Protein AF-F0X6Y0-F1 (afdb_monomer_lite)

Sequence (494 aa):
MTPMAIREEIVPGGDVVLQLQRLVPAPIATADEEADIVPPASPATTVATMVEDGAAIGSPPDSPLAVPHKSAKTAQTVQTVELVVSSNTLRMVSSVFDTLLKPLQQQRDPITPAATPTAITNIPTPPASPTVRRKKKGSLNNDTAAAAIPTPPLQVLDPLTAVAPFVLALPEDDAAAMELLMRLVHFRLGDIYTPGGDGVHSGLPGPRLLEQLAYVCDKYRCAGAIQGVSDSWIRENMERLASAMEHETSKTFKVDRADRVEKGPKADQAADATQASQILDGYCRLVVFAYVADQPRVFSDLCWHLVLHHGGPMTTNLQAGACFSAVPTMPDVSTPANILADHPLLAQSVAVLLESRRLASCSRFHTALTEPLRFDWKGTGDQPLCTVGREAMGVYIKTITEAGLLTHDLVYSGLSVQQLLDGIDRLPPIRPCDYPIKDSCFGHSGSGFDLDLVASLRTGKDSILGCRDSYTCLDCIRTGGQSQQKRRCRVNHS

Secondary structure (DSSP, 8-state):
-PPPEEEEEE-TTSPEEEEEEEEEEPP-----------------------------------PPPPP------PPEEEEEEEEEEETTEEEEE-TTHHHHHHHHHHTTS----PPP-------------------------------PPPPPP-----TT-----EEEE-TTS-HHHHHHHHHHHTT-HHHH--B-TTSSBTTPPPHHHHHHHHHHHHHTT-THHHHHHHHHHHHHHHHHHHHHHHHHHHHHHHHHHH-TTT----SHHHHHHHHHHHHHHHHHHHHHHHHHTT-HHHHHHHHHHHHHH--S-S---TTGGGSS----PPP----TTHHHHT-TTS-THHHHHHHHHHHHHHHHHHHHHHGGGGS----SSS-SS-HHHHHHHHHHHHHHHHTT-S-TT--TTS--HHHHHHHHHTPPP--GGGSPP-SS-TT---TTTT--HHHHHHHHHHHHHGGGTTS--HHHHHTTTHHHHTT--SS---

Radius of gyration: 38.65 Å; chains: 1; bounding box: 97×102×111 Å

Foldseek 3Di:
DDDWDWDWDQDVPRKIKIKTKDWAFPPDPPDDDDDDDDDDDDDDDDDDDDDDDDDDDDDDDDDDDDDDDPDDDGDIDIDIWMWIADLFKTWTFDPVVCVVCVVVVVVPDDDDDDDDDDDDDDDDDDDDDDDDDDDDDDDDDDDDDDDDDDDDDDDPDPPCPRPGTDIDGHPPAGSLLVVVLVCLVVVVVVVQQDCDPVRDRPSQDALVSLLSNLVVCVVVVNLVSCLVPLVVSLVSNVVVLVVLVVVLVVVVVVCVVPPPPDDDDPDPVVVSLVSLLVSLLRLLSSLLSCLSNVPFLSNLVSLLVNLQSFAAQLCPPVPVPPDDDPDPDDPCPPRSSVCVCPPPSDDNLSSVQSRVLSVVLLVLLVCLLCVLVPDPQDAPDPDDGFPLSVVLVVVSVVQCVVLVLDDPVSDRNGPGNNSNLVSLVPGDFGFSVVDDHDPTRPDDPDPRRRDGSSVSSVVSSVVSVVCSQQGQTSVCSVVVNVCVVVVNDPGDHD

Organism: Grosmannia clavigera (strain kw1407 / UAMH 11150) (NCBI:txid655863)

pLDDT: mean 71.16, std 23.01, range [29.61, 98.38]

Structure (mmCIF, N/CA/C/O backbone):
data_AF-F0X6Y0-F1
#
_entry.id   AF-F0X6Y0-F1
#
loop_
_atom_site.group_PDB
_atom_site.id
_atom_site.type_symbol
_atom_site.label_atom_id
_atom_site.label_alt_id
_atom_site.label_comp_id
_atom_site.label_asym_id
_atom_site.label_entity_id
_atom_site.label_seq_id
_atom_site.pdbx_PDB_ins_code
_atom_site.Cartn_x
_atom_site.Cartn_y
_atom_site.Cartn_z
_atom_site.occupancy
_atom_site.B_iso_or_equiv
_atom_site.auth_seq_id
_atom_site.auth_comp_id
_atom_site.auth_asym_id
_atom_site.auth_atom_id
_atom_site.pdbx_PDB_model_num
ATOM 1 N N . MET A 1 1 ? -17.835 21.605 35.031 1.00 40.06 1 MET A N 1
ATOM 2 C CA . MET A 1 1 ? -17.663 20.154 35.261 1.00 40.06 1 MET A CA 1
ATOM 3 C C . MET A 1 1 ? -16.659 19.982 36.388 1.00 40.06 1 MET A C 1
ATOM 5 O O . MET A 1 1 ? -15.592 20.573 36.302 1.00 40.06 1 MET A O 1
ATOM 9 N N . THR A 1 2 ? -17.015 19.285 37.467 1.00 42.06 2 THR A N 1
ATOM 10 C CA . THR A 1 2 ? -16.094 18.974 38.576 1.00 42.06 2 THR A CA 1
ATOM 11 C C . THR A 1 2 ? -15.055 17.947 38.105 1.00 42.06 2 THR A C 1
ATOM 13 O O . THR A 1 2 ? -15.447 17.003 37.416 1.00 42.06 2 THR A O 1
ATOM 16 N N . PRO A 1 3 ? -13.760 18.101 38.437 1.00 40.09 3 PRO A N 1
ATOM 17 C CA . PRO A 1 3 ? -12.743 17.119 38.069 1.00 40.09 3 PRO A CA 1
ATOM 18 C C . PRO A 1 3 ? -13.029 15.774 38.754 1.00 40.09 3 PRO A C 1
ATOM 20 O O . PRO A 1 3 ? -13.332 15.732 39.946 1.00 40.09 3 PRO A O 1
ATOM 23 N N . MET A 1 4 ? -12.963 14.682 37.990 1.00 48.09 4 MET A N 1
ATOM 24 C CA . MET A 1 4 ? -12.982 13.318 38.524 1.00 48.09 4 MET A CA 1
ATOM 25 C C . MET A 1 4 ? -11.587 12.969 39.037 1.00 48.09 4 MET A C 1
ATOM 27 O O . MET A 1 4 ? -10.606 13.167 38.322 1.00 48.09 4 MET A O 1
ATOM 31 N N . ALA A 1 5 ? -11.500 12.443 40.257 1.00 51.78 5 ALA A N 1
ATOM 32 C CA . ALA A 1 5 ? -10.263 11.876 40.779 1.00 51.78 5 ALA A CA 1
ATOM 33 C C . ALA A 1 5 ? -10.263 10.373 40.485 1.00 51.78 5 ALA A C 1
ATOM 35 O O . ALA A 1 5 ? -11.234 9.682 40.788 1.00 51.78 5 ALA A O 1
ATOM 36 N N . ILE A 1 6 ? -9.198 9.870 39.866 1.00 51.47 6 ILE A N 1
ATOM 37 C CA . ILE A 1 6 ? -9.029 8.442 39.579 1.00 51.47 6 ILE A CA 1
ATOM 38 C C . ILE A 1 6 ? -7.934 7.924 40.504 1.00 51.47 6 ILE A C 1
ATOM 40 O O . ILE A 1 6 ? -6.842 8.491 40.537 1.00 51.47 6 ILE A O 1
ATOM 44 N N . ARG A 1 7 ? -8.233 6.878 41.275 1.00 57.62 7 ARG A N 1
ATOM 45 C CA . ARG A 1 7 ? -7.270 6.181 42.129 1.00 57.62 7 ARG A CA 1
ATOM 46 C C . ARG A 1 7 ? -7.067 4.772 41.588 1.00 57.62 7 ARG A C 1
ATOM 48 O O . ARG A 1 7 ? -8.034 4.072 41.301 1.00 57.62 7 ARG A O 1
ATOM 55 N N . GLU A 1 8 ? -5.811 4.385 41.433 1.00 49.66 8 GLU A N 1
ATOM 56 C CA . GLU A 1 8 ? -5.428 3.062 40.954 1.00 49.66 8 GLU A CA 1
ATOM 57 C C . GLU A 1 8 ? -4.885 2.222 42.105 1.00 49.66 8 GLU A C 1
ATOM 59 O O . GLU A 1 8 ? -4.080 2.701 42.909 1.00 49.66 8 GLU A O 1
ATOM 64 N N . GLU A 1 9 ? -5.319 0.966 42.160 1.00 64.50 9 GLU A N 1
ATOM 65 C CA . GLU A 1 9 ? -4.740 -0.049 43.030 1.00 64.50 9 GLU A CA 1
ATOM 66 C C . GLU A 1 9 ? -4.441 -1.299 42.195 1.00 64.50 9 GLU A C 1
ATOM 68 O O . GLU A 1 9 ? -5.336 -1.919 41.620 1.00 64.50 9 GLU A O 1
ATOM 73 N N . ILE A 1 10 ? -3.156 -1.642 42.086 1.00 51.59 10 ILE A N 1
ATOM 74 C CA . ILE A 1 10 ? -2.718 -2.884 41.445 1.00 51.59 10 ILE A CA 1
ATOM 75 C C . ILE A 1 10 ? -2.740 -3.961 42.523 1.00 51.59 10 ILE A C 1
ATOM 77 O O . ILE A 1 10 ? -1.952 -3.922 43.472 1.00 51.59 10 ILE A O 1
ATOM 81 N N . VAL A 1 11 ? -3.654 -4.917 42.386 1.00 67.31 11 VAL A N 1
ATOM 82 C CA . VAL A 1 11 ? -3.806 -6.003 43.357 1.00 67.31 11 VAL A CA 1
ATOM 83 C C . VAL A 1 11 ? -2.732 -7.064 43.075 1.00 67.31 11 VAL A C 1
ATOM 85 O O . VAL A 1 11 ? -2.457 -7.359 41.905 1.00 67.31 11 VAL A O 1
ATOM 88 N N . PRO A 1 12 ? -2.101 -7.666 44.103 1.00 40.72 12 PRO A N 1
ATOM 89 C CA . PRO A 1 12 ? -1.182 -8.786 43.914 1.00 40.72 12 PRO A CA 1
ATOM 90 C C . PRO A 1 12 ? -1.903 -9.944 43.203 1.00 40.72 12 PRO A C 1
ATOM 92 O O . PRO A 1 12 ? -2.712 -10.650 43.799 1.00 40.72 12 PRO A O 1
ATOM 95 N N . GLY A 1 13 ? -1.636 -10.088 41.903 1.00 61.12 13 GLY A N 1
ATOM 96 C CA . GLY A 1 13 ? -2.372 -10.967 40.987 1.00 61.12 13 GLY A CA 1
ATOM 97 C C . GLY A 1 13 ? -2.413 -10.463 39.538 1.00 61.12 13 GLY A C 1
ATOM 98 O O . GLY A 1 13 ? -2.632 -11.264 38.637 1.00 61.12 13 GLY A O 1
ATOM 99 N N . GLY A 1 14 ? -2.135 -9.173 39.307 1.00 54.91 14 GLY A N 1
ATOM 100 C CA . GLY A 1 14 ? -2.126 -8.564 37.967 1.00 54.91 14 GLY A CA 1
ATOM 101 C C . GLY A 1 14 ? -3.460 -7.933 37.557 1.00 54.91 14 GLY A C 1
ATOM 102 O O . GLY A 1 14 ? -3.552 -7.361 36.476 1.00 54.91 14 GLY A O 1
ATOM 103 N N . ASP A 1 15 ? -4.467 -7.995 38.429 1.00 52.41 15 ASP A N 1
ATOM 104 C CA . ASP A 1 15 ? -5.747 -7.322 38.233 1.00 52.41 15 ASP A CA 1
ATOM 105 C C . ASP A 1 15 ? -5.594 -5.813 38.473 1.00 52.41 15 ASP A C 1
ATOM 107 O O . ASP A 1 15 ? -5.022 -5.378 39.481 1.00 52.41 15 ASP A O 1
ATOM 111 N N . VAL A 1 16 ? -6.139 -5.009 37.557 1.00 56.03 16 VAL A N 1
ATOM 112 C CA . VAL A 1 16 ? -6.150 -3.546 37.667 1.00 56.03 16 VAL A CA 1
ATOM 113 C C . VAL A 1 16 ? -7.494 -3.107 38.242 1.00 56.03 16 VAL A C 1
ATOM 115 O O . VAL A 1 16 ? -8.541 -3.314 37.620 1.00 56.03 16 VAL A O 1
ATOM 118 N N . VAL A 1 17 ? -7.472 -2.489 39.427 1.00 58.94 17 VAL A N 1
ATOM 119 C CA . VAL A 1 17 ? -8.648 -1.876 40.059 1.00 58.94 17 VAL A CA 1
ATOM 120 C C . VAL A 1 17 ? -8.630 -0.373 39.785 1.00 58.94 17 VAL A C 1
ATOM 122 O O . VAL A 1 17 ? -7.734 0.351 40.221 1.00 58.94 17 VAL A O 1
ATOM 125 N N . LEU A 1 18 ? -9.640 0.108 39.063 1.00 55.31 18 LEU A N 1
ATOM 126 C CA . LEU A 1 18 ? -9.868 1.519 38.770 1.00 55.31 18 LEU A CA 1
ATOM 127 C C . LEU A 1 18 ? -10.941 2.068 39.710 1.00 55.31 18 LEU A C 1
ATOM 129 O O . LEU A 1 18 ? -12.117 1.765 39.537 1.00 55.31 18 LEU A O 1
ATOM 133 N N . GLN A 1 19 ? -10.577 2.918 40.667 1.00 60.19 19 GLN A N 1
ATOM 134 C CA . GLN A 1 19 ? -11.544 3.677 41.463 1.00 60.19 19 GLN A CA 1
ATOM 135 C C . GLN A 1 19 ? -11.767 5.059 40.840 1.00 60.19 19 GLN A C 1
ATOM 137 O O . GLN A 1 19 ? -10.898 5.928 40.869 1.00 60.19 19 GLN A O 1
ATOM 142 N N . LEU A 1 20 ? -12.958 5.286 40.301 1.00 56.12 20 LEU A N 1
ATOM 143 C CA . LEU A 1 20 ? -13.425 6.561 39.768 1.00 56.12 20 LEU A CA 1
ATOM 144 C C . LEU A 1 20 ? -14.198 7.294 40.868 1.00 56.12 20 LEU A C 1
ATOM 146 O O . LEU A 1 20 ? -15.304 6.899 41.233 1.00 56.12 20 LEU A O 1
ATOM 150 N N . GLN A 1 21 ? -13.632 8.371 41.403 1.00 57.34 21 GLN A N 1
ATOM 151 C CA . GLN A 1 21 ? -14.285 9.211 42.403 1.00 57.34 21 GLN A CA 1
ATOM 152 C C . GLN A 1 21 ? -14.947 10.415 41.733 1.00 57.34 21 GLN A C 1
ATOM 154 O O . GLN A 1 21 ? -14.291 11.283 41.147 1.00 57.34 21 GLN A O 1
ATOM 159 N N . ARG A 1 22 ? -16.273 10.482 41.848 1.00 57.66 22 ARG A N 1
ATOM 160 C CA . ARG A 1 22 ? -17.090 11.618 41.433 1.00 57.66 22 ARG A CA 1
ATOM 161 C C . ARG A 1 22 ? -17.566 12.377 42.666 1.00 57.66 22 ARG A C 1
ATOM 163 O O . ARG A 1 22 ? -18.262 11.833 43.518 1.00 57.66 22 ARG A O 1
ATOM 170 N N . LEU A 1 23 ? -17.240 13.664 42.732 1.00 55.81 23 LEU A N 1
ATOM 171 C CA . LEU A 1 23 ? -17.810 14.574 43.724 1.00 55.81 23 LEU A CA 1
ATOM 172 C C . LEU A 1 23 ? -19.229 14.951 43.294 1.00 55.81 23 LEU A C 1
ATOM 174 O O . LEU A 1 23 ? -19.418 15.620 42.273 1.00 55.81 23 LEU A O 1
ATOM 178 N N . VAL A 1 24 ? -20.222 14.506 44.061 1.00 62.78 24 VAL A N 1
ATOM 179 C CA . VAL A 1 24 ? -21.625 14.871 43.864 1.00 62.78 24 VAL A CA 1
ATOM 180 C C . VAL A 1 24 ? -21.990 15.940 44.902 1.00 62.78 24 VAL A C 1
ATOM 182 O O . VAL A 1 24 ? -21.676 15.777 46.086 1.00 62.78 24 VAL A O 1
ATOM 185 N N . PRO A 1 25 ? -22.608 17.064 44.496 1.00 57.19 25 PRO A N 1
ATOM 186 C CA . PRO A 1 25 ? -23.151 18.025 45.450 1.00 57.19 25 PRO A CA 1
ATOM 187 C C . PRO A 1 25 ? -24.171 17.321 46.347 1.00 57.19 25 PRO A C 1
ATOM 189 O O . PRO A 1 25 ? -25.019 16.592 45.829 1.00 57.19 25 PRO A O 1
ATOM 192 N N . ALA A 1 26 ? -24.102 17.519 47.668 1.00 59.66 26 ALA A N 1
ATOM 193 C CA . ALA A 1 26 ? -25.129 16.972 48.547 1.00 59.66 26 ALA A CA 1
ATOM 194 C C . ALA A 1 26 ? -26.515 17.477 48.101 1.00 59.66 26 ALA A C 1
ATOM 196 O O . ALA A 1 26 ? -26.627 18.637 47.684 1.00 59.66 26 ALA A O 1
ATOM 197 N N . PRO A 1 27 ? -27.561 16.635 48.169 1.00 53.69 27 PRO A N 1
ATOM 198 C CA . PRO A 1 27 ? -28.918 17.079 47.893 1.00 53.69 27 PRO A CA 1
ATOM 199 C C . PRO A 1 27 ? -29.233 18.265 48.806 1.00 53.69 27 PRO A C 1
ATOM 201 O O . PRO A 1 27 ? -29.119 18.171 50.029 1.00 53.69 27 PRO A O 1
ATOM 204 N N . ILE A 1 28 ? -29.569 19.404 48.198 1.00 55.06 28 ILE A N 1
ATOM 205 C CA . ILE A 1 28 ? -30.029 20.577 48.936 1.00 55.06 28 ILE A CA 1
ATOM 206 C C . ILE A 1 28 ? -31.359 20.162 49.555 1.00 55.06 28 ILE A C 1
ATOM 208 O O . ILE A 1 28 ? -32.309 19.876 48.828 1.00 55.06 28 ILE A O 1
ATOM 212 N N . ALA A 1 29 ? -31.409 20.073 50.883 1.00 44.44 29 ALA A N 1
ATOM 213 C CA . ALA A 1 29 ? -32.664 19.897 51.591 1.00 44.44 29 ALA A CA 1
ATOM 214 C C . ALA A 1 29 ? -33.538 21.111 51.261 1.00 44.44 29 ALA A C 1
ATOM 216 O O . ALA A 1 29 ? -33.244 22.227 51.687 1.00 44.44 29 ALA A O 1
ATOM 217 N N . THR A 1 30 ? -34.563 20.910 50.437 1.00 41.44 30 THR A N 1
ATOM 218 C CA . THR A 1 30 ? -35.606 21.906 50.219 1.00 41.44 30 THR A CA 1
ATOM 219 C C . THR A 1 30 ? -36.376 22.015 51.526 1.00 41.44 30 THR A C 1
ATOM 221 O O . THR A 1 30 ? -37.147 21.122 51.869 1.00 41.44 30 THR A O 1
ATOM 224 N N . ALA A 1 31 ? -36.094 23.061 52.299 1.00 43.59 31 ALA A N 1
ATOM 225 C CA . ALA A 1 31 ? -36.998 23.489 53.348 1.00 43.59 31 ALA A CA 1
ATOM 226 C C . ALA A 1 31 ? -38.255 24.030 52.657 1.00 43.59 31 ALA A C 1
ATOM 228 O O . ALA A 1 31 ? -38.158 24.940 51.832 1.00 43.59 31 ALA A O 1
ATOM 229 N N . ASP A 1 32 ? -39.401 23.422 52.953 1.00 44.34 32 ASP A N 1
ATOM 230 C CA . ASP A 1 32 ? -40.710 23.976 52.633 1.00 44.34 32 ASP A CA 1
ATOM 231 C C . ASP A 1 32 ? -40.842 25.326 53.352 1.00 44.34 32 ASP A C 1
ATOM 233 O O . ASP A 1 32 ? -41.000 25.374 54.572 1.00 44.34 32 ASP A O 1
ATOM 237 N N . GLU A 1 33 ? -40.739 26.423 52.605 1.00 42.91 33 GLU A N 1
ATOM 238 C CA . GLU A 1 33 ? -41.098 27.758 53.079 1.00 42.91 33 GLU A CA 1
ATOM 239 C C . GLU A 1 33 ? -42.212 28.305 52.181 1.00 42.91 33 GLU A C 1
ATOM 241 O O . GLU A 1 33 ? -42.007 28.749 51.051 1.00 42.91 33 GLU A O 1
ATOM 246 N N . GLU A 1 34 ? -43.427 28.184 52.705 1.00 46.16 34 GLU A N 1
ATOM 247 C CA . GLU A 1 34 ? -44.648 28.813 52.229 1.00 46.16 34 GLU A CA 1
ATOM 248 C C . GLU A 1 34 ? -44.588 30.302 52.607 1.00 46.16 34 GLU A C 1
ATOM 250 O O . GLU A 1 34 ? -44.646 30.653 53.786 1.00 46.16 34 GLU A O 1
ATOM 255 N N . ALA A 1 35 ? -44.435 31.192 51.624 1.00 38.03 35 ALA A N 1
ATOM 256 C CA . ALA A 1 35 ? -44.642 32.622 51.822 1.00 38.03 35 ALA A CA 1
ATOM 257 C C . ALA A 1 35 ? -45.179 33.299 50.556 1.00 38.03 35 ALA A C 1
ATOM 259 O O . ALA A 1 35 ? -44.746 33.059 49.429 1.00 38.03 35 ALA A O 1
ATOM 260 N N . ASP A 1 36 ? -46.160 34.145 50.819 1.00 41.06 36 ASP A N 1
ATOM 261 C CA . ASP A 1 36 ? -47.117 34.775 49.928 1.00 41.06 36 ASP A CA 1
ATOM 262 C C . ASP A 1 36 ? -46.599 36.124 49.363 1.00 41.06 36 ASP A C 1
ATOM 264 O O . ASP A 1 36 ? -45.757 36.781 49.975 1.00 41.06 36 ASP A O 1
ATOM 268 N N . ILE A 1 37 ? -47.237 36.578 48.271 1.00 36.84 37 ILE A N 1
ATOM 269 C CA . ILE A 1 37 ? -47.492 37.993 47.883 1.00 36.84 37 ILE A CA 1
ATOM 270 C C . ILE A 1 37 ? -46.482 38.783 46.984 1.00 36.84 37 ILE A C 1
ATOM 272 O O . ILE A 1 37 ? -45.474 39.329 47.419 1.00 36.84 37 ILE A O 1
ATOM 276 N N . VAL A 1 38 ? -46.970 38.991 45.738 1.00 34.59 38 VAL A N 1
ATOM 277 C CA . VAL A 1 38 ? -47.101 40.234 44.909 1.00 34.59 38 VAL A CA 1
ATOM 278 C C . VAL A 1 38 ? -45.946 40.728 44.001 1.00 34.59 38 VAL A C 1
ATOM 280 O O . VAL A 1 38 ? -44.813 40.881 44.446 1.00 34.59 38 VAL A O 1
ATOM 283 N N . PRO A 1 39 ? -46.242 41.060 42.715 1.00 53.75 39 PRO A N 1
ATOM 284 C CA . PRO A 1 39 ? -45.253 41.475 41.716 1.00 53.75 39 PRO A CA 1
ATOM 285 C C . PRO A 1 39 ? -45.076 43.001 41.634 1.00 53.75 39 PRO A C 1
ATOM 287 O O . PRO A 1 39 ? -45.958 43.760 42.048 1.00 53.75 39 PRO A O 1
ATOM 290 N N . PRO A 1 40 ? -44.018 43.464 40.941 1.00 46.50 40 PRO A N 1
ATOM 291 C CA . PRO A 1 40 ? -44.245 44.556 39.999 1.00 46.50 40 PRO A CA 1
ATOM 292 C C . PRO A 1 40 ? -43.499 44.444 38.655 1.00 46.50 40 PRO A C 1
ATOM 294 O O . PRO A 1 40 ? -42.332 44.079 38.571 1.00 46.50 40 PRO A O 1
ATOM 297 N N . ALA A 1 41 ? -44.256 44.832 37.625 1.00 33.84 41 ALA A N 1
ATOM 298 C CA . ALA A 1 41 ? -43.929 45.696 36.487 1.00 33.84 41 ALA A CA 1
ATOM 299 C C . ALA A 1 41 ? -42.612 45.515 35.696 1.00 33.84 41 ALA A C 1
ATOM 301 O O . ALA A 1 41 ? -41.513 45.807 36.159 1.00 33.84 41 ALA A O 1
ATOM 302 N N . SER A 1 42 ? -42.784 45.218 34.401 1.00 41.59 42 SER A N 1
ATOM 303 C CA . SER A 1 42 ? -41.851 45.570 33.318 1.00 41.59 42 SER A CA 1
ATOM 304 C C . SER A 1 42 ? -41.595 47.088 33.262 1.00 41.59 42 SER A C 1
ATOM 306 O O . SER A 1 42 ? -42.451 47.865 33.694 1.00 41.59 42 SER A O 1
ATOM 308 N N . PRO A 1 43 ? -40.491 47.538 32.632 1.00 49.78 43 PRO A N 1
ATOM 309 C CA . PRO A 1 43 ? -40.630 47.872 31.212 1.00 49.78 43 PRO A CA 1
ATOM 310 C C . PRO A 1 43 ? -39.392 47.655 30.316 1.00 49.78 43 PRO A C 1
ATOM 312 O O . PRO A 1 43 ? -38.245 47.681 30.743 1.00 49.78 43 PRO A O 1
ATOM 315 N N . ALA A 1 44 ? -39.731 47.544 29.030 1.00 34.31 44 ALA A N 1
ATOM 316 C CA . ALA A 1 44 ? -39.104 48.156 27.857 1.00 34.31 44 ALA A CA 1
ATOM 317 C C . ALA A 1 44 ? -37.684 47.760 27.410 1.00 34.31 44 ALA A C 1
ATOM 319 O O . ALA A 1 44 ? -36.654 48.232 27.879 1.00 34.31 44 ALA A O 1
ATOM 320 N N . THR A 1 45 ? -37.718 47.007 26.314 1.00 38.66 45 THR A N 1
ATOM 321 C CA . THR A 1 45 ? -36.830 47.024 25.153 1.00 38.66 45 THR A CA 1
ATOM 322 C C . THR A 1 45 ? -36.444 48.443 24.705 1.00 38.66 45 THR A C 1
ATOM 324 O O . THR A 1 45 ? -37.328 49.229 24.368 1.00 38.66 45 THR A O 1
ATOM 327 N N . THR A 1 46 ? -35.141 48.714 24.553 1.00 35.41 46 THR A N 1
ATOM 328 C CA . THR A 1 46 ? -34.651 49.771 23.653 1.00 35.41 46 THR A CA 1
ATOM 329 C C . THR A 1 46 ? -33.465 49.285 22.822 1.00 35.41 46 THR A C 1
ATOM 331 O O . THR A 1 46 ? -32.486 48.736 23.316 1.00 35.41 46 THR A O 1
ATOM 334 N N . VAL A 1 47 ? -33.675 49.503 21.530 1.00 34.59 47 VAL A N 1
ATOM 335 C CA . VAL A 1 47 ? -32.889 49.366 20.307 1.00 34.59 47 VAL A CA 1
ATOM 336 C C . VAL A 1 47 ? -31.402 49.736 20.402 1.00 34.59 47 VAL A C 1
ATOM 338 O O . VAL A 1 47 ? -31.009 50.716 21.026 1.00 34.59 47 VAL A O 1
ATOM 341 N N . ALA A 1 48 ? -30.615 48.944 19.673 1.00 36.41 48 ALA A N 1
ATOM 342 C CA . ALA A 1 48 ? -29.216 49.137 19.331 1.00 36.41 48 ALA A CA 1
ATOM 343 C C . ALA A 1 48 ? -29.000 50.274 18.315 1.00 36.41 48 ALA A C 1
ATOM 345 O O . ALA A 1 48 ? -29.702 50.343 17.308 1.00 36.41 48 ALA A O 1
ATOM 346 N N . THR A 1 49 ? -27.944 51.065 18.502 1.00 35.28 49 THR A N 1
ATOM 347 C CA . THR A 1 49 ? -27.323 51.855 17.430 1.00 35.28 49 THR A CA 1
ATOM 348 C C . THR A 1 49 ? -25.803 51.830 17.553 1.00 35.28 49 THR A C 1
ATOM 350 O O . THR A 1 49 ? -25.246 51.845 18.647 1.00 35.28 49 THR A O 1
ATOM 353 N N . MET A 1 50 ? -25.197 51.743 16.373 1.00 37.19 50 MET A N 1
ATOM 354 C CA . MET A 1 50 ? -23.783 51.678 16.007 1.00 37.19 50 MET A CA 1
ATOM 355 C C . MET A 1 50 ? -22.961 52.880 16.507 1.00 37.19 50 MET A C 1
ATOM 357 O O . MET A 1 50 ? -23.537 53.943 16.725 1.00 37.19 50 MET A O 1
ATOM 361 N N . VAL A 1 51 ? -21.628 52.725 16.580 1.00 34.84 51 VAL A N 1
ATOM 362 C CA . VAL A 1 51 ? -20.596 53.520 15.857 1.00 34.84 51 VAL A CA 1
ATOM 363 C C . VAL A 1 51 ? -19.189 53.282 16.460 1.00 34.84 51 VAL A C 1
ATOM 365 O O . VAL A 1 51 ? -18.983 53.446 17.656 1.00 34.84 51 VAL A O 1
ATOM 368 N N . GLU A 1 52 ? -18.293 52.848 15.564 1.00 34.12 52 GLU A N 1
ATOM 369 C CA . GLU A 1 52 ? -16.853 53.130 15.343 1.00 34.12 52 GLU A CA 1
ATOM 370 C C . GLU A 1 52 ? -15.766 53.107 16.445 1.00 34.12 52 GLU A C 1
ATOM 372 O O . GLU A 1 52 ? -15.828 53.782 17.466 1.00 34.12 52 GLU A O 1
ATOM 377 N N . ASP A 1 53 ? -14.720 52.335 16.107 1.00 33.88 53 ASP A N 1
ATOM 378 C CA . ASP A 1 53 ? -13.272 52.619 16.076 1.00 33.88 53 ASP A CA 1
ATOM 379 C C . ASP A 1 53 ? -12.632 53.630 17.041 1.00 33.88 53 ASP A C 1
ATOM 381 O O . ASP A 1 53 ? -12.981 54.805 17.108 1.00 33.88 53 ASP A O 1
ATOM 385 N N . GLY A 1 54 ? -11.508 53.206 17.634 1.00 32.78 54 GLY A N 1
ATOM 386 C CA . GLY A 1 54 ? -10.506 54.137 18.152 1.00 32.78 54 GLY A CA 1
ATOM 387 C C . GLY A 1 54 ? -9.502 53.521 19.119 1.00 32.78 54 GLY A C 1
ATOM 388 O O . GLY A 1 54 ? -9.777 53.356 20.302 1.00 32.78 54 GLY A O 1
ATOM 389 N N . ALA A 1 55 ? -8.307 53.219 18.616 1.00 35.34 55 ALA A N 1
ATOM 390 C CA . ALA A 1 55 ? -7.138 52.839 19.401 1.00 35.34 55 ALA A CA 1
ATOM 391 C C . ALA A 1 55 ? -6.637 53.983 20.307 1.00 35.34 55 ALA A C 1
ATOM 393 O O . ALA A 1 55 ? -6.563 55.118 19.847 1.00 35.34 55 ALA A O 1
ATOM 394 N N . ALA A 1 56 ? -6.203 53.663 21.535 1.00 34.81 56 ALA A N 1
ATOM 395 C CA . ALA A 1 56 ? -4.911 54.065 22.124 1.00 34.81 56 ALA A CA 1
ATOM 396 C C . ALA A 1 56 ? -4.871 53.862 23.654 1.00 34.81 56 ALA A C 1
ATOM 398 O O . ALA A 1 56 ? -5.705 54.369 24.392 1.00 34.81 56 ALA A O 1
ATOM 399 N N . ILE A 1 57 ? -3.839 53.131 24.090 1.00 39.03 57 ILE A N 1
ATOM 400 C CA . ILE A 1 57 ? -2.892 53.438 25.179 1.00 39.03 57 ILE A CA 1
ATOM 401 C C . ILE A 1 57 ? -3.446 54.218 26.388 1.00 39.03 57 ILE A C 1
ATOM 403 O O . ILE A 1 57 ? -3.629 55.430 26.338 1.00 39.03 57 ILE A O 1
ATOM 407 N N . GLY A 1 58 ? -3.522 53.539 27.534 1.00 33.06 58 GLY A N 1
ATOM 408 C CA . GLY A 1 58 ? -3.638 54.188 28.838 1.00 33.06 58 GLY A CA 1
ATOM 409 C C . GLY A 1 58 ? -3.717 53.174 29.973 1.00 33.06 58 GLY A C 1
ATOM 410 O O . GLY A 1 58 ? -4.755 52.556 30.183 1.00 33.06 58 GLY A O 1
ATOM 411 N N . SER A 1 59 ? -2.611 52.987 30.692 1.00 45.81 59 SER A N 1
ATOM 412 C CA . SER A 1 59 ? -2.570 52.270 31.970 1.00 45.81 59 SER A CA 1
ATOM 413 C C . SER A 1 59 ? -3.561 52.872 32.973 1.00 45.81 59 SER A C 1
ATOM 415 O O . SER A 1 59 ? -3.652 54.100 33.043 1.00 45.81 59 SER A O 1
ATOM 417 N N . PRO A 1 60 ? -4.194 52.056 33.831 1.00 50.06 60 PRO A N 1
ATOM 418 C CA . PRO A 1 60 ? -4.716 52.555 35.094 1.00 50.06 60 PRO A CA 1
ATOM 419 C C . PRO A 1 60 ? -4.072 51.877 36.322 1.00 50.06 60 PRO A C 1
ATOM 421 O O . PRO A 1 60 ? -3.599 50.740 36.230 1.00 50.06 60 PRO A O 1
ATOM 424 N N . PRO A 1 61 ? -4.034 52.586 37.464 1.00 47.69 61 PRO A N 1
ATOM 425 C CA . PRO A 1 61 ? -3.394 52.152 38.697 1.00 47.69 61 PRO A CA 1
ATOM 426 C C . PRO A 1 61 ? -4.360 51.438 39.661 1.00 47.69 61 PRO A C 1
ATOM 428 O O . PRO A 1 61 ? -5.578 51.487 39.510 1.00 47.69 61 PRO A O 1
ATOM 431 N N . ASP A 1 62 ? -3.744 50.846 40.682 1.00 35.88 62 ASP A N 1
ATOM 432 C CA . ASP A 1 62 ? -4.245 50.601 42.037 1.00 35.88 62 ASP A CA 1
ATOM 433 C C . ASP A 1 62 ? -5.452 49.670 42.257 1.00 35.88 62 ASP A C 1
ATOM 435 O O . ASP A 1 62 ? -6.627 50.003 42.117 1.00 35.88 62 ASP A O 1
ATOM 439 N N . SER A 1 63 ? -5.099 48.482 42.754 1.00 42.16 63 SER A N 1
ATOM 440 C CA . SER A 1 63 ? -5.952 47.497 43.414 1.00 42.16 63 SER A CA 1
ATOM 441 C C . SER A 1 63 ? -6.676 48.064 44.646 1.00 42.16 63 SER A C 1
ATOM 443 O O . SER A 1 63 ? -6.016 48.615 45.531 1.00 42.16 63 SER A O 1
ATOM 445 N N . PRO A 1 64 ? -7.987 47.815 44.820 1.00 44.62 64 PRO A N 1
ATOM 446 C CA . PRO A 1 64 ? -8.640 47.944 46.113 1.00 44.62 64 PRO A CA 1
ATOM 447 C C . PRO A 1 64 ? -8.694 46.604 46.866 1.00 44.62 64 PRO A C 1
ATOM 449 O O . PRO A 1 64 ? -8.786 45.516 46.298 1.00 44.62 64 PRO A O 1
ATOM 452 N N . LEU A 1 65 ? -8.625 46.739 48.188 1.00 39.38 65 LEU A N 1
ATOM 453 C CA . LEU A 1 65 ? -8.650 45.711 49.223 1.00 39.38 65 LEU A CA 1
ATOM 454 C C . LEU A 1 65 ? -9.774 44.671 49.061 1.00 39.38 65 LEU A C 1
ATOM 456 O O . LEU A 1 65 ? -10.951 45.011 48.955 1.00 39.38 65 LEU A O 1
ATOM 460 N N . ALA A 1 66 ? -9.400 43.393 49.153 1.00 35.47 66 ALA A N 1
ATOM 461 C CA . ALA A 1 66 ? -10.321 42.267 49.243 1.00 35.47 66 ALA A CA 1
ATOM 462 C C . ALA A 1 66 ? -10.901 42.132 50.664 1.00 35.47 66 ALA A C 1
ATOM 464 O O . ALA A 1 66 ? -10.168 41.988 51.643 1.00 35.47 66 ALA A O 1
ATOM 465 N N . VAL A 1 67 ? -12.232 42.127 50.760 1.00 41.34 67 VAL A N 1
ATOM 466 C CA . VAL A 1 67 ? -12.993 41.729 51.953 1.00 41.34 67 VAL A CA 1
ATOM 467 C C . VAL A 1 67 ? -13.183 40.204 51.920 1.00 41.34 67 VAL A C 1
ATOM 469 O O . VAL A 1 67 ? -13.604 39.675 50.888 1.00 41.34 67 VAL A O 1
ATOM 472 N N . PRO A 1 68 ? -12.904 39.457 53.004 1.00 34.69 68 PRO A N 1
ATOM 473 C CA . PRO A 1 68 ? -13.075 38.009 53.007 1.00 34.69 68 PRO A CA 1
ATOM 474 C C . PRO A 1 68 ? -14.559 37.633 53.133 1.00 34.69 68 PRO A C 1
ATOM 476 O O . PRO A 1 68 ? -15.142 37.683 54.218 1.00 34.69 68 PRO A O 1
ATOM 479 N N . HIS A 1 69 ? -15.169 37.192 52.032 1.00 34.62 69 HIS A N 1
ATOM 480 C CA . HIS A 1 69 ? -16.426 36.448 52.079 1.00 34.62 69 HIS A CA 1
ATOM 481 C C . HIS A 1 69 ? -16.160 35.037 52.624 1.00 34.62 69 HIS A C 1
ATOM 483 O O . HIS A 1 69 ? -15.480 34.227 51.996 1.00 34.62 69 HIS A O 1
ATOM 489 N N . LYS A 1 70 ? -16.713 34.729 53.804 1.00 37.31 70 LYS A N 1
ATOM 490 C CA . LYS A 1 70 ? -16.812 33.358 54.324 1.00 37.31 70 LYS A CA 1
ATOM 491 C C . LYS A 1 70 ? -17.735 32.552 53.406 1.00 37.31 70 LYS A C 1
ATOM 493 O O . LYS A 1 70 ? -18.953 32.605 53.540 1.00 37.31 70 LYS A O 1
ATOM 498 N N . SER A 1 71 ? -17.150 31.813 52.472 1.00 36.41 71 SER A N 1
ATOM 499 C CA . SER A 1 71 ? -17.845 30.815 51.662 1.00 36.41 71 SER A CA 1
ATOM 500 C C . SER A 1 71 ? -18.344 29.678 52.558 1.00 36.41 71 SER A C 1
ATOM 502 O O . SER A 1 71 ? -17.549 28.994 53.208 1.00 36.41 71 SER A O 1
ATOM 504 N N . ALA A 1 72 ? -19.665 29.494 52.605 1.00 44.12 72 ALA A N 1
ATOM 505 C CA . ALA A 1 72 ? -20.301 28.362 53.262 1.00 44.12 72 ALA A CA 1
ATOM 506 C C . ALA A 1 72 ? -19.786 27.055 52.637 1.00 44.12 72 ALA A C 1
ATOM 508 O O . ALA A 1 72 ? -19.813 26.873 51.421 1.00 44.12 72 ALA A O 1
ATOM 509 N N . LYS A 1 73 ? -19.266 26.164 53.481 1.00 42.91 73 LYS A N 1
ATOM 510 C CA . LYS A 1 73 ? -18.692 24.878 53.086 1.00 42.91 73 LYS A CA 1
ATOM 511 C C . LYS A 1 73 ? -19.843 23.930 52.736 1.00 42.91 73 LYS A C 1
ATOM 513 O O . LYS A 1 73 ? -20.383 23.268 53.617 1.00 42.91 73 LYS A O 1
ATOM 518 N N . THR A 1 74 ? -20.267 23.907 51.475 1.00 51.44 74 THR A N 1
ATOM 519 C CA . THR A 1 74 ? -21.274 22.957 50.985 1.00 51.44 74 THR A CA 1
ATOM 520 C C . THR A 1 74 ? -20.720 21.545 51.143 1.00 51.44 74 THR A C 1
ATOM 522 O O . THR A 1 74 ? -19.649 21.235 50.618 1.00 51.44 74 THR A O 1
ATOM 525 N N . ALA A 1 75 ? -21.415 20.694 51.898 1.00 51.75 75 ALA A N 1
ATOM 526 C CA . ALA A 1 75 ? -21.047 19.291 52.023 1.00 51.75 75 ALA A CA 1
ATOM 527 C C . ALA A 1 75 ? -21.089 18.645 50.627 1.00 51.75 75 ALA A C 1
ATOM 529 O O . ALA A 1 75 ? -22.107 18.697 49.940 1.00 51.75 75 ALA A O 1
ATOM 530 N N . GLN A 1 76 ? -19.969 18.083 50.178 1.00 54.97 76 GLN A N 1
ATOM 531 C CA . GLN A 1 76 ? -19.898 17.287 48.953 1.00 54.97 76 GLN A CA 1
ATOM 532 C C . GLN A 1 76 ? -19.847 15.819 49.354 1.00 54.97 76 GLN A C 1
ATOM 534 O O . GLN A 1 76 ? -19.098 15.444 50.256 1.00 54.97 76 GLN A O 1
ATOM 539 N N . THR A 1 77 ? -20.659 14.993 48.705 1.00 54.69 77 THR A N 1
ATOM 540 C CA . THR A 1 77 ? -20.664 13.545 48.906 1.00 54.69 77 THR A CA 1
ATOM 541 C C . THR A 1 77 ? -19.796 12.922 47.815 1.00 54.69 77 THR A C 1
ATOM 543 O O . THR A 1 77 ? -20.021 13.140 46.625 1.00 54.69 77 THR A O 1
ATOM 546 N N . VAL A 1 78 ? -18.757 12.185 48.209 1.00 54.78 78 VAL A N 1
ATOM 547 C CA . VAL A 1 78 ? -17.888 11.461 47.270 1.00 54.78 78 VAL A CA 1
ATOM 548 C C . VAL A 1 78 ? -18.597 10.166 46.881 1.00 54.78 78 VAL A C 1
ATOM 550 O O . VAL A 1 78 ? -18.869 9.336 47.744 1.00 54.78 78 VAL A O 1
ATOM 553 N N . GLN A 1 79 ? -18.910 9.990 45.599 1.00 56.62 79 GLN A N 1
ATOM 554 C CA . GLN A 1 79 ? -19.319 8.700 45.047 1.00 56.62 79 GLN A CA 1
ATOM 555 C C . GLN A 1 79 ? -18.108 8.027 44.407 1.00 56.62 79 GLN A C 1
ATOM 557 O O . GLN A 1 79 ? -17.485 8.603 43.517 1.00 56.62 79 GLN A O 1
ATOM 562 N N . THR A 1 80 ? -17.797 6.808 44.836 1.00 49.84 80 THR A N 1
ATOM 563 C CA . THR A 1 80 ? -16.730 5.988 44.252 1.00 49.84 80 THR A CA 1
ATOM 564 C C . THR A 1 80 ? -17.359 4.904 43.379 1.00 49.84 80 THR A C 1
ATOM 566 O O . THR A 1 80 ? -18.292 4.225 43.804 1.00 49.84 80 THR A O 1
ATOM 569 N N . VAL A 1 81 ? -16.875 4.759 42.151 1.00 56.62 81 VAL A N 1
ATOM 570 C CA . VAL A 1 81 ? -17.206 3.669 41.226 1.00 56.62 81 VAL A CA 1
ATOM 571 C C . VAL A 1 81 ? -15.935 2.857 41.044 1.00 56.62 81 VAL A C 1
ATOM 573 O O . VAL A 1 81 ? -14.946 3.420 40.587 1.00 56.62 81 VAL A O 1
ATOM 576 N N . GLU A 1 82 ? -15.930 1.571 41.392 1.00 54.41 82 GLU A N 1
ATOM 577 C CA . GLU A 1 82 ? -14.759 0.720 41.145 1.00 54.41 82 GLU A CA 1
ATOM 578 C C . GLU A 1 82 ? -14.991 -0.159 39.915 1.00 54.41 82 GLU A C 1
ATOM 580 O O . GLU A 1 82 ? -16.045 -0.777 39.759 1.00 54.41 82 GLU A O 1
ATOM 585 N N . LEU A 1 83 ? -14.013 -0.207 39.019 1.00 55.31 83 LEU A N 1
ATOM 586 C CA . LEU A 1 83 ? -13.986 -1.092 37.866 1.00 55.31 83 LEU A CA 1
ATOM 587 C C . LEU A 1 83 ? -12.740 -1.964 37.983 1.00 55.31 83 LEU A C 1
ATOM 589 O O . LEU A 1 83 ? -11.624 -1.461 37.934 1.00 55.31 83 LEU A O 1
ATOM 593 N N . VAL A 1 84 ? -12.928 -3.264 38.151 1.00 55.47 84 VAL A N 1
ATOM 594 C CA . VAL A 1 84 ? -11.839 -4.239 38.176 1.00 55.47 84 VAL A CA 1
ATOM 595 C C . VAL A 1 84 ? -11.838 -4.958 36.837 1.00 55.47 84 VAL A C 1
ATOM 597 O O . VAL A 1 84 ? -12.830 -5.583 36.463 1.00 55.47 84 VAL A O 1
ATOM 600 N N . VAL A 1 85 ? -10.742 -4.856 36.093 1.00 52.28 85 VAL A N 1
ATOM 601 C CA . VAL A 1 85 ? -10.574 -5.574 34.824 1.00 52.28 85 VAL A CA 1
ATOM 602 C C . VAL A 1 85 ? -9.519 -6.642 35.046 1.00 52.28 85 VAL A C 1
ATOM 604 O O . VAL A 1 85 ? -8.370 -6.326 35.350 1.00 52.28 85 VAL A O 1
ATOM 607 N N . SER A 1 86 ? -9.923 -7.904 34.916 1.00 57.38 86 SER A N 1
ATOM 608 C CA . SER A 1 86 ? -9.000 -9.031 34.803 1.00 57.38 86 SER A CA 1
ATOM 609 C C . SER A 1 86 ? -9.137 -9.671 33.428 1.00 57.38 86 SER A C 1
ATOM 611 O O . SER A 1 86 ? -10.142 -9.469 32.743 1.00 57.38 86 SER A O 1
ATOM 613 N N . SER A 1 87 ? -8.129 -10.448 33.028 1.00 53.69 87 SER A N 1
ATOM 614 C CA . SER A 1 87 ? -7.924 -10.932 31.654 1.00 53.69 87 SER A CA 1
ATOM 615 C C . SER A 1 87 ? -9.171 -11.492 30.956 1.00 53.69 87 SER A C 1
ATOM 617 O O . SER A 1 87 ? -9.315 -11.266 29.764 1.00 53.69 87 SER A O 1
ATOM 619 N N . ASN A 1 88 ? -10.115 -12.123 31.666 1.00 52.66 88 ASN A N 1
ATOM 620 C CA . ASN A 1 88 ? -11.352 -12.658 31.066 1.00 52.66 88 ASN A CA 1
ATOM 621 C C . ASN A 1 88 ? -12.653 -12.204 31.757 1.00 52.66 88 ASN A C 1
ATOM 623 O O . ASN A 1 88 ? -13.737 -12.707 31.437 1.00 52.66 88 ASN A O 1
ATOM 627 N N . THR A 1 89 ? -12.572 -11.300 32.737 1.00 47.88 89 THR A N 1
ATOM 628 C CA . THR A 1 89 ? -13.742 -10.874 33.512 1.00 47.88 89 THR A CA 1
ATOM 629 C C . THR A 1 89 ? -13.726 -9.384 33.793 1.00 47.88 89 THR A C 1
ATOM 631 O O . THR A 1 89 ? -12.794 -8.857 34.397 1.00 47.88 89 THR A O 1
ATOM 634 N N . LEU A 1 90 ? -14.819 -8.720 33.420 1.00 55.00 90 LEU A N 1
ATOM 635 C CA . LEU A 1 90 ? -15.067 -7.332 33.776 1.00 55.00 90 LEU A CA 1
ATOM 636 C C . LEU A 1 90 ? -15.910 -7.309 35.050 1.00 55.00 90 LEU A C 1
ATOM 638 O O . LEU A 1 90 ? -17.001 -7.879 35.098 1.00 55.00 90 LEU A O 1
ATOM 642 N N . ARG A 1 91 ? -15.375 -6.696 36.102 1.00 54.59 91 ARG A N 1
ATOM 643 C CA . ARG A 1 91 ? -15.994 -6.602 37.421 1.00 54.59 91 ARG A CA 1
ATOM 644 C C . ARG A 1 91 ? -16.369 -5.157 37.705 1.00 54.59 91 ARG A C 1
ATOM 646 O O . ARG A 1 91 ? -15.497 -4.311 37.862 1.00 54.59 91 ARG A O 1
ATOM 653 N N . MET A 1 92 ? -17.663 -4.866 37.783 1.00 53.31 92 MET A N 1
ATOM 654 C CA . MET A 1 92 ? -18.143 -3.525 38.135 1.00 53.31 92 MET A CA 1
ATOM 655 C C . MET A 1 92 ? -18.599 -3.488 39.592 1.00 53.31 92 MET A C 1
ATOM 657 O O . MET A 1 92 ? -19.412 -4.312 40.009 1.00 53.31 92 MET A O 1
ATOM 661 N N . VAL A 1 93 ? -18.118 -2.513 40.355 1.00 51.97 93 VAL A N 1
ATOM 662 C CA . VAL A 1 93 ? -18.478 -2.273 41.756 1.00 51.97 93 VAL A CA 1
ATOM 663 C C . VAL A 1 93 ? -19.158 -0.905 41.834 1.00 51.97 93 VAL A C 1
ATOM 665 O O . VAL A 1 93 ? -18.520 0.127 42.044 1.00 51.97 93 VAL A O 1
ATOM 668 N N . SER A 1 94 ? -20.471 -0.856 41.584 1.00 55.66 94 SER A N 1
ATOM 669 C CA . SER A 1 94 ? -21.277 0.340 41.869 1.00 55.66 94 SER A CA 1
ATOM 670 C C . SER A 1 94 ? -22.774 0.035 41.938 1.00 55.66 94 SER A C 1
ATOM 672 O O . SER A 1 94 ? -23.341 -0.574 41.032 1.00 55.66 94 SER A O 1
ATOM 674 N N . SER A 1 95 ? -23.431 0.559 42.975 1.00 47.16 95 SER A N 1
ATOM 675 C CA . SER A 1 95 ? -24.885 0.492 43.184 1.00 47.16 95 SER A CA 1
ATOM 676 C C . SER A 1 95 ? -25.703 1.293 42.158 1.00 47.16 95 SER A C 1
ATOM 678 O O . SER A 1 95 ? -26.908 1.085 42.021 1.00 47.16 95 SER A O 1
ATOM 680 N N . VAL A 1 96 ? -25.071 2.191 41.389 1.00 44.28 96 VAL A N 1
ATOM 681 C CA . VAL A 1 96 ? -25.740 2.976 40.334 1.00 44.28 96 VAL A CA 1
ATOM 682 C C . VAL A 1 96 ? -26.206 2.073 39.183 1.00 44.28 96 VAL A C 1
ATOM 684 O O . VAL A 1 96 ? -27.245 2.328 38.570 1.00 44.28 96 VAL A O 1
ATOM 687 N N . PHE A 1 97 ? -25.493 0.974 38.920 1.00 54.09 97 PHE A N 1
ATOM 688 C CA . PHE A 1 97 ? -25.800 0.083 37.801 1.00 54.09 97 PHE A CA 1
ATOM 689 C C . PHE A 1 97 ? -26.935 -0.901 38.072 1.00 54.09 97 PHE A C 1
ATOM 691 O O . PHE A 1 97 ? -27.614 -1.267 37.117 1.00 54.09 97 PHE A O 1
ATOM 698 N N . ASP A 1 98 ? -27.254 -1.232 39.328 1.00 47.94 98 ASP A N 1
ATOM 699 C CA . ASP A 1 98 ? -28.480 -1.986 39.649 1.00 47.94 98 ASP A CA 1
ATOM 700 C C . ASP A 1 98 ? -29.738 -1.259 39.152 1.00 47.94 98 ASP A C 1
ATOM 702 O O . ASP A 1 98 ? -30.753 -1.873 38.833 1.00 47.94 98 ASP A O 1
ATOM 706 N N . THR A 1 99 ? -29.674 0.068 39.028 1.00 48.59 99 THR A N 1
ATOM 707 C CA . THR A 1 99 ? -30.777 0.877 38.494 1.00 48.59 99 THR A CA 1
ATOM 708 C C . THR A 1 99 ? -30.814 0.860 36.962 1.00 48.59 99 THR A C 1
ATOM 710 O O . THR A 1 99 ? -31.896 0.843 36.380 1.00 48.59 99 THR A O 1
ATOM 713 N N . LEU A 1 100 ? -29.651 0.809 36.301 1.00 38.72 100 LEU A N 1
ATOM 714 C CA . LEU A 1 100 ? -29.524 0.789 34.835 1.00 38.72 100 LEU A CA 1
ATOM 715 C C . LEU A 1 100 ? -29.702 -0.611 34.225 1.00 38.72 100 LEU A C 1
ATOM 717 O O . LEU A 1 100 ? -30.126 -0.725 33.078 1.00 38.72 100 LEU A O 1
ATOM 721 N N . LEU A 1 101 ? -29.393 -1.671 34.977 1.00 48.66 101 LEU A N 1
ATOM 722 C CA . LEU A 1 101 ? -29.476 -3.066 34.532 1.00 48.66 101 LEU A CA 1
ATOM 723 C C . LEU A 1 101 ? -30.831 -3.722 34.840 1.00 48.66 101 LEU A C 1
ATOM 725 O O . LEU A 1 101 ? -31.164 -4.729 34.215 1.00 48.66 101 LEU A O 1
ATOM 729 N N . LYS A 1 102 ? -31.649 -3.137 35.727 1.00 48.72 102 LYS A N 1
ATOM 730 C CA . LYS A 1 102 ? -33.027 -3.584 36.020 1.00 48.72 102 LYS A CA 1
ATOM 731 C C . LYS A 1 102 ? -33.884 -3.848 34.767 1.00 48.72 102 LYS A C 1
ATOM 733 O O . LYS A 1 102 ? -34.523 -4.898 34.723 1.00 48.72 102 LYS A O 1
ATOM 738 N N . PRO A 1 103 ? -33.879 -2.990 33.727 1.00 43.44 103 PRO A N 1
ATOM 739 C CA . PRO A 1 103 ? -34.637 -3.244 32.499 1.00 43.44 103 PRO A CA 1
ATOM 740 C C . PRO A 1 103 ? -34.132 -4.464 31.708 1.00 43.44 103 PRO A C 1
ATOM 742 O O . PRO A 1 103 ? -34.929 -5.209 31.148 1.00 43.44 103 PRO A O 1
ATOM 745 N N . LEU A 1 104 ? -32.815 -4.703 31.690 1.00 39.97 104 LEU A N 1
ATOM 746 C CA . LEU A 1 104 ? -32.194 -5.836 30.985 1.00 39.97 104 LEU A CA 1
ATOM 747 C C . LEU A 1 104 ? -32.391 -7.165 31.728 1.00 39.97 104 LEU A C 1
ATOM 749 O O . LEU A 1 104 ? -32.482 -8.221 31.106 1.00 39.97 104 LEU A O 1
ATOM 753 N N . GLN A 1 105 ? -32.483 -7.116 33.058 1.00 49.03 105 GLN A N 1
ATOM 754 C CA . GLN A 1 105 ? -32.786 -8.276 33.895 1.00 49.03 105 GLN A CA 1
ATOM 755 C C . GLN A 1 105 ? -34.265 -8.680 33.805 1.00 49.03 105 GLN A C 1
ATOM 757 O O . GLN A 1 105 ? -34.554 -9.871 33.747 1.00 49.03 105 GLN A O 1
ATOM 762 N N . GLN A 1 106 ? -35.190 -7.720 33.685 1.00 48.59 106 GLN A N 1
ATOM 763 C CA . GLN A 1 106 ? -36.618 -7.994 33.447 1.00 48.59 106 GLN A CA 1
ATOM 764 C C . GLN A 1 106 ? -36.894 -8.640 32.081 1.00 48.59 106 GLN A C 1
ATOM 766 O O . GLN A 1 106 ? -37.904 -9.310 31.900 1.00 48.59 106 GLN A O 1
ATOM 771 N N . GLN A 1 107 ? -35.983 -8.491 31.117 1.00 40.16 107 GLN A N 1
ATOM 772 C CA . GLN A 1 107 ? -36.101 -9.117 29.799 1.00 40.16 107 GLN A CA 1
ATOM 773 C C . GLN A 1 107 ? -35.643 -10.591 29.777 1.00 40.16 107 GLN A C 1
ATOM 775 O O . GLN A 1 107 ? -35.738 -11.249 28.742 1.00 40.16 107 GLN A O 1
ATOM 780 N N . ARG A 1 108 ? -35.137 -11.112 30.906 1.00 38.78 108 ARG A N 1
ATOM 781 C CA . ARG A 1 108 ? -34.577 -12.467 31.048 1.00 38.78 108 ARG A CA 1
ATOM 782 C C . ARG A 1 108 ? -35.453 -13.446 31.835 1.00 38.78 108 ARG A C 1
ATOM 784 O O . ARG A 1 108 ? -34.985 -14.551 32.115 1.00 38.78 108 ARG A O 1
ATOM 791 N N . ASP A 1 109 ? -36.700 -13.100 32.152 1.00 36.31 109 ASP A N 1
ATOM 792 C CA . ASP A 1 109 ? -37.620 -14.080 32.738 1.00 36.31 109 ASP A CA 1
ATOM 793 C C . ASP A 1 109 ? -37.816 -15.280 31.787 1.00 36.31 109 ASP A C 1
ATOM 795 O O . ASP A 1 109 ? -37.903 -15.111 30.564 1.00 36.31 109 ASP A O 1
ATOM 799 N N . PRO A 1 110 ? -37.836 -16.515 32.317 1.00 39.34 110 PRO A N 1
ATOM 800 C CA . PRO A 1 110 ? -37.753 -17.718 31.507 1.00 39.34 110 PRO A CA 1
ATOM 801 C C . PRO A 1 110 ? -39.020 -17.887 30.669 1.00 39.34 110 PRO A C 1
ATOM 803 O O . PRO A 1 110 ? -40.115 -18.110 31.190 1.00 39.34 110 PRO A O 1
ATOM 806 N N . ILE A 1 111 ? -38.849 -17.855 29.346 1.00 39.34 111 ILE A N 1
ATOM 807 C CA . ILE A 1 111 ? -39.833 -18.377 28.401 1.00 39.34 111 ILE A CA 1
ATOM 808 C C . ILE A 1 111 ? -40.111 -19.829 28.806 1.00 39.34 111 ILE A C 1
ATOM 810 O O . ILE A 1 111 ? -39.247 -20.702 28.720 1.00 39.34 111 ILE A O 1
ATOM 814 N N . THR A 1 112 ? -41.328 -20.072 29.284 1.00 37.75 112 THR A N 1
ATOM 815 C CA . THR A 1 112 ? -41.868 -21.410 29.523 1.00 37.75 112 THR A CA 1
ATOM 816 C C . THR A 1 112 ? -41.755 -22.210 28.220 1.00 37.75 112 THR A C 1
ATOM 818 O O . THR A 1 112 ? -42.145 -21.683 27.176 1.00 37.75 112 THR A O 1
ATOM 821 N N . PRO A 1 113 ? -41.220 -23.446 28.217 1.00 35.72 113 PRO A N 1
ATOM 822 C CA . PRO A 1 113 ? -41.001 -24.180 26.978 1.00 35.72 113 PRO A CA 1
ATOM 823 C C . PRO A 1 113 ? -42.345 -24.474 26.305 1.00 35.72 113 PRO A C 1
ATOM 825 O O . PRO A 1 113 ? -43.149 -25.270 26.791 1.00 35.72 113 PRO A O 1
ATOM 828 N N . ALA A 1 114 ? -42.588 -23.796 25.184 1.00 33.34 114 ALA A N 1
ATOM 829 C CA . ALA A 1 114 ? -43.695 -24.091 24.295 1.00 33.34 114 ALA A CA 1
ATOM 830 C C . ALA A 1 114 ? -43.506 -25.491 23.699 1.00 33.34 114 ALA A C 1
ATOM 832 O O . ALA A 1 114 ? -42.400 -25.900 23.340 1.00 33.34 114 ALA A O 1
ATOM 833 N N . ALA A 1 115 ? -44.614 -26.223 23.639 1.00 37.88 115 ALA A N 1
ATOM 834 C CA . ALA A 1 115 ? -44.696 -27.595 23.182 1.00 37.88 115 ALA A CA 1
ATOM 835 C C . ALA A 1 115 ? -44.064 -27.815 21.796 1.00 37.88 115 ALA A C 1
ATOM 837 O O . ALA A 1 115 ? -44.152 -26.988 20.890 1.00 37.88 115 ALA A O 1
ATOM 838 N N . THR A 1 116 ? -43.465 -28.993 21.662 1.00 35.31 116 THR A N 1
ATOM 839 C CA . THR A 1 116 ? -42.886 -29.581 20.455 1.00 35.31 116 THR A CA 1
ATOM 840 C C . THR A 1 116 ? -43.837 -29.474 19.249 1.00 35.31 116 THR A C 1
ATOM 842 O O . THR A 1 116 ? -45.000 -29.869 19.367 1.00 35.31 116 THR A O 1
ATOM 845 N N . PRO A 1 117 ? -43.383 -29.005 18.072 1.00 33.09 117 PRO A N 1
ATOM 846 C CA . PRO A 1 117 ? -44.204 -29.013 16.870 1.00 33.09 117 PRO A CA 1
ATOM 847 C C . PRO A 1 117 ? -44.232 -30.423 16.270 1.00 33.09 117 PRO A C 1
ATOM 849 O O . PRO A 1 117 ? -43.247 -30.914 15.719 1.00 33.09 117 PRO A O 1
ATOM 852 N N . THR A 1 118 ? -45.379 -31.087 16.382 1.00 32.75 118 THR A N 1
ATOM 853 C CA . THR A 1 118 ? -45.683 -32.313 15.638 1.00 32.75 118 THR A CA 1
ATOM 854 C C . THR A 1 118 ? -45.789 -32.004 14.145 1.00 32.75 118 THR A C 1
ATOM 856 O O . THR A 1 118 ? -46.516 -31.099 13.735 1.00 32.75 118 THR A O 1
ATOM 859 N N . ALA A 1 119 ? -45.061 -32.778 13.343 1.00 34.09 119 ALA A N 1
ATOM 860 C CA . ALA A 1 119 ? -45.080 -32.755 11.889 1.00 34.09 119 ALA A CA 1
ATOM 861 C C . ALA A 1 119 ? -46.491 -33.006 11.325 1.00 34.09 119 ALA A C 1
ATOM 863 O O . ALA A 1 119 ? -47.174 -33.944 11.734 1.00 34.09 119 ALA A O 1
ATOM 864 N N . ILE A 1 120 ? -46.899 -32.191 10.349 1.00 31.05 120 ILE A N 1
ATOM 865 C CA . ILE A 1 120 ? -48.084 -32.426 9.519 1.00 31.05 120 ILE A CA 1
ATOM 866 C C . ILE A 1 120 ? -47.607 -33.063 8.211 1.00 31.05 120 ILE A C 1
ATOM 868 O O . ILE A 1 120 ? -47.180 -32.374 7.288 1.00 31.05 120 ILE A O 1
ATOM 872 N N . THR A 1 121 ? -47.684 -34.389 8.130 1.00 33.81 121 THR A N 1
ATOM 873 C CA . THR A 1 121 ? -47.704 -35.137 6.867 1.00 33.81 121 THR A CA 1
ATOM 874 C C . THR A 1 121 ? -49.139 -35.588 6.604 1.00 33.81 121 THR A C 1
ATOM 876 O O . THR A 1 121 ? -49.696 -36.412 7.324 1.00 33.81 121 THR A O 1
ATOM 879 N N . ASN A 1 122 ? -49.752 -35.020 5.565 1.00 32.53 122 ASN A N 1
ATOM 880 C CA . ASN A 1 122 ? -51.070 -35.406 5.068 1.00 32.53 122 ASN A CA 1
ATOM 881 C C . ASN A 1 122 ? -50.951 -36.647 4.171 1.00 32.53 122 ASN A C 1
ATOM 883 O O . ASN A 1 122 ? -50.511 -36.517 3.032 1.00 32.53 122 ASN A O 1
ATOM 887 N N . ILE A 1 123 ? -51.393 -37.819 4.643 1.00 35.03 123 ILE A N 1
ATOM 888 C CA . ILE A 1 123 ? -51.817 -38.949 3.792 1.00 35.03 123 ILE A CA 1
ATOM 889 C C . ILE A 1 123 ? -53.067 -39.597 4.431 1.00 35.03 123 ILE A C 1
ATOM 891 O O . ILE A 1 123 ? -53.070 -39.824 5.641 1.00 35.03 123 ILE A O 1
ATOM 895 N N . PRO A 1 124 ? -54.139 -39.876 3.659 1.00 36.00 124 PRO A N 1
ATOM 896 C CA . PRO A 1 124 ? -55.419 -40.356 4.180 1.00 36.00 124 PRO A CA 1
ATOM 897 C C . PRO A 1 124 ? -55.493 -41.891 4.275 1.00 36.00 124 PRO A C 1
ATOM 899 O O . PRO A 1 124 ? -55.084 -42.594 3.355 1.00 36.00 124 PRO A O 1
ATOM 902 N N . THR A 1 125 ? -56.124 -42.412 5.334 1.00 35.38 125 THR A N 1
ATOM 903 C CA . THR A 1 125 ? -56.597 -43.814 5.410 1.00 35.38 125 THR A CA 1
ATOM 904 C C . THR A 1 125 ? -57.926 -43.912 6.191 1.00 35.38 125 THR A C 1
ATOM 906 O O . THR A 1 125 ? -58.218 -43.015 6.985 1.00 35.38 125 THR A O 1
ATOM 909 N N . PRO A 1 126 ? -58.758 -44.949 5.935 1.00 39.44 126 PRO A N 1
ATOM 910 C CA . PRO A 1 126 ? -60.212 -44.959 6.140 1.00 39.44 126 PRO A CA 1
ATOM 911 C C . PRO A 1 126 ? -60.655 -45.476 7.528 1.00 39.44 126 PRO A C 1
ATOM 913 O O . PRO A 1 126 ? -59.812 -45.837 8.349 1.00 39.44 126 PRO A O 1
ATOM 916 N N . PRO A 1 127 ? -61.978 -45.507 7.810 1.00 50.31 127 PRO A N 1
ATOM 917 C CA . PRO A 1 127 ? -62.517 -45.499 9.165 1.00 50.31 127 PRO A CA 1
ATOM 918 C C . PRO A 1 127 ? -62.791 -46.896 9.736 1.00 50.31 127 PRO A C 1
ATOM 920 O O . PRO A 1 127 ? -63.218 -47.799 9.019 1.00 50.31 127 PRO A O 1
ATOM 923 N N . ALA A 1 128 ? -62.684 -47.023 11.062 1.00 32.38 128 ALA A N 1
ATOM 924 C CA . ALA A 1 128 ? -63.471 -47.973 11.846 1.00 32.38 128 ALA A CA 1
ATOM 925 C C . ALA A 1 128 ? -63.647 -47.493 13.302 1.00 32.38 128 ALA A C 1
ATOM 927 O O . ALA A 1 128 ? -62.736 -46.957 13.926 1.00 32.38 128 ALA A O 1
ATOM 928 N N . SER A 1 129 ? -64.873 -47.677 13.783 1.00 36.75 129 SER A N 1
ATOM 929 C CA . SER A 1 129 ? -65.503 -47.255 15.044 1.00 36.75 129 SER A CA 1
ATOM 930 C C . SER A 1 129 ? -65.085 -48.115 16.277 1.00 36.75 129 SER A C 1
ATOM 932 O O . SER A 1 129 ? -64.183 -48.934 16.155 1.00 36.75 129 SER A O 1
ATOM 934 N N . PRO A 1 130 ? -65.800 -48.097 17.430 1.00 46.88 130 PRO A N 1
ATOM 935 C CA . PRO A 1 130 ? -65.852 -47.055 18.466 1.00 46.88 130 PRO A CA 1
ATOM 936 C C . PRO A 1 130 ? -65.659 -47.625 19.907 1.00 46.88 130 PRO A C 1
ATOM 938 O O . PRO A 1 130 ? -65.376 -48.802 20.092 1.00 46.88 130 PRO A O 1
ATOM 941 N N . THR A 1 131 ? -65.962 -46.794 20.923 1.00 30.47 131 THR A N 1
ATOM 942 C CA . THR A 1 131 ? -66.115 -47.052 22.387 1.00 30.47 131 THR A CA 1
ATOM 943 C C . THR A 1 131 ? -64.810 -47.070 23.203 1.00 30.47 131 THR A C 1
ATOM 945 O O . THR A 1 131 ? -63.830 -47.667 22.803 1.00 30.47 131 THR A O 1
ATOM 948 N N . VAL A 1 132 ? -64.675 -46.367 24.339 1.00 33.62 132 VAL A N 1
ATOM 949 C CA . VAL A 1 132 ? -65.438 -46.517 25.593 1.00 33.62 132 VAL A CA 1
ATOM 950 C C . VAL A 1 132 ? -65.375 -45.240 26.466 1.00 33.62 132 VAL A C 1
ATOM 952 O O . VAL A 1 132 ? -64.350 -44.579 26.595 1.00 33.62 132 VAL A O 1
ATOM 955 N N . ARG A 1 133 ? -66.509 -44.946 27.119 1.00 34.59 133 ARG A N 1
ATOM 956 C CA . ARG A 1 133 ? -66.744 -43.972 28.205 1.00 34.59 133 ARG A CA 1
ATOM 957 C C . ARG A 1 133 ? -65.803 -44.142 29.412 1.00 34.59 133 ARG A C 1
ATOM 959 O O . ARG A 1 133 ? -65.726 -45.242 29.949 1.00 34.59 133 ARG A O 1
ATOM 966 N N . ARG A 1 134 ? -65.399 -43.031 30.048 1.00 35.12 134 ARG A N 1
ATOM 967 C CA . ARG A 1 134 ? -65.536 -42.886 31.517 1.00 35.12 134 ARG A CA 1
ATOM 968 C C . ARG A 1 134 ? -65.502 -41.427 31.992 1.00 35.12 134 ARG A C 1
ATOM 970 O O . ARG A 1 134 ? -64.533 -40.708 31.805 1.00 35.12 134 ARG A O 1
ATOM 977 N N . LYS A 1 135 ? -66.599 -41.034 32.648 1.00 36.75 135 LYS A N 1
ATOM 978 C CA . LYS A 1 135 ? -66.746 -39.850 33.507 1.00 36.75 135 LYS A CA 1
ATOM 979 C C . LYS A 1 135 ? -65.920 -40.037 34.786 1.00 36.75 135 LYS A C 1
ATOM 981 O O . LYS A 1 135 ? -66.028 -41.101 35.395 1.00 36.75 135 LYS A O 1
ATOM 986 N N . LYS A 1 136 ? -65.293 -38.977 35.301 1.00 34.62 136 LYS A N 1
ATOM 987 C CA . LYS A 1 136 ? -65.298 -38.727 36.751 1.00 34.62 136 LYS A CA 1
ATOM 988 C C . LYS A 1 136 ? -65.240 -37.230 37.056 1.00 34.62 136 LYS A C 1
ATOM 990 O O . LYS A 1 136 ? -64.587 -36.461 36.368 1.00 34.62 136 LYS A O 1
ATOM 995 N N . LYS A 1 137 ? -66.045 -36.876 38.050 1.00 35.28 137 LYS A N 1
ATOM 996 C CA . LYS A 1 137 ? -66.503 -35.565 38.510 1.00 35.28 137 LYS A CA 1
ATOM 997 C C . LYS A 1 137 ? -66.008 -35.406 39.957 1.00 35.28 137 LYS A C 1
ATOM 999 O O . LYS A 1 137 ? -65.965 -36.411 40.665 1.00 35.28 137 LYS A O 1
ATOM 1004 N N . GLY A 1 138 ? -65.714 -34.180 40.379 1.00 32.72 138 GLY A N 1
ATOM 1005 C CA . GLY A 1 138 ? -65.376 -33.777 41.758 1.00 32.72 138 GLY A CA 1
ATOM 1006 C C . GLY A 1 138 ? -64.361 -32.634 41.681 1.00 32.72 138 GLY A C 1
ATOM 1007 O O . GLY A 1 138 ? -63.255 -32.888 41.234 1.00 32.72 138 GLY A O 1
ATOM 1008 N N . SER A 1 139 ? -64.662 -31.345 41.876 1.00 31.70 139 SER A N 1
ATOM 1009 C CA . SER A 1 139 ? -65.473 -30.644 42.890 1.00 31.70 139 SER A CA 1
ATOM 1010 C C . SER A 1 139 ? -65.039 -30.980 44.312 1.00 31.70 139 SER A C 1
ATOM 1012 O O . SER A 1 139 ? -65.425 -32.027 44.817 1.00 31.70 139 SER A O 1
ATOM 1014 N N . LEU A 1 140 ? -64.272 -30.082 44.938 1.00 35.47 140 LEU A N 1
ATOM 1015 C CA . LEU A 1 140 ? -64.621 -29.514 46.240 1.00 35.47 140 LEU A CA 1
ATOM 1016 C C . LEU A 1 140 ? -63.812 -28.240 46.525 1.00 35.47 140 LEU A C 1
ATOM 1018 O O . LEU A 1 140 ? -62.640 -28.126 46.179 1.00 35.47 140 LEU A O 1
ATOM 1022 N N . ASN A 1 141 ? -64.536 -27.300 47.119 1.00 29.61 141 ASN A N 1
ATOM 1023 C CA . ASN A 1 141 ? -64.170 -25.963 47.558 1.00 29.61 141 ASN A CA 1
ATOM 1024 C C . ASN A 1 141 ? -63.366 -25.984 48.873 1.00 29.61 141 ASN A C 1
ATOM 1026 O O . ASN A 1 141 ? -63.492 -26.940 49.637 1.00 29.61 141 ASN A O 1
ATOM 1030 N N . ASN A 1 142 ? -62.652 -24.892 49.170 1.00 30.94 142 ASN A N 1
ATOM 1031 C CA . ASN A 1 142 ? -62.920 -23.964 50.291 1.00 30.94 142 ASN A CA 1
ATOM 1032 C C . ASN A 1 142 ? -61.632 -23.275 50.780 1.00 30.94 142 ASN A C 1
ATOM 1034 O O . ASN A 1 142 ? -60.718 -23.916 51.286 1.00 30.94 142 ASN A O 1
ATOM 1038 N N . ASP A 1 143 ? -61.612 -21.956 50.596 1.00 29.95 143 ASP A N 1
ATOM 1039 C CA . ASP A 1 143 ? -61.538 -20.897 51.608 1.00 29.95 143 ASP A CA 1
ATOM 1040 C C . ASP A 1 143 ? -60.622 -20.985 52.845 1.00 29.95 143 ASP A C 1
ATOM 1042 O O . ASP A 1 143 ? -60.658 -21.908 53.656 1.00 29.95 143 ASP A O 1
ATOM 1046 N N . THR A 1 144 ? -60.050 -19.798 53.096 1.00 32.97 144 THR A N 1
ATOM 1047 C CA . THR A 1 144 ? -59.699 -19.160 54.382 1.00 32.97 144 THR A CA 1
ATOM 1048 C C . THR A 1 144 ? -58.433 -19.605 55.115 1.00 32.97 144 THR A C 1
ATOM 1050 O O . THR A 1 144 ? -58.391 -20.654 55.740 1.00 32.97 144 THR A O 1
ATOM 1053 N N . ALA A 1 145 ? -57.460 -18.691 55.211 1.00 34.25 145 ALA A N 1
ATOM 1054 C CA . ALA A 1 145 ? -57.281 -17.872 56.419 1.00 34.25 145 ALA A CA 1
ATOM 1055 C C . ALA A 1 145 ? -56.141 -16.853 56.228 1.00 34.25 145 ALA A C 1
ATOM 1057 O O . ALA A 1 145 ? -55.010 -17.207 55.904 1.00 34.25 145 ALA A O 1
ATOM 1058 N N . ALA A 1 146 ? -56.459 -15.578 56.449 1.00 41.59 146 ALA A N 1
ATOM 1059 C CA . ALA A 1 146 ? -55.499 -14.489 56.548 1.00 41.59 146 ALA A CA 1
ATOM 1060 C C . ALA A 1 146 ? -54.775 -14.565 57.901 1.00 41.59 146 ALA A C 1
ATOM 1062 O O . ALA A 1 146 ? -55.420 -14.530 58.949 1.00 41.59 146 ALA A O 1
ATOM 1063 N N . ALA A 1 147 ? -53.445 -14.649 57.874 1.00 36.62 147 ALA A N 1
ATOM 1064 C CA . ALA A 1 147 ? -52.594 -14.535 59.050 1.00 36.62 147 ALA A CA 1
ATOM 1065 C C . ALA A 1 147 ? -51.761 -13.251 58.949 1.00 36.62 147 ALA A C 1
ATOM 1067 O O . ALA A 1 147 ? -51.110 -12.988 57.938 1.00 36.62 147 ALA A O 1
ATOM 1068 N N . ALA A 1 148 ? -51.836 -12.447 60.008 1.00 40.59 148 ALA A N 1
ATOM 1069 C CA . ALA A 1 148 ? -51.127 -11.191 60.178 1.00 40.59 148 ALA A CA 1
ATOM 1070 C C . ALA A 1 148 ? -49.604 -11.399 60.146 1.00 40.59 148 ALA A C 1
ATOM 1072 O O . ALA A 1 148 ? -49.066 -12.228 60.879 1.00 40.59 148 ALA A O 1
ATOM 1073 N N . ILE A 1 149 ? -48.922 -10.621 59.306 1.00 40.34 149 ILE A N 1
ATOM 1074 C CA . ILE A 1 149 ? -47.461 -10.575 59.217 1.00 40.34 149 ILE A CA 1
ATOM 1075 C C . ILE A 1 149 ? -46.962 -9.569 60.269 1.00 40.34 149 ILE A C 1
ATOM 1077 O O . ILE A 1 149 ? -47.378 -8.410 60.224 1.00 40.34 149 ILE A O 1
ATOM 1081 N N . PRO A 1 150 ? -46.092 -9.966 61.213 1.00 38.41 150 PRO A N 1
ATOM 1082 C CA . PRO A 1 150 ? -45.468 -9.032 62.135 1.00 38.41 150 PRO A CA 1
ATOM 1083 C C . PRO A 1 150 ? -44.409 -8.207 61.397 1.00 38.41 150 PRO A C 1
ATOM 1085 O O . PRO A 1 150 ? -43.500 -8.751 60.770 1.00 38.41 150 PRO A O 1
ATOM 1088 N N . THR A 1 151 ? -44.533 -6.884 61.476 1.00 42.59 151 THR A N 1
ATOM 1089 C CA . THR A 1 151 ? -43.554 -5.919 60.970 1.00 42.59 151 THR A CA 1
ATOM 1090 C C . THR A 1 151 ? -42.229 -6.095 61.726 1.00 42.59 151 THR A C 1
ATOM 1092 O O . THR A 1 151 ? -42.217 -5.927 62.949 1.00 42.59 151 THR A O 1
ATOM 1095 N N . PRO A 1 152 ? -41.111 -6.441 61.060 1.00 44.81 152 PRO A N 1
ATOM 1096 C CA . PRO A 1 152 ? -39.814 -6.511 61.719 1.00 44.81 152 PRO A CA 1
ATOM 1097 C C . PRO A 1 152 ? -39.294 -5.094 62.017 1.00 44.81 152 PRO A C 1
ATOM 1099 O O . PRO A 1 152 ? -39.672 -4.138 61.333 1.00 44.81 152 PRO A O 1
ATOM 1102 N N . PRO A 1 153 ? -38.436 -4.932 63.038 1.00 42.53 153 PRO A N 1
ATOM 1103 C CA . PRO A 1 153 ? -37.876 -3.635 63.384 1.00 42.53 153 PRO A CA 1
ATOM 1104 C C . PRO A 1 153 ? -37.015 -3.107 62.231 1.00 42.53 153 PRO A C 1
ATOM 1106 O O . PRO A 1 153 ? -36.280 -3.867 61.599 1.00 42.53 153 PRO A O 1
ATOM 1109 N N . LEU A 1 154 ? -37.109 -1.798 61.984 1.00 42.34 154 LEU A N 1
ATOM 1110 C CA . LEU A 1 154 ? -36.238 -1.046 61.080 1.00 42.34 154 LEU A CA 1
ATOM 1111 C C . LEU A 1 154 ? -34.772 -1.319 61.440 1.00 42.34 154 LEU A C 1
ATOM 1113 O O . LEU A 1 154 ? -34.237 -0.760 62.397 1.00 42.34 154 LEU A O 1
ATOM 1117 N N . GLN A 1 155 ? -34.133 -2.201 60.674 1.00 39.00 155 GLN A N 1
ATOM 1118 C CA . GLN A 1 155 ? -32.688 -2.345 60.672 1.00 39.00 155 GLN A CA 1
ATOM 1119 C C . GLN A 1 155 ? -32.109 -1.088 60.029 1.00 39.00 155 GLN A C 1
ATOM 1121 O O . GLN A 1 155 ? -32.381 -0.778 58.869 1.00 39.00 155 GLN A O 1
ATOM 1126 N N . VAL A 1 156 ? -31.326 -0.352 60.812 1.00 42.72 156 VAL A N 1
ATOM 1127 C CA . VAL A 1 156 ? -30.393 0.652 60.310 1.00 42.72 156 VAL A CA 1
ATOM 1128 C C . VAL A 1 156 ? -29.461 -0.081 59.342 1.00 42.72 156 VAL A C 1
ATOM 1130 O O . VAL A 1 156 ? -28.648 -0.892 59.777 1.00 42.72 156 VAL A O 1
ATOM 1133 N N . LEU A 1 157 ? -29.642 0.120 58.032 1.00 37.81 157 LEU A N 1
ATOM 1134 C CA . LEU A 1 157 ? -28.727 -0.416 57.026 1.00 37.81 157 LEU A CA 1
ATOM 1135 C C . LEU A 1 157 ? -27.355 0.227 57.237 1.00 37.81 157 LEU A C 1
ATOM 1137 O O . LEU A 1 157 ? -27.213 1.442 57.090 1.00 37.81 157 LEU A O 1
ATOM 1141 N N . ASP A 1 158 ? -26.351 -0.597 57.531 1.00 44.25 158 ASP A N 1
ATOM 1142 C CA . ASP A 1 158 ? -24.949 -0.226 57.361 1.00 44.25 158 ASP A CA 1
ATOM 1143 C C . ASP A 1 158 ? -24.736 0.255 55.911 1.00 44.25 158 ASP A C 1
ATOM 1145 O O . ASP A 1 158 ? -24.977 -0.514 54.972 1.00 44.25 158 ASP A O 1
ATOM 1149 N N . PRO A 1 159 ? -24.272 1.497 55.676 1.00 46.84 159 PRO A N 1
ATOM 1150 C CA . PRO A 1 159 ? -24.178 2.074 54.332 1.00 46.84 159 PRO A CA 1
ATOM 1151 C C . PRO A 1 159 ? -23.030 1.513 53.465 1.00 46.84 159 PRO A C 1
ATOM 1153 O O . PRO A 1 159 ? -22.721 2.081 52.422 1.00 46.84 159 PRO A O 1
ATOM 1156 N N . LEU A 1 160 ? -22.398 0.403 53.858 1.00 47.72 160 LEU A N 1
ATOM 1157 C CA . LEU A 1 160 ? -21.267 -0.216 53.154 1.00 47.72 160 LEU A CA 1
ATOM 1158 C C . LEU A 1 160 ? -21.342 -1.751 53.190 1.00 47.72 160 LEU A C 1
ATOM 1160 O O . LEU A 1 160 ? -20.332 -2.431 53.369 1.00 47.72 160 LEU A O 1
ATOM 1164 N N . THR A 1 161 ? -22.527 -2.335 52.998 1.00 51.75 161 THR A N 1
ATOM 1165 C CA . THR A 1 161 ? -22.571 -3.729 52.530 1.00 51.75 161 THR A CA 1
ATOM 1166 C C . THR A 1 161 ? -21.941 -3.742 51.143 1.00 51.75 161 THR A C 1
ATOM 1168 O O . THR A 1 161 ? -22.549 -3.300 50.173 1.00 51.75 161 THR A O 1
ATOM 1171 N N . ALA A 1 162 ? -20.670 -4.150 51.084 1.00 57.38 162 ALA A N 1
ATOM 1172 C CA . ALA A 1 162 ? -19.882 -4.271 49.870 1.00 57.38 162 ALA A CA 1
ATOM 1173 C C . ALA A 1 162 ? -20.670 -5.106 48.857 1.00 57.38 162 ALA A C 1
ATOM 1175 O O . ALA A 1 162 ? -20.748 -6.331 48.964 1.00 57.38 162 ALA A O 1
ATOM 1176 N N . VAL A 1 163 ? -21.325 -4.419 47.919 1.00 67.75 163 VAL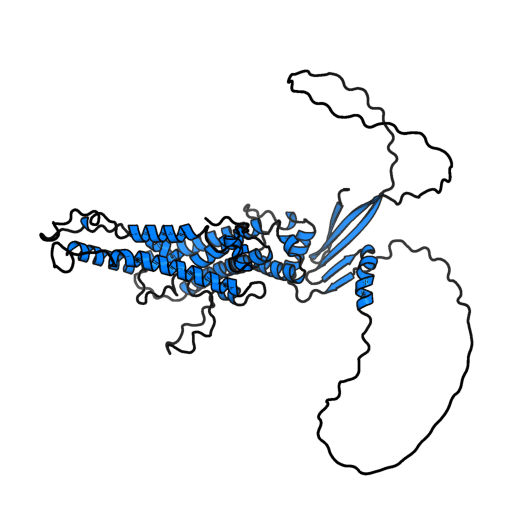 A N 1
ATOM 1177 C CA . VAL A 1 163 ? -22.045 -5.050 46.819 1.00 67.75 163 VAL A CA 1
ATOM 1178 C C . VAL A 1 163 ? -21.002 -5.862 46.072 1.00 67.75 163 VAL A C 1
ATOM 1180 O O . VAL A 1 163 ? -20.020 -5.303 45.579 1.00 67.75 163 VAL A O 1
ATOM 1183 N N . ALA A 1 164 ? -21.169 -7.184 46.070 1.00 73.81 164 ALA A N 1
ATOM 1184 C CA . ALA A 1 164 ? -20.240 -8.072 45.397 1.00 73.81 164 ALA A CA 1
ATOM 1185 C C . ALA A 1 164 ? -20.058 -7.593 43.943 1.00 73.81 164 ALA A C 1
ATOM 1187 O O . ALA A 1 164 ? -21.058 -7.262 43.298 1.00 73.81 164 ALA A O 1
ATOM 1188 N N . PRO A 1 165 ? -18.815 -7.522 43.431 1.00 78.31 165 PRO A N 1
ATOM 1189 C CA . PRO A 1 165 ? -18.551 -7.052 42.077 1.00 78.31 165 PRO A CA 1
ATOM 1190 C C . PRO A 1 165 ? -19.419 -7.816 41.080 1.00 78.31 165 PRO A C 1
ATOM 1192 O O . PRO A 1 165 ? -19.432 -9.049 41.080 1.00 78.31 165 PRO A O 1
ATOM 1195 N N . PHE A 1 166 ? -20.116 -7.093 40.206 1.00 81.50 166 PHE A N 1
ATOM 1196 C CA . PHE A 1 166 ? -20.837 -7.712 39.104 1.00 81.50 166 PHE A CA 1
ATOM 1197 C C . PHE A 1 166 ? -19.819 -8.277 38.117 1.00 81.50 166 PHE A C 1
ATOM 1199 O O . PHE A 1 166 ? -19.105 -7.507 37.480 1.00 81.50 166 PHE A O 1
ATOM 1206 N N . VAL A 1 167 ? -19.733 -9.605 38.012 1.00 86.38 167 VAL A N 1
ATOM 1207 C CA . VAL A 1 167 ? -18.788 -10.299 37.128 1.00 86.38 167 VAL A CA 1
ATOM 1208 C C . VAL A 1 167 ? -19.450 -10.572 35.778 1.00 86.38 167 VAL A C 1
ATOM 1210 O O . VAL A 1 167 ? -20.394 -11.357 35.696 1.00 86.38 167 VAL A O 1
ATOM 1213 N N . LEU A 1 168 ? -18.920 -9.977 34.710 1.00 88.00 168 LEU A N 1
ATOM 1214 C CA . LEU A 1 168 ? -19.279 -10.304 33.333 1.00 88.00 168 LEU A CA 1
ATOM 1215 C C . LEU A 1 168 ? -18.172 -11.154 32.699 1.00 88.00 168 LEU A C 1
ATOM 1217 O O . LEU A 1 168 ? -17.032 -10.703 32.588 1.00 88.00 168 LEU A O 1
ATOM 1221 N N . ALA A 1 169 ? -18.506 -12.380 32.294 1.00 89.56 169 ALA A N 1
ATOM 1222 C CA . ALA A 1 169 ? -17.591 -13.266 31.578 1.00 89.56 169 ALA A CA 1
ATOM 1223 C C . ALA A 1 169 ? -17.582 -12.933 30.079 1.00 89.56 169 ALA A C 1
ATOM 1225 O O . ALA A 1 169 ? -18.648 -12.884 29.462 1.00 89.56 169 ALA A O 1
ATOM 1226 N N . LEU A 1 170 ? -16.389 -12.752 29.505 1.00 92.50 170 LEU A N 1
ATOM 1227 C CA . LEU A 1 170 ? -16.180 -12.386 28.097 1.00 92.50 170 LEU A CA 1
ATOM 1228 C C . LEU A 1 170 ? -15.275 -13.417 27.387 1.00 92.50 170 LEU A C 1
ATOM 1230 O O . LEU A 1 170 ? -14.170 -13.087 26.974 1.00 92.50 170 LEU A O 1
ATOM 1234 N N . PRO A 1 171 ? -15.695 -14.692 27.272 1.00 86.31 171 PRO A N 1
ATOM 1235 C CA . PRO A 1 171 ? -14.803 -15.797 26.896 1.00 86.31 171 PRO A CA 1
ATOM 1236 C C . PRO A 1 171 ? -14.319 -15.772 25.439 1.00 86.31 171 PRO A C 1
ATOM 1238 O O . PRO A 1 171 ? -13.385 -16.490 25.098 1.00 86.31 171 PRO A O 1
ATOM 1241 N N . GLU A 1 172 ? -14.977 -15.001 24.577 1.00 91.81 172 GLU A N 1
ATOM 1242 C CA . GLU A 1 172 ? -14.661 -14.915 23.146 1.00 91.81 172 GLU A CA 1
ATOM 1243 C C . GLU A 1 172 ? -13.750 -13.733 22.802 1.00 91.81 172 GLU A C 1
ATOM 1245 O O . GLU A 1 172 ? -13.275 -13.646 21.672 1.00 91.81 172 GLU A O 1
ATOM 1250 N N . ASP A 1 173 ? -13.551 -12.804 23.737 1.00 94.31 173 ASP A N 1
ATOM 1251 C CA . ASP A 1 173 ? -12.823 -11.569 23.470 1.00 94.31 173 ASP A CA 1
ATOM 1252 C C . ASP A 1 173 ? -11.348 -11.735 23.844 1.00 94.31 173 ASP A C 1
ATOM 1254 O O . ASP A 1 173 ? -11.008 -12.354 24.854 1.00 94.31 173 ASP A O 1
ATOM 1258 N N . ASP A 1 174 ? -10.456 -11.158 23.039 1.00 96.06 174 ASP A N 1
ATOM 1259 C CA . ASP A 1 174 ? -9.037 -11.121 23.374 1.00 96.06 174 ASP A CA 1
ATOM 1260 C C . ASP A 1 174 ? -8.806 -10.222 24.600 1.00 96.06 174 ASP A C 1
ATOM 1262 O O . ASP A 1 174 ? -9.162 -9.038 24.611 1.00 96.06 174 ASP A O 1
ATOM 1266 N N . ALA A 1 175 ? -8.197 -10.801 25.636 1.00 94.44 175 ALA A N 1
ATOM 1267 C CA . ALA A 1 175 ? -7.943 -10.154 26.918 1.00 94.44 175 ALA A CA 1
ATOM 1268 C C . ALA A 1 175 ? -7.169 -8.835 26.776 1.00 94.44 175 ALA A C 1
ATOM 1270 O O . ALA A 1 175 ? -7.531 -7.825 27.381 1.00 94.44 175 ALA A O 1
ATOM 1271 N N . ALA A 1 176 ? -6.113 -8.833 25.955 1.00 95.25 176 ALA A N 1
ATOM 1272 C CA . ALA A 1 176 ? -5.251 -7.672 25.771 1.00 95.25 176 ALA A CA 1
ATOM 1273 C C . ALA A 1 176 ? -5.966 -6.571 24.977 1.00 95.25 176 ALA A C 1
ATOM 1275 O O . ALA A 1 176 ? -5.839 -5.390 25.301 1.00 95.25 176 ALA A O 1
ATOM 1276 N N . ALA A 1 177 ? -6.755 -6.940 23.966 1.00 96.69 177 ALA A N 1
ATOM 1277 C CA . ALA A 1 177 ? -7.577 -6.002 23.210 1.00 96.69 177 ALA A CA 1
ATOM 1278 C C . ALA A 1 177 ? -8.660 -5.355 24.087 1.00 96.69 177 ALA A C 1
ATOM 1280 O O . ALA A 1 177 ? -8.870 -4.143 24.009 1.00 96.69 177 ALA A O 1
ATOM 1281 N N . MET A 1 178 ? -9.317 -6.136 24.951 1.00 96.12 178 MET A N 1
ATOM 1282 C CA . MET A 1 178 ? -10.308 -5.623 25.897 1.00 96.12 178 MET A CA 1
ATOM 1283 C C . MET A 1 178 ? -9.672 -4.681 26.922 1.00 96.12 178 MET A C 1
ATOM 1285 O O . MET A 1 178 ? -10.180 -3.587 27.160 1.00 96.12 178 MET A O 1
ATOM 1289 N N . GLU A 1 179 ? -8.533 -5.064 27.496 1.00 94.62 179 GLU A N 1
ATOM 1290 C CA . GLU A 1 179 ? -7.785 -4.214 28.421 1.00 94.62 179 GLU A CA 1
ATOM 1291 C C . GLU A 1 179 ? -7.371 -2.892 27.753 1.00 94.62 179 GLU A C 1
ATOM 1293 O O . GLU A 1 179 ? -7.544 -1.815 28.328 1.00 94.62 179 GLU A O 1
ATOM 1298 N N . LEU A 1 180 ? -6.891 -2.955 26.507 1.00 95.62 180 LEU A N 1
ATOM 1299 C CA . LEU A 1 180 ? -6.548 -1.780 25.713 1.00 95.62 180 LEU A CA 1
ATOM 1300 C C . LEU A 1 180 ? -7.771 -0.884 25.470 1.00 95.62 180 LEU A C 1
ATOM 1302 O O . LEU A 1 180 ? -7.682 0.327 25.670 1.00 95.62 180 LEU A O 1
ATOM 1306 N N . LEU A 1 181 ? -8.925 -1.458 25.116 1.00 95.75 181 LEU A N 1
ATOM 1307 C CA . LEU A 1 181 ? -10.176 -0.710 24.975 1.00 95.75 181 LEU A CA 1
ATOM 1308 C C . LEU A 1 181 ? -10.577 -0.026 26.289 1.00 95.75 181 LEU A C 1
ATOM 1310 O O . LEU A 1 181 ? -10.948 1.147 26.278 1.00 95.75 181 LEU A O 1
ATOM 1314 N N . MET A 1 182 ? -10.479 -0.721 27.423 1.00 94.69 182 MET A N 1
ATOM 1315 C CA . MET A 1 182 ? -10.797 -0.140 28.731 1.00 94.69 182 MET A CA 1
ATOM 1316 C C . MET A 1 182 ? -9.855 1.018 29.069 1.00 94.69 182 MET A C 1
ATOM 1318 O O . MET A 1 182 ? -10.323 2.083 29.475 1.00 94.69 182 MET A O 1
ATOM 1322 N N . ARG A 1 183 ? -8.546 0.878 28.820 1.00 93.75 183 ARG A N 1
ATOM 1323 C CA . ARG A 1 183 ? -7.593 1.991 28.980 1.00 93.75 183 ARG A CA 1
ATOM 1324 C C . ARG A 1 183 ? -7.991 3.201 28.131 1.00 93.75 183 ARG A C 1
ATOM 1326 O O . ARG A 1 183 ? -7.961 4.324 28.632 1.00 93.75 183 ARG A O 1
ATOM 1333 N N . LEU A 1 184 ? -8.418 2.988 26.885 1.00 94.00 184 LEU A N 1
ATOM 1334 C CA . LEU A 1 184 ? -8.873 4.065 26.000 1.00 94.00 184 LEU A CA 1
ATOM 1335 C C . LEU A 1 184 ? -10.130 4.764 26.514 1.00 94.00 184 LEU A C 1
ATOM 1337 O O . LEU A 1 184 ? -10.149 5.989 26.618 1.00 94.00 184 LEU A O 1
ATOM 1341 N N . VAL A 1 185 ? -11.157 3.998 26.884 1.00 93.62 185 VAL A N 1
ATOM 1342 C CA . VAL A 1 185 ? -12.432 4.536 27.387 1.00 93.62 185 VAL A CA 1
ATOM 1343 C C . VAL A 1 185 ? -12.239 5.311 28.696 1.00 93.62 185 VAL A C 1
ATOM 1345 O O . VAL A 1 185 ? -12.936 6.294 28.942 1.00 93.62 185 VAL A O 1
ATOM 1348 N N . HIS A 1 186 ? -11.254 4.925 29.510 1.00 91.50 186 HIS A N 1
ATOM 1349 C CA . HIS A 1 186 ? -10.887 5.625 30.742 1.00 91.50 186 HIS A CA 1
ATOM 1350 C C . HIS A 1 186 ? -9.829 6.728 30.558 1.00 91.50 186 HIS A C 1
ATOM 1352 O O . HIS A 1 186 ? -9.329 7.248 31.554 1.00 91.50 186 HIS A O 1
ATOM 1358 N N . PHE A 1 187 ? -9.498 7.116 29.318 1.00 90.12 187 PHE A N 1
ATOM 1359 C CA . PHE A 1 187 ? -8.499 8.148 28.991 1.00 90.12 187 PHE A CA 1
ATOM 1360 C C . PHE A 1 187 ? -7.100 7.885 29.580 1.00 90.12 187 PHE A C 1
ATOM 1362 O O . PHE A 1 187 ? -6.305 8.803 29.782 1.00 90.12 187 PHE A O 1
ATOM 1369 N N . ARG A 1 188 ? -6.765 6.613 29.807 1.00 85.44 188 ARG A N 1
ATOM 1370 C CA . ARG A 1 188 ? -5.488 6.137 30.356 1.00 85.44 188 ARG A CA 1
ATOM 1371 C C . ARG A 1 188 ? -4.442 5.919 29.262 1.00 85.44 188 ARG A C 1
ATOM 1373 O O . ARG A 1 188 ? -3.766 4.897 29.201 1.00 85.44 188 ARG A O 1
ATOM 1380 N N . LEU A 1 189 ? -4.323 6.893 28.360 1.00 85.94 189 LEU A N 1
ATOM 1381 C CA . LEU A 1 189 ? -3.383 6.814 27.239 1.00 85.94 189 LEU A CA 1
ATOM 1382 C C . LEU A 1 189 ? -1.927 6.798 27.705 1.00 85.94 189 LEU A C 1
ATOM 1384 O O . LEU A 1 189 ? -1.114 6.094 27.116 1.00 85.94 189 LEU A O 1
ATOM 1388 N N . GLY A 1 190 ? -1.610 7.523 28.782 1.00 84.62 190 GLY A N 1
ATOM 1389 C CA . GLY A 1 190 ? -0.254 7.584 29.334 1.00 84.62 190 GLY A CA 1
ATOM 1390 C C . GLY A 1 190 ? 0.302 6.220 29.750 1.00 84.62 190 GLY A C 1
ATOM 1391 O O . GLY A 1 190 ? 1.499 5.999 29.626 1.00 84.62 190 GLY A O 1
ATOM 1392 N N . ASP A 1 191 ? -0.561 5.286 30.152 1.00 83.69 191 ASP A N 1
ATOM 1393 C CA . ASP A 1 191 ? -0.142 3.949 30.590 1.00 83.69 191 ASP A CA 1
ATOM 1394 C C . ASP A 1 191 ? 0.159 3.004 29.423 1.00 83.69 191 ASP A C 1
ATOM 1396 O O . ASP A 1 191 ? 0.837 1.996 29.594 1.00 83.69 191 ASP A O 1
ATOM 1400 N N . ILE A 1 192 ? -0.345 3.325 28.227 1.00 82.38 192 ILE A N 1
ATOM 1401 C CA . ILE A 1 192 ? -0.048 2.579 26.999 1.00 82.38 192 ILE A CA 1
ATOM 1402 C C . ILE A 1 192 ? 1.354 2.950 26.508 1.00 82.38 192 ILE A C 1
ATOM 1404 O O . ILE A 1 192 ? 2.112 2.102 26.048 1.00 82.38 192 ILE A O 1
ATOM 1408 N N . TYR A 1 193 ? 1.729 4.222 26.633 1.00 83.50 193 TYR A N 1
ATOM 1409 C CA . TYR A 1 193 ? 3.033 4.716 26.217 1.00 83.50 193 TYR A CA 1
ATOM 1410 C C . TYR A 1 193 ? 4.054 4.567 27.345 1.00 83.50 193 TYR A C 1
ATOM 1412 O O . TYR A 1 193 ? 4.440 5.543 27.986 1.00 83.50 193 TYR A O 1
ATOM 1420 N N . THR A 1 194 ? 4.546 3.349 27.572 1.00 76.25 194 THR A N 1
ATOM 1421 C CA . THR A 1 194 ? 5.711 3.175 28.444 1.00 76.25 194 THR A CA 1
ATOM 1422 C C . THR A 1 194 ? 6.940 3.805 27.779 1.00 76.25 194 THR A C 1
ATOM 1424 O O . THR A 1 194 ? 7.238 3.469 26.626 1.00 76.25 194 THR A O 1
ATOM 1427 N N . PRO A 1 195 ? 7.663 4.719 28.453 1.00 65.12 195 PRO A N 1
ATOM 1428 C CA . PRO A 1 195 ? 8.906 5.259 27.923 1.00 65.12 195 PRO A CA 1
ATOM 1429 C C . PRO A 1 195 ? 9.939 4.130 27.841 1.00 65.12 195 PRO A C 1
ATOM 1431 O O . PRO A 1 195 ? 10.461 3.669 28.856 1.00 65.12 195 PRO A O 1
ATOM 1434 N N . GLY A 1 196 ? 10.202 3.653 26.624 1.00 64.12 196 GLY A N 1
ATOM 1435 C CA . GLY A 1 196 ? 11.352 2.803 26.342 1.00 64.12 196 GLY A CA 1
ATOM 1436 C C . GLY A 1 196 ? 12.640 3.598 26.551 1.00 64.12 196 GLY A C 1
ATOM 1437 O O . GLY A 1 196 ? 12.695 4.795 26.264 1.00 64.12 196 GLY A O 1
ATOM 1438 N N . GLY A 1 197 ? 13.684 2.950 27.077 1.00 61.69 197 GLY A N 1
ATOM 1439 C CA . GLY A 1 197 ? 14.993 3.587 27.302 1.00 61.69 197 GLY A CA 1
ATOM 1440 C C . GLY A 1 197 ? 15.700 4.037 26.015 1.00 61.69 197 GLY A C 1
ATOM 1441 O O . GLY A 1 197 ? 16.678 4.772 26.069 1.00 61.69 197 GLY A O 1
ATOM 1442 N N . ASP A 1 198 ? 15.189 3.614 24.865 1.00 67.31 198 ASP A N 1
ATOM 1443 C CA . ASP A 1 198 ? 15.616 3.926 23.505 1.00 67.31 198 ASP A CA 1
ATOM 1444 C C . ASP A 1 198 ? 14.824 5.081 22.862 1.00 67.31 198 ASP A C 1
ATOM 1446 O O . ASP A 1 198 ? 15.060 5.419 21.704 1.00 67.31 198 ASP A O 1
ATOM 1450 N N . GLY A 1 199 ? 13.896 5.715 23.591 1.00 60.88 199 GLY A N 1
ATOM 1451 C CA . GLY A 1 199 ? 13.081 6.818 23.068 1.00 60.88 199 GLY A CA 1
ATOM 1452 C C . GLY A 1 199 ? 12.003 6.380 22.070 1.00 60.88 199 GLY A C 1
ATOM 1453 O O . GLY A 1 199 ? 11.240 7.216 21.591 1.00 60.88 199 GLY A O 1
ATOM 1454 N N . VAL A 1 200 ? 11.896 5.078 21.795 1.00 60.06 200 VAL A N 1
ATOM 1455 C CA . VAL A 1 200 ? 10.797 4.477 21.042 1.00 60.06 200 VAL A CA 1
ATOM 1456 C C . VAL A 1 200 ? 9.729 4.043 22.043 1.00 60.06 200 VAL A C 1
ATOM 1458 O O . VAL A 1 200 ? 10.028 3.461 23.085 1.00 60.06 200 VAL A O 1
ATOM 1461 N N . HIS A 1 201 ? 8.460 4.334 21.753 1.00 66.00 201 HIS A N 1
ATOM 1462 C CA . HIS A 1 201 ? 7.334 3.903 22.581 1.00 66.00 201 HIS A CA 1
ATOM 1463 C C . HIS A 1 201 ? 7.237 2.366 22.595 1.00 66.00 201 HIS A C 1
ATOM 1465 O O . HIS A 1 201 ? 6.598 1.756 21.729 1.00 66.00 201 HIS A O 1
ATOM 1471 N N . SER A 1 202 ? 7.888 1.736 23.576 1.00 68.62 202 SER A N 1
ATOM 1472 C CA . SER A 1 202 ? 7.969 0.279 23.740 1.00 68.62 202 SER A CA 1
ATOM 1473 C C . SER A 1 202 ? 6.620 -0.369 24.075 1.00 68.62 202 SER A C 1
ATOM 1475 O O . SER A 1 202 ? 6.479 -1.580 23.936 1.00 68.62 202 SER A O 1
ATOM 1477 N N . GLY A 1 203 ? 5.617 0.432 24.447 1.00 82.06 203 GLY A N 1
ATOM 1478 C CA . GLY A 1 203 ? 4.248 -0.011 24.726 1.00 82.06 203 GLY A CA 1
ATOM 1479 C C . GLY A 1 203 ? 3.247 0.171 23.578 1.00 82.06 203 GLY A C 1
ATOM 1480 O O . GLY A 1 203 ? 2.063 -0.114 23.754 1.00 82.06 203 GLY A O 1
ATOM 1481 N N . LEU A 1 204 ? 3.680 0.634 22.396 1.00 91.19 204 LEU A N 1
ATOM 1482 C CA . LEU A 1 204 ? 2.762 0.796 21.264 1.00 91.19 204 LEU A CA 1
ATOM 1483 C C . LEU A 1 204 ? 2.152 -0.565 20.862 1.00 91.19 204 LEU A C 1
ATOM 1485 O O . LEU A 1 204 ? 2.909 -1.506 20.592 1.00 91.19 204 LEU A O 1
ATOM 1489 N N . PRO A 1 205 ? 0.814 -0.681 20.750 1.00 95.62 205 PRO A N 1
ATOM 1490 C CA . PRO A 1 205 ? 0.173 -1.913 20.312 1.00 95.62 205 PRO A CA 1
ATOM 1491 C C . PRO A 1 205 ? 0.620 -2.283 18.892 1.00 95.62 205 PRO A C 1
ATOM 1493 O O . PRO A 1 205 ? 0.522 -1.487 17.954 1.00 95.62 205 PRO A O 1
ATOM 1496 N N . GLY A 1 206 ? 1.108 -3.514 18.738 1.00 95.81 206 GLY A N 1
ATOM 1497 C CA . GLY A 1 206 ? 1.488 -4.051 17.434 1.00 95.81 206 GLY A CA 1
ATOM 1498 C C . GLY A 1 206 ? 0.273 -4.328 16.533 1.00 95.81 206 GLY A C 1
ATOM 1499 O O . GLY A 1 206 ? -0.859 -4.406 17.025 1.00 95.81 206 GLY A O 1
ATOM 1500 N N . PRO A 1 207 ? 0.480 -4.572 15.224 1.00 97.50 207 PRO A N 1
ATOM 1501 C CA . PRO A 1 207 ? -0.609 -4.703 14.250 1.00 97.50 207 PRO A CA 1
ATOM 1502 C C . PRO A 1 207 ? -1.633 -5.790 14.596 1.00 97.50 207 PRO A C 1
ATOM 1504 O O . PRO A 1 207 ? -2.831 -5.602 14.404 1.00 97.50 207 PRO A O 1
ATOM 1507 N N . ARG A 1 208 ? -1.176 -6.916 15.160 1.00 96.75 208 ARG A N 1
ATOM 1508 C CA . ARG A 1 208 ? -2.052 -8.009 15.604 1.00 96.75 208 ARG A CA 1
ATOM 1509 C C . ARG A 1 208 ? -2.984 -7.592 16.738 1.00 96.75 208 ARG A C 1
ATOM 1511 O O . ARG A 1 208 ? -4.161 -7.921 16.688 1.00 96.75 208 ARG A O 1
ATOM 1518 N N . LEU A 1 209 ? -2.481 -6.865 17.736 1.00 97.19 209 LEU A N 1
ATOM 1519 C CA . LEU A 1 209 ? -3.309 -6.387 18.846 1.00 97.19 209 LEU A CA 1
ATOM 1520 C C . LEU A 1 209 ? -4.315 -5.329 18.369 1.00 97.19 209 LEU A C 1
ATOM 1522 O O . LEU A 1 209 ? -5.458 -5.331 18.811 1.00 97.19 209 LEU A O 1
ATOM 1526 N N . LEU A 1 210 ? -3.918 -4.471 17.424 1.00 98.25 210 LEU A N 1
ATOM 1527 C CA . LEU A 1 210 ? -4.813 -3.485 16.811 1.00 98.25 210 LEU A CA 1
ATOM 1528 C C . LEU A 1 210 ? -5.963 -4.139 16.035 1.00 98.25 210 LEU A C 1
ATOM 1530 O O . LEU A 1 210 ? -7.109 -3.723 16.168 1.00 98.25 210 LEU A O 1
ATOM 1534 N N . GLU A 1 211 ? -5.698 -5.193 15.269 1.00 98.06 211 GLU A N 1
ATOM 1535 C CA . GLU A 1 211 ? -6.753 -5.968 14.610 1.00 98.06 211 GLU A CA 1
ATOM 1536 C C . GLU A 1 211 ? -7.716 -6.609 15.625 1.00 98.06 211 GLU A C 1
ATOM 1538 O O . GLU A 1 211 ? -8.929 -6.503 15.460 1.00 98.06 211 GLU A O 1
ATOM 1543 N N . GLN A 1 212 ? -7.211 -7.215 16.707 1.00 98.00 212 GLN A N 1
ATOM 1544 C CA . GLN A 1 212 ? -8.074 -7.757 17.770 1.00 98.00 212 GLN A CA 1
ATOM 1545 C C . GLN A 1 212 ? -8.905 -6.656 18.448 1.00 98.00 212 GLN A C 1
ATOM 1547 O O . GLN A 1 212 ? -10.098 -6.833 18.692 1.00 98.00 212 GLN A O 1
ATOM 1552 N N . LEU A 1 213 ? -8.317 -5.478 18.674 1.00 98.06 213 LEU A N 1
ATOM 1553 C CA . LEU A 1 213 ? -9.043 -4.305 19.157 1.00 98.06 213 LEU A CA 1
ATOM 1554 C C . LEU A 1 213 ? -10.151 -3.883 18.180 1.00 98.06 213 LEU A C 1
ATOM 1556 O O . LEU A 1 213 ? -11.234 -3.513 18.625 1.00 98.06 213 LEU A O 1
ATOM 1560 N N . ALA A 1 214 ? -9.931 -3.974 16.865 1.00 98.19 214 ALA A N 1
ATOM 1561 C CA . ALA A 1 214 ? -10.982 -3.730 15.878 1.00 98.19 214 ALA A CA 1
ATOM 1562 C C . ALA A 1 214 ? -12.142 -4.736 15.989 1.00 98.19 214 ALA A C 1
ATOM 1564 O O . ALA A 1 214 ? -13.293 -4.305 15.930 1.00 98.19 214 ALA A O 1
ATOM 1565 N N . TYR A 1 215 ? -11.874 -6.030 16.208 1.00 97.81 215 TYR A N 1
ATOM 1566 C CA . TYR A 1 215 ? -12.926 -7.032 16.451 1.00 97.81 215 TYR A CA 1
ATOM 1567 C C . TYR A 1 215 ? -13.785 -6.676 17.663 1.00 97.81 215 TYR A C 1
ATOM 1569 O O . TYR A 1 215 ? -15.013 -6.651 17.568 1.00 97.81 215 TYR A O 1
ATOM 1577 N N . VAL A 1 216 ? -13.141 -6.355 18.788 1.00 97.38 216 VAL A N 1
ATOM 1578 C CA . VAL A 1 216 ? -13.835 -5.948 20.016 1.00 97.38 216 VAL A CA 1
ATOM 1579 C C . VAL A 1 216 ? -14.655 -4.677 19.758 1.00 97.38 216 VAL A C 1
ATOM 1581 O O . VAL A 1 216 ? -15.848 -4.628 20.057 1.00 97.38 216 VAL A O 1
ATOM 1584 N N . CYS A 1 217 ? -14.060 -3.661 19.133 1.00 97.44 217 CYS A N 1
ATOM 1585 C CA . CYS A 1 217 ? -14.743 -2.405 18.834 1.00 97.44 217 CYS A CA 1
ATOM 1586 C C . CYS A 1 217 ? -15.945 -2.563 17.894 1.00 97.44 217 CYS A C 1
ATOM 1588 O O . CYS A 1 217 ? -16.949 -1.870 18.079 1.00 97.44 217 CYS A O 1
ATOM 1590 N N . ASP A 1 218 ? -15.872 -3.449 16.898 1.00 97.12 218 ASP A N 1
ATOM 1591 C CA . ASP A 1 218 ? -17.009 -3.741 16.023 1.00 97.12 218 ASP A CA 1
ATOM 1592 C C . ASP A 1 218 ? -18.111 -4.507 16.770 1.00 97.12 218 ASP A C 1
ATOM 1594 O O . ASP A 1 218 ? -19.272 -4.085 16.736 1.00 97.12 218 ASP A O 1
ATOM 1598 N N . LYS A 1 219 ? -17.744 -5.550 17.534 1.00 96.44 219 LYS A N 1
ATOM 1599 C CA . LYS A 1 219 ? -18.666 -6.358 18.355 1.00 96.44 219 LYS A CA 1
ATOM 1600 C C . LYS A 1 219 ? -19.481 -5.494 19.318 1.00 96.44 219 LYS A C 1
ATOM 1602 O O . LYS A 1 219 ? -20.699 -5.645 19.399 1.00 96.44 219 LYS A O 1
ATOM 1607 N N . TYR A 1 220 ? -18.830 -4.551 20.001 1.00 96.25 220 TYR A N 1
ATOM 1608 C CA . TYR A 1 220 ? -19.470 -3.646 20.964 1.00 96.25 220 TYR A CA 1
ATOM 1609 C C . TYR A 1 220 ? -19.930 -2.311 20.362 1.00 96.25 220 TYR A C 1
ATOM 1611 O O . TYR A 1 220 ? -20.409 -1.445 21.095 1.00 96.25 220 TYR A O 1
ATOM 1619 N N . ARG A 1 221 ? -19.812 -2.126 19.038 1.00 96.75 221 ARG A N 1
ATOM 1620 C CA . ARG A 1 221 ? -20.197 -0.894 18.321 1.00 96.75 221 ARG A CA 1
ATOM 1621 C C . ARG A 1 221 ? -19.574 0.377 18.912 1.00 96.75 221 ARG A C 1
ATOM 1623 O O . ARG A 1 221 ? -20.192 1.439 18.921 1.00 96.75 221 ARG A O 1
ATOM 1630 N N . CYS A 1 222 ? -18.329 0.281 19.370 1.00 96.56 222 CYS A N 1
ATOM 1631 C CA . CYS A 1 222 ? -17.600 1.360 20.034 1.00 96.56 222 CYS A CA 1
ATOM 1632 C C . CYS A 1 222 ? -16.355 1.824 19.260 1.00 96.56 222 CYS A C 1
ATOM 1634 O O . CYS A 1 222 ? -15.458 2.427 19.841 1.00 96.56 222 CYS A O 1
ATOM 1636 N N . ALA A 1 223 ? -16.318 1.637 17.936 1.00 96.06 223 ALA A N 1
ATOM 1637 C CA . ALA A 1 223 ? -15.219 2.103 17.080 1.00 96.06 223 ALA A CA 1
ATOM 1638 C C . ALA A 1 223 ? -14.895 3.607 17.225 1.00 96.06 223 ALA A C 1
ATOM 1640 O O . ALA A 1 223 ? -13.754 4.016 17.032 1.00 96.06 223 ALA A O 1
ATOM 1641 N N . GLY A 1 224 ? -15.859 4.439 17.637 1.00 95.81 224 GLY A N 1
ATOM 1642 C CA . GLY A 1 224 ? -15.606 5.848 17.961 1.00 95.81 224 GLY A CA 1
ATOM 1643 C C . GLY A 1 224 ? -14.573 6.054 19.080 1.00 95.81 224 GLY A C 1
ATOM 1644 O O . GLY A 1 224 ? -13.853 7.048 19.063 1.00 95.81 224 GLY A O 1
ATOM 1645 N N . ALA A 1 225 ? -14.437 5.101 20.010 1.00 95.56 225 ALA A N 1
ATOM 1646 C CA . ALA A 1 225 ? -13.496 5.184 21.129 1.00 95.56 225 ALA A CA 1
ATOM 1647 C C . ALA A 1 225 ? -12.024 5.130 20.684 1.00 95.56 225 ALA A C 1
ATOM 1649 O O . ALA A 1 225 ? -11.158 5.687 21.352 1.00 95.56 225 ALA A O 1
ATOM 1650 N N . ILE A 1 226 ? -11.739 4.488 19.546 1.00 96.81 226 ILE A N 1
ATOM 1651 C CA . ILE A 1 226 ? -10.373 4.316 19.029 1.00 96.81 226 ILE A CA 1
ATOM 1652 C C . ILE A 1 226 ? -9.986 5.391 18.002 1.00 96.81 226 ILE A C 1
ATOM 1654 O O . ILE A 1 226 ? -8.806 5.536 17.684 1.00 96.81 226 ILE A O 1
ATOM 1658 N N . GLN A 1 227 ? -10.942 6.184 17.499 1.00 95.25 227 GLN A N 1
ATOM 1659 C CA . GLN A 1 227 ? -10.700 7.160 16.426 1.00 95.25 227 GLN A CA 1
ATOM 1660 C C . GLN A 1 227 ? -9.614 8.176 16.783 1.00 95.25 227 GLN A C 1
ATOM 1662 O O . GLN A 1 227 ? -8.723 8.420 15.971 1.00 95.25 227 GLN A O 1
ATOM 1667 N N . GLY A 1 228 ? -9.650 8.711 18.008 1.00 93.56 228 GLY A N 1
ATOM 1668 C CA . GLY A 1 228 ? -8.738 9.768 18.455 1.00 93.56 228 GLY A CA 1
ATOM 1669 C C . GLY A 1 228 ? -7.258 9.372 18.507 1.00 93.56 228 GLY A C 1
ATOM 1670 O O . GLY A 1 228 ? -6.407 10.254 18.474 1.00 93.56 228 GLY A O 1
ATOM 1671 N N . VAL A 1 229 ? -6.949 8.072 18.559 1.00 95.69 229 VAL A N 1
ATOM 1672 C CA . VAL A 1 229 ? -5.568 7.553 18.659 1.00 95.69 229 VAL A CA 1
ATOM 1673 C C . VAL A 1 229 ? -5.163 6.636 17.513 1.00 95.69 229 VAL A C 1
ATOM 1675 O O . VAL A 1 229 ? -3.984 6.374 17.309 1.00 95.69 229 VAL A O 1
ATOM 1678 N N . SER A 1 230 ? -6.131 6.148 16.739 1.00 96.50 230 SER A N 1
ATOM 1679 C CA . SER A 1 230 ? -5.864 5.212 15.648 1.00 96.50 230 SER A CA 1
ATOM 1680 C C . SER A 1 230 ? -4.888 5.765 14.605 1.00 96.50 230 SER A C 1
ATOM 1682 O O . SER A 1 230 ? -4.017 5.031 14.153 1.00 96.50 230 SER A O 1
ATOM 1684 N N . ASP A 1 231 ? -4.975 7.054 14.266 1.00 96.12 231 ASP A N 1
ATOM 1685 C CA . ASP A 1 231 ? -4.096 7.686 13.277 1.00 96.12 231 ASP A CA 1
ATOM 1686 C C . ASP A 1 231 ? -2.612 7.615 13.674 1.00 96.12 231 ASP A C 1
ATOM 1688 O O . ASP A 1 231 ? -1.787 7.173 12.872 1.00 96.12 231 ASP A O 1
ATOM 1692 N N . SER A 1 232 ? -2.271 7.990 14.913 1.00 95.50 232 SER A N 1
ATOM 1693 C CA . SER A 1 232 ? -0.888 7.943 15.401 1.00 95.50 232 SER A CA 1
ATOM 1694 C C . SER A 1 232 ? -0.380 6.507 15.490 1.00 95.50 232 SER A C 1
ATOM 1696 O O . SER A 1 232 ? 0.696 6.207 14.976 1.00 95.50 232 SER A O 1
ATOM 1698 N N . TRP A 1 233 ? -1.184 5.593 16.039 1.00 96.69 233 TRP A N 1
ATOM 1699 C CA . TRP A 1 233 ? -0.801 4.186 16.170 1.00 96.69 233 TRP A CA 1
ATOM 1700 C C . TRP A 1 233 ? -0.538 3.508 14.832 1.00 96.69 233 TRP A C 1
ATOM 1702 O O . TRP A 1 233 ? 0.411 2.730 14.712 1.00 96.69 233 TRP A O 1
ATOM 1712 N N . ILE A 1 234 ? -1.360 3.794 13.820 1.00 97.38 234 ILE A N 1
ATOM 1713 C CA . ILE A 1 234 ? -1.148 3.235 12.489 1.00 97.38 234 ILE A CA 1
ATOM 1714 C C . ILE A 1 234 ? 0.130 3.811 11.878 1.00 97.38 234 ILE A C 1
ATOM 1716 O O . ILE A 1 234 ? 0.939 3.034 11.383 1.00 97.38 234 ILE A O 1
ATOM 1720 N N . ARG A 1 235 ? 0.350 5.133 11.932 1.00 96.50 235 ARG A N 1
ATOM 1721 C CA . ARG A 1 235 ? 1.557 5.756 11.354 1.00 96.50 235 ARG A CA 1
ATOM 1722 C C . ARG A 1 235 ? 2.844 5.232 11.987 1.00 96.50 235 ARG A C 1
ATOM 1724 O O . ARG A 1 235 ? 3.763 4.882 11.256 1.00 96.50 235 ARG A O 1
ATOM 1731 N N . GLU A 1 236 ? 2.891 5.119 13.312 1.00 95.06 236 GLU A N 1
ATOM 1732 C CA . GLU A 1 236 ? 4.064 4.579 14.009 1.00 95.06 236 GLU A CA 1
ATOM 1733 C C . GLU A 1 236 ? 4.333 3.117 13.615 1.00 95.06 236 GLU A C 1
ATOM 1735 O O . GLU A 1 236 ? 5.476 2.730 13.369 1.00 95.06 236 GLU A O 1
ATOM 1740 N N . ASN A 1 237 ? 3.288 2.289 13.497 1.00 96.44 237 ASN A N 1
ATOM 1741 C CA . ASN A 1 237 ? 3.454 0.919 13.008 1.00 96.44 237 ASN A CA 1
ATOM 1742 C C . ASN A 1 237 ? 3.869 0.879 11.527 1.00 96.44 237 ASN A C 1
ATOM 1744 O O . ASN A 1 237 ? 4.687 0.042 11.155 1.00 96.44 237 ASN A O 1
ATOM 1748 N N . MET A 1 238 ? 3.351 1.775 10.681 1.00 96.12 238 MET A N 1
ATOM 1749 C CA . MET A 1 238 ? 3.761 1.880 9.277 1.00 96.12 238 MET A CA 1
ATOM 1750 C C . MET A 1 238 ? 5.240 2.229 9.138 1.00 96.12 238 MET A C 1
ATOM 1752 O O . MET A 1 238 ? 5.910 1.639 8.297 1.00 96.12 238 MET A O 1
ATOM 1756 N N . GLU A 1 239 ? 5.747 3.151 9.956 1.00 95.06 239 GLU A N 1
ATOM 1757 C CA . GLU A 1 239 ? 7.163 3.522 9.980 1.00 95.06 239 GLU A CA 1
ATOM 1758 C C . GLU A 1 239 ? 8.034 2.328 10.388 1.00 95.06 239 GLU A C 1
ATOM 1760 O O . GLU A 1 239 ? 8.974 1.983 9.677 1.00 95.06 239 GLU A O 1
ATOM 1765 N N . ARG A 1 240 ? 7.655 1.604 11.453 1.00 94.62 240 ARG A N 1
ATOM 1766 C CA . ARG A 1 240 ? 8.358 0.378 11.883 1.00 94.62 240 ARG A CA 1
ATOM 1767 C C . ARG A 1 240 ? 8.387 -0.692 10.789 1.00 94.62 240 ARG A C 1
ATOM 1769 O O . ARG A 1 240 ? 9.427 -1.307 10.560 1.00 94.62 240 ARG A O 1
ATOM 1776 N N . LEU A 1 241 ? 7.257 -0.918 10.117 1.00 95.56 241 LEU A N 1
ATOM 1777 C CA . LEU A 1 241 ? 7.153 -1.885 9.021 1.00 95.56 241 LEU A CA 1
ATOM 1778 C C . LEU A 1 241 ? 7.972 -1.447 7.798 1.00 95.56 241 LEU A C 1
ATOM 1780 O O . LEU A 1 241 ? 8.634 -2.284 7.187 1.00 95.56 241 LEU A O 1
ATOM 1784 N N . ALA A 1 242 ? 7.982 -0.151 7.476 1.00 94.06 242 ALA A N 1
ATOM 1785 C CA . ALA A 1 242 ? 8.786 0.400 6.391 1.00 94.06 242 ALA A CA 1
ATOM 1786 C C . ALA A 1 242 ? 10.287 0.236 6.666 1.00 94.06 242 ALA A C 1
ATOM 1788 O O . ALA A 1 242 ? 11.000 -0.302 5.823 1.00 94.06 242 ALA A O 1
ATOM 1789 N N . SER A 1 243 ? 10.757 0.586 7.867 1.00 93.94 243 SER A N 1
ATOM 1790 C CA . SER A 1 243 ? 12.159 0.384 8.256 1.00 93.94 243 SER A CA 1
ATOM 1791 C C . SER A 1 243 ? 12.560 -1.093 8.245 1.00 93.94 243 SER A C 1
ATOM 1793 O O . SER A 1 243 ? 13.652 -1.436 7.791 1.00 93.94 243 SER A O 1
ATOM 1795 N N . ALA A 1 244 ? 11.678 -1.991 8.701 1.00 93.62 244 ALA A N 1
ATOM 1796 C CA . ALA A 1 244 ? 11.924 -3.431 8.631 1.00 93.62 244 ALA A CA 1
ATOM 1797 C C . ALA A 1 244 ? 12.070 -3.905 7.176 1.00 93.62 244 ALA A C 1
ATOM 1799 O O . ALA A 1 244 ? 12.953 -4.700 6.866 1.00 93.62 244 ALA A O 1
ATOM 1800 N N . MET A 1 245 ? 11.243 -3.381 6.275 1.00 91.31 245 MET A N 1
ATOM 1801 C CA . MET A 1 245 ? 11.278 -3.718 4.856 1.00 91.31 245 MET A CA 1
ATOM 1802 C C . MET A 1 245 ? 12.531 -3.185 4.155 1.00 91.31 245 MET A C 1
ATOM 1804 O O . MET A 1 245 ? 13.149 -3.919 3.390 1.00 91.31 245 MET A O 1
ATOM 1808 N N . GLU A 1 246 ? 12.950 -1.950 4.439 1.00 90.75 246 GLU A N 1
ATOM 1809 C CA . GLU A 1 246 ? 14.201 -1.370 3.924 1.00 90.75 246 GLU A CA 1
ATOM 1810 C C . GLU A 1 246 ? 15.438 -2.156 4.376 1.00 90.75 246 GLU A C 1
ATOM 1812 O O . GLU A 1 246 ? 16.410 -2.318 3.631 1.00 90.75 246 GLU A O 1
ATOM 1817 N N . HIS A 1 247 ? 15.405 -2.677 5.601 1.00 91.25 247 HIS A N 1
ATOM 1818 C CA . HIS A 1 247 ? 16.461 -3.539 6.107 1.00 91.25 247 HIS A CA 1
ATOM 1819 C C . HIS A 1 247 ? 16.522 -4.869 5.335 1.00 91.25 247 HIS A C 1
ATOM 1821 O O . HIS A 1 247 ? 17.612 -5.313 4.966 1.00 91.25 247 HIS A O 1
ATOM 1827 N N . GLU A 1 248 ? 15.371 -5.467 5.009 1.00 88.19 248 GLU A N 1
ATOM 1828 C CA . GLU A 1 248 ? 15.300 -6.690 4.198 1.00 88.19 248 GLU A CA 1
ATOM 1829 C C . GLU A 1 248 ? 15.732 -6.476 2.737 1.00 88.19 248 GLU A C 1
ATOM 1831 O O . GLU A 1 248 ? 16.490 -7.281 2.182 1.00 88.19 248 GLU A O 1
ATOM 1836 N N . THR A 1 249 ? 15.344 -5.361 2.109 1.00 84.69 249 THR A N 1
ATOM 1837 C CA . THR A 1 249 ? 15.801 -5.028 0.746 1.00 84.69 249 THR A CA 1
ATOM 1838 C C . THR A 1 249 ? 17.305 -4.737 0.700 1.00 84.69 249 THR A C 1
ATOM 1840 O O . THR A 1 249 ? 17.996 -5.100 -0.255 1.00 84.69 249 THR A O 1
ATOM 1843 N N . SER A 1 250 ? 17.854 -4.139 1.760 1.00 86.94 250 SER A N 1
ATOM 1844 C CA . SER A 1 250 ? 19.292 -3.882 1.880 1.00 86.94 250 SER A CA 1
ATOM 1845 C C . SER A 1 250 ? 20.118 -5.162 2.051 1.00 86.94 250 SER A C 1
ATOM 1847 O O . SER A 1 250 ? 21.250 -5.227 1.561 1.00 86.94 250 SER A O 1
ATOM 1849 N N . LYS A 1 251 ? 19.585 -6.186 2.734 1.00 85.12 251 LYS A N 1
ATOM 1850 C CA . LYS A 1 251 ? 20.241 -7.498 2.876 1.00 85.12 251 LYS A CA 1
ATOM 1851 C C . LYS A 1 251 ? 20.320 -8.231 1.543 1.00 85.12 251 LYS A C 1
ATOM 1853 O O . LYS A 1 251 ? 21.412 -8.613 1.124 1.00 85.12 251 LYS A O 1
ATOM 1858 N N . THR A 1 252 ? 19.180 -8.367 0.867 1.00 77.56 252 THR A N 1
ATOM 1859 C CA . THR A 1 252 ? 19.065 -9.067 -0.424 1.00 77.56 252 THR A CA 1
ATOM 1860 C C . THR A 1 252 ? 20.012 -8.478 -1.473 1.00 77.56 252 THR A C 1
ATOM 1862 O O . THR A 1 252 ? 20.722 -9.219 -2.150 1.00 77.56 252 THR A O 1
ATOM 1865 N N . PHE A 1 253 ? 20.153 -7.148 -1.523 1.00 70.62 253 PHE A N 1
ATOM 1866 C CA . PHE A 1 253 ? 21.069 -6.493 -2.464 1.00 70.62 253 PHE A CA 1
ATOM 1867 C C . PHE A 1 253 ? 22.560 -6.813 -2.236 1.00 70.62 253 PHE A C 1
ATOM 1869 O O . PHE A 1 253 ? 23.344 -6.833 -3.187 1.00 70.62 253 PHE A O 1
ATOM 1876 N N . LYS A 1 254 ? 22.989 -7.056 -0.989 1.00 73.56 254 LYS A N 1
ATOM 1877 C CA . LYS A 1 254 ? 24.394 -7.386 -0.690 1.00 73.56 254 LYS A CA 1
ATOM 1878 C C . LYS A 1 254 ? 24.760 -8.808 -1.119 1.00 73.56 254 LYS A C 1
ATOM 1880 O O . LYS A 1 254 ? 25.895 -9.025 -1.540 1.00 73.56 254 LYS A O 1
ATOM 1885 N N . VAL A 1 255 ? 23.812 -9.741 -1.039 1.00 67.56 255 VAL A N 1
ATOM 1886 C CA . VAL A 1 255 ? 24.024 -11.161 -1.366 1.00 67.56 255 VAL A CA 1
ATOM 1887 C C . VAL A 1 255 ? 24.197 -11.359 -2.877 1.00 67.56 255 VAL A C 1
ATOM 1889 O O . VAL A 1 255 ? 25.154 -12.002 -3.308 1.00 67.56 255 VAL A O 1
ATOM 1892 N N . ASP A 1 256 ? 23.366 -10.708 -3.697 1.00 61.84 256 ASP A N 1
ATOM 1893 C CA . ASP A 1 256 ? 23.404 -10.856 -5.164 1.00 61.84 256 ASP A CA 1
ATOM 1894 C C . ASP A 1 256 ? 24.719 -10.387 -5.812 1.00 61.84 256 ASP A C 1
ATOM 1896 O O . ASP A 1 256 ? 25.085 -10.843 -6.899 1.00 61.84 256 ASP A O 1
ATOM 1900 N N . ARG A 1 257 ? 25.459 -9.484 -5.154 1.00 60.75 257 ARG A N 1
ATOM 1901 C CA . ARG A 1 257 ? 26.737 -8.963 -5.664 1.00 60.75 257 ARG A CA 1
ATOM 1902 C C . ARG A 1 257 ? 27.941 -9.835 -5.294 1.00 60.75 257 ARG A C 1
ATOM 1904 O O . ARG A 1 257 ? 28.952 -9.768 -5.990 1.00 60.75 257 ARG A O 1
ATOM 1911 N N . ALA A 1 258 ? 27.852 -10.607 -4.212 1.00 58.94 258 ALA A N 1
ATOM 1912 C CA . ALA A 1 258 ? 28.972 -11.386 -3.689 1.00 58.94 258 ALA A CA 1
ATOM 1913 C C . ALA A 1 258 ? 28.987 -12.840 -4.194 1.00 58.94 258 ALA A C 1
ATOM 1915 O O . ALA A 1 258 ? 30.065 -13.360 -4.466 1.00 58.94 258 ALA A O 1
ATOM 1916 N N . ASP A 1 259 ? 27.820 -13.466 -4.396 1.00 52.12 259 ASP A N 1
ATOM 1917 C CA . ASP A 1 259 ? 27.723 -14.936 -4.448 1.00 52.12 259 ASP A CA 1
ATOM 1918 C C . ASP A 1 259 ? 27.159 -15.531 -5.753 1.00 52.12 259 ASP A C 1
ATOM 1920 O O . ASP A 1 259 ? 26.773 -16.700 -5.797 1.00 52.12 259 ASP A O 1
ATOM 1924 N N . ARG A 1 260 ? 27.200 -14.812 -6.887 1.00 54.25 260 ARG A N 1
ATOM 1925 C CA . ARG A 1 260 ? 26.866 -15.416 -8.203 1.00 54.25 260 ARG A CA 1
ATOM 1926 C C . ARG A 1 260 ? 27.852 -16.509 -8.666 1.00 54.25 260 ARG A C 1
ATOM 1928 O O . ARG A 1 260 ? 27.706 -17.034 -9.768 1.00 54.25 260 ARG A O 1
ATOM 1935 N N . VAL A 1 261 ? 28.833 -16.866 -7.836 1.00 56.03 261 VAL A N 1
ATOM 1936 C CA . VAL A 1 261 ? 29.825 -17.916 -8.076 1.00 56.03 261 VAL A CA 1
ATOM 1937 C C . VAL A 1 261 ? 29.614 -19.050 -7.051 1.00 56.03 261 VAL A C 1
ATOM 1939 O O . VAL A 1 261 ? 30.091 -19.004 -5.926 1.00 56.03 261 VAL A O 1
ATOM 1942 N N . GLU A 1 262 ? 28.883 -20.085 -7.477 1.00 55.34 262 GLU A N 1
ATOM 1943 C CA . GLU A 1 262 ? 28.972 -21.494 -7.028 1.00 55.34 262 GLU A CA 1
ATOM 1944 C C . GLU A 1 262 ? 28.221 -22.053 -5.796 1.00 55.34 262 GLU A C 1
ATOM 1946 O O . GLU A 1 262 ? 28.216 -23.279 -5.662 1.00 55.34 262 GLU A O 1
ATOM 1951 N N . LYS A 1 263 ? 27.505 -21.305 -4.942 1.00 55.78 263 LYS A N 1
ATOM 1952 C CA . LYS A 1 263 ? 26.766 -21.947 -3.819 1.00 55.78 263 LYS A CA 1
ATOM 1953 C C . LYS A 1 263 ? 25.251 -22.010 -4.015 1.00 55.78 263 LYS A C 1
ATOM 1955 O O . LYS A 1 263 ? 24.570 -21.006 -4.164 1.00 55.78 263 LYS A O 1
ATOM 1960 N N . GLY A 1 264 ? 24.732 -23.241 -4.023 1.00 58.53 264 GLY A N 1
ATOM 1961 C CA . GLY A 1 264 ? 23.316 -23.540 -4.233 1.00 58.53 264 GLY A CA 1
ATOM 1962 C C . GLY A 1 264 ? 22.386 -22.986 -3.135 1.00 58.53 264 GLY A C 1
ATOM 1963 O O . GLY A 1 264 ? 22.799 -22.856 -1.983 1.00 58.53 264 GLY A O 1
ATOM 1964 N N . PRO A 1 265 ? 21.112 -22.716 -3.469 1.00 54.44 265 PRO A N 1
ATOM 1965 C CA . PRO A 1 265 ? 20.164 -21.998 -2.618 1.00 54.44 265 PRO A CA 1
ATOM 1966 C C . PRO A 1 265 ? 19.520 -22.945 -1.603 1.00 54.44 265 PRO A C 1
ATOM 1968 O O . PRO A 1 265 ? 18.538 -23.612 -1.923 1.00 54.44 265 PRO A O 1
ATOM 1971 N N . LYS A 1 266 ? 20.071 -23.088 -0.393 1.00 61.22 266 LYS A N 1
ATOM 1972 C CA . LYS A 1 266 ? 19.463 -23.970 0.620 1.00 61.22 266 LYS A CA 1
ATOM 1973 C C . LYS A 1 266 ? 19.623 -23.395 2.030 1.00 61.22 266 LYS A C 1
ATOM 1975 O O . LYS A 1 266 ? 20.709 -23.465 2.582 1.00 61.22 266 LYS A O 1
ATOM 1980 N N . ALA A 1 267 ? 18.508 -22.896 2.577 1.00 69.75 267 ALA A N 1
ATOM 1981 C CA . ALA A 1 267 ? 18.226 -22.438 3.952 1.00 69.75 267 ALA A CA 1
ATOM 1982 C C . ALA A 1 267 ? 17.951 -20.929 4.092 1.00 69.75 267 ALA A C 1
ATOM 1984 O O . ALA A 1 267 ? 16.829 -20.576 4.447 1.00 69.75 267 ALA A O 1
ATOM 1985 N N . ASP A 1 268 ? 18.896 -20.050 3.759 1.00 70.94 268 ASP A N 1
ATOM 1986 C CA . ASP A 1 268 ? 18.777 -18.620 4.110 1.00 70.94 268 ASP A CA 1
ATOM 1987 C C . ASP A 1 268 ? 17.620 -17.899 3.384 1.00 70.94 268 ASP A C 1
ATOM 1989 O O . ASP A 1 268 ? 16.890 -17.119 3.989 1.00 70.94 268 ASP A O 1
ATOM 1993 N N . GLN A 1 269 ? 17.334 -18.264 2.127 1.00 71.25 269 GLN A N 1
ATOM 1994 C CA . GLN A 1 269 ? 16.227 -17.679 1.346 1.00 71.25 269 GLN A CA 1
ATOM 1995 C C . GLN A 1 269 ? 14.832 -17.935 1.950 1.00 71.25 269 GLN A C 1
ATOM 1997 O O . GLN A 1 269 ? 13.909 -17.153 1.724 1.00 71.25 269 GLN A O 1
ATOM 2002 N N . ALA A 1 270 ? 14.651 -19.020 2.712 1.00 75.00 270 ALA A N 1
ATOM 2003 C CA . ALA A 1 270 ? 13.360 -19.332 3.326 1.00 75.00 270 ALA A CA 1
ATOM 2004 C C . ALA A 1 270 ? 13.064 -18.433 4.540 1.00 75.00 270 ALA A C 1
ATOM 2006 O O . ALA A 1 270 ? 11.906 -18.090 4.790 1.00 75.00 270 ALA A O 1
ATOM 2007 N N . ALA A 1 271 ? 14.101 -18.030 5.282 1.00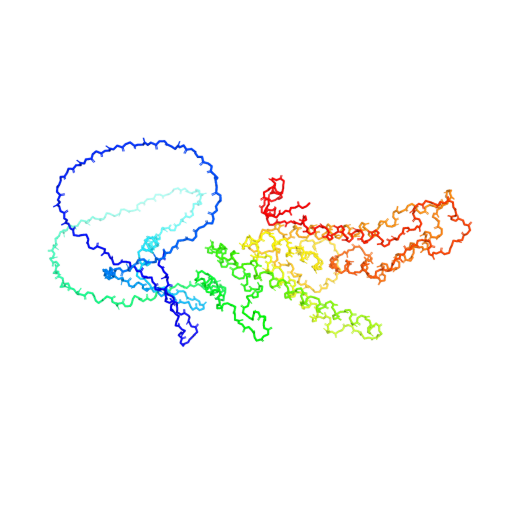 79.81 271 ALA A N 1
ATOM 2008 C CA . ALA A 1 271 ? 13.961 -17.135 6.427 1.00 79.81 271 ALA A CA 1
ATOM 2009 C C . ALA A 1 271 ? 13.580 -15.715 5.977 1.00 79.81 271 ALA A C 1
ATOM 2011 O O . ALA A 1 271 ? 12.624 -15.144 6.504 1.00 79.81 271 ALA A O 1
ATOM 2012 N N . ASP A 1 272 ? 14.243 -15.199 4.939 1.00 78.75 272 ASP A N 1
ATOM 2013 C CA . ASP A 1 272 ? 13.974 -13.865 4.384 1.00 78.75 272 ASP A CA 1
ATOM 2014 C C . ASP A 1 272 ? 12.548 -13.763 3.811 1.00 78.75 272 ASP A C 1
ATOM 2016 O O . ASP A 1 272 ? 11.816 -12.808 4.087 1.00 78.75 272 ASP A O 1
ATOM 2020 N N . ALA A 1 273 ? 12.097 -14.794 3.083 1.00 79.25 273 ALA A N 1
ATOM 2021 C CA . ALA A 1 273 ? 10.723 -14.864 2.578 1.00 79.25 273 ALA A CA 1
ATOM 2022 C C . ALA A 1 273 ? 9.684 -14.849 3.716 1.00 79.25 273 ALA A C 1
ATOM 2024 O O . ALA A 1 273 ? 8.641 -14.199 3.608 1.00 79.25 273 ALA A O 1
ATOM 2025 N N . THR A 1 274 ? 9.991 -15.514 4.835 1.00 85.25 274 THR A N 1
ATOM 2026 C CA . THR A 1 274 ? 9.128 -15.532 6.025 1.00 85.25 274 THR A CA 1
ATOM 2027 C C . THR A 1 274 ? 9.025 -14.143 6.659 1.00 85.25 274 THR A C 1
ATOM 2029 O O . THR A 1 274 ? 7.936 -13.725 7.052 1.00 85.25 274 THR A O 1
ATOM 2032 N N . GLN A 1 275 ? 10.125 -13.389 6.730 1.00 88.88 275 GLN A N 1
ATOM 2033 C CA . GLN A 1 275 ? 10.112 -12.047 7.312 1.00 88.88 275 GLN A CA 1
ATOM 2034 C C . GLN A 1 275 ? 9.346 -11.043 6.437 1.00 88.88 275 GLN A C 1
ATOM 2036 O O . GLN A 1 275 ? 8.524 -10.285 6.953 1.00 88.88 275 GLN A O 1
ATOM 2041 N N . ALA A 1 276 ? 9.542 -11.068 5.116 1.00 87.81 276 ALA A N 1
ATOM 2042 C CA . ALA A 1 276 ? 8.772 -10.234 4.190 1.00 87.81 276 ALA A CA 1
ATOM 2043 C C . ALA A 1 276 ? 7.260 -10.523 4.280 1.00 87.81 276 ALA A C 1
ATOM 2045 O O . ALA A 1 276 ? 6.445 -9.597 4.296 1.00 87.81 276 ALA A O 1
ATOM 2046 N N . SER A 1 277 ? 6.892 -11.802 4.420 1.00 89.12 277 SER A N 1
ATOM 2047 C CA . SER A 1 277 ? 5.510 -12.226 4.662 1.00 89.12 277 SER A CA 1
ATOM 2048 C C . SER A 1 277 ? 4.939 -11.610 5.943 1.00 89.12 277 SER A C 1
ATOM 2050 O O . SER A 1 277 ? 3.842 -11.062 5.920 1.00 89.12 277 SER A O 1
ATOM 2052 N N . GLN A 1 278 ? 5.692 -11.627 7.048 1.00 91.81 278 GLN A N 1
ATOM 2053 C CA . GLN A 1 278 ? 5.253 -11.043 8.324 1.00 91.81 278 GLN A CA 1
ATOM 2054 C C . GLN A 1 278 ? 5.056 -9.523 8.252 1.00 91.81 278 GLN A C 1
ATOM 2056 O O . GLN A 1 278 ? 4.136 -8.987 8.871 1.00 91.81 278 GLN A O 1
ATOM 2061 N N . ILE A 1 279 ? 5.901 -8.817 7.494 1.00 93.38 279 ILE A N 1
ATOM 2062 C CA . ILE A 1 279 ? 5.758 -7.370 7.285 1.00 93.38 279 ILE A CA 1
ATOM 2063 C C . ILE A 1 279 ? 4.451 -7.073 6.538 1.00 93.38 279 ILE A C 1
ATOM 2065 O O . ILE A 1 279 ? 3.683 -6.197 6.946 1.00 93.38 279 ILE A O 1
ATOM 2069 N N . LEU A 1 280 ? 4.167 -7.829 5.473 1.00 93.25 280 LEU A N 1
ATOM 2070 C CA . LEU A 1 280 ? 2.931 -7.692 4.701 1.00 93.25 280 LEU A CA 1
ATOM 2071 C C . LEU A 1 280 ? 1.687 -8.064 5.518 1.00 93.25 280 LEU A C 1
ATOM 2073 O O . LEU A 1 280 ? 0.683 -7.354 5.436 1.00 93.25 280 LEU A O 1
ATOM 2077 N N . ASP A 1 281 ? 1.760 -9.096 6.362 1.00 93.88 281 ASP A N 1
ATOM 2078 C CA . ASP A 1 281 ? 0.701 -9.420 7.326 1.00 93.88 281 ASP A CA 1
ATOM 2079 C C . ASP A 1 281 ? 0.434 -8.238 8.265 1.00 93.88 281 ASP A C 1
ATOM 2081 O O . ASP A 1 281 ? -0.719 -7.914 8.557 1.00 93.88 281 ASP A O 1
ATOM 2085 N N . GLY A 1 282 ? 1.495 -7.558 8.713 1.00 95.62 282 GLY A N 1
ATOM 2086 C CA . GLY A 1 282 ? 1.402 -6.333 9.500 1.00 95.62 282 GLY A CA 1
ATOM 2087 C C . GLY A 1 282 ? 0.575 -5.259 8.794 1.00 95.62 282 GLY A C 1
ATOM 2088 O O . GLY A 1 282 ? -0.394 -4.759 9.367 1.00 95.62 282 GLY A O 1
ATOM 2089 N N . TYR A 1 283 ? 0.892 -4.955 7.532 1.00 96.50 283 TYR A N 1
ATOM 2090 C CA . TYR A 1 283 ? 0.115 -4.003 6.732 1.00 96.50 283 TYR A CA 1
ATOM 2091 C C . TYR A 1 283 ? -1.345 -4.444 6.548 1.00 96.50 283 TYR A C 1
ATOM 2093 O O . TYR A 1 283 ? -2.244 -3.616 6.689 1.00 96.50 283 TYR A O 1
ATOM 2101 N N . CYS A 1 284 ? -1.605 -5.731 6.295 1.00 95.94 284 CYS A N 1
ATOM 2102 C CA . CYS A 1 284 ? -2.968 -6.254 6.149 1.00 95.94 284 CYS A CA 1
ATOM 2103 C C . CYS A 1 284 ? -3.804 -6.027 7.419 1.00 95.94 284 CYS A C 1
ATOM 2105 O O . CYS A 1 284 ? -4.921 -5.512 7.353 1.00 95.94 284 CYS A O 1
ATOM 2107 N N . ARG A 1 285 ? -3.240 -6.329 8.591 1.00 97.31 285 ARG A N 1
ATOM 2108 C CA . ARG A 1 285 ? -3.905 -6.117 9.887 1.00 97.31 285 ARG A CA 1
ATOM 2109 C C . ARG A 1 285 ? -4.146 -4.636 10.181 1.00 97.31 285 ARG A C 1
ATOM 2111 O O . ARG A 1 285 ? -5.206 -4.270 10.687 1.00 97.31 285 ARG A O 1
ATOM 2118 N N . LEU A 1 286 ? -3.209 -3.762 9.805 1.00 97.94 286 LEU A N 1
ATOM 2119 C CA . LEU A 1 286 ? -3.408 -2.314 9.907 1.00 97.94 286 LEU A CA 1
ATOM 2120 C C . LEU A 1 286 ? -4.514 -1.810 8.970 1.00 97.94 286 LEU A C 1
ATOM 2122 O O . LEU A 1 286 ? -5.247 -0.905 9.360 1.00 97.94 286 LEU A O 1
ATOM 2126 N N . VAL A 1 287 ? -4.684 -2.389 7.774 1.00 97.38 287 VAL A N 1
ATOM 2127 C CA . VAL A 1 287 ? -5.803 -2.055 6.869 1.00 97.38 287 VAL A CA 1
ATOM 2128 C C . VAL A 1 287 ? -7.143 -2.399 7.510 1.00 97.38 287 VAL A C 1
ATOM 2130 O O . VAL A 1 287 ? -8.052 -1.569 7.486 1.00 97.38 287 VAL A O 1
ATOM 2133 N N . VAL A 1 288 ? -7.256 -3.581 8.126 1.00 97.69 288 VAL A N 1
ATOM 2134 C CA . VAL A 1 288 ? -8.445 -3.981 8.896 1.00 97.69 288 VAL A CA 1
ATOM 2135 C C . VAL A 1 288 ? -8.732 -2.967 10.002 1.00 97.69 288 VAL A C 1
ATOM 2137 O O . VAL A 1 288 ? -9.847 -2.449 10.103 1.00 97.69 288 VAL A O 1
ATOM 2140 N N . PHE A 1 289 ? -7.720 -2.640 10.806 1.00 98.38 289 PHE A N 1
ATOM 2141 C CA . PHE A 1 289 ? -7.873 -1.691 11.902 1.00 98.38 289 PHE A CA 1
ATOM 2142 C C . PHE A 1 289 ? -8.279 -0.297 11.406 1.00 98.38 289 PHE A C 1
ATOM 2144 O O . PHE A 1 289 ? -9.246 0.269 11.909 1.00 98.38 289 PHE A O 1
ATOM 2151 N N . ALA A 1 290 ? -7.615 0.233 10.375 1.00 97.94 290 ALA A N 1
ATOM 2152 C CA . ALA A 1 290 ? -7.934 1.530 9.777 1.00 97.94 290 ALA A CA 1
ATOM 2153 C C . ALA A 1 290 ? -9.353 1.575 9.188 1.00 97.94 290 ALA A C 1
ATOM 2155 O O . ALA A 1 290 ? -10.019 2.611 9.250 1.00 97.94 290 A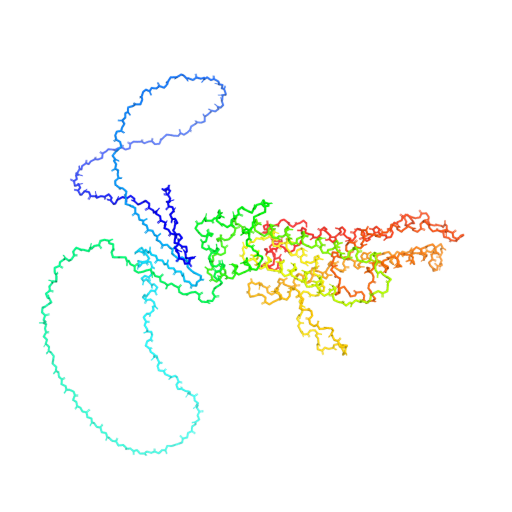LA A O 1
ATOM 2156 N N . TYR A 1 291 ? -9.827 0.454 8.635 1.00 97.69 291 TYR A N 1
ATOM 2157 C CA . TYR A 1 291 ? -11.186 0.321 8.120 1.00 97.69 291 TYR A CA 1
ATOM 2158 C C . TYR A 1 291 ? -12.225 0.444 9.239 1.00 97.69 291 TYR A C 1
ATOM 2160 O O . TYR A 1 291 ? -13.183 1.204 9.092 1.00 97.69 291 TYR A O 1
ATOM 2168 N N . VAL A 1 292 ? -12.039 -0.263 10.357 1.00 97.62 292 VAL A N 1
ATOM 2169 C CA . VAL A 1 292 ? -12.971 -0.234 11.501 1.00 97.62 292 VAL A CA 1
ATOM 2170 C C . VAL A 1 292 ? -12.883 1.087 12.260 1.00 97.62 292 VAL A C 1
ATOM 2172 O O . VAL A 1 292 ? -13.911 1.680 12.579 1.00 97.62 292 VAL A O 1
ATOM 2175 N N . ALA A 1 293 ? -11.669 1.599 12.471 1.00 97.56 293 ALA A N 1
ATOM 2176 C CA . ALA A 1 293 ? -11.414 2.896 13.091 1.00 97.56 293 ALA A CA 1
ATOM 2177 C C . ALA A 1 293 ? -11.844 4.087 12.217 1.00 97.56 293 ALA A C 1
ATOM 2179 O O . ALA A 1 293 ? -11.726 5.229 12.648 1.00 97.56 293 ALA A O 1
ATOM 2180 N N . ASP A 1 294 ? -12.342 3.842 11.003 1.00 97.12 294 ASP A N 1
ATOM 2181 C CA . ASP A 1 294 ? -12.845 4.861 10.085 1.00 97.12 294 ASP A CA 1
ATOM 2182 C C . ASP A 1 294 ? -11.808 5.947 9.735 1.00 97.12 294 ASP A C 1
ATOM 2184 O O . ASP A 1 294 ? -12.112 7.139 9.725 1.00 97.12 294 ASP A O 1
ATOM 2188 N N . GLN A 1 295 ? -10.575 5.524 9.433 1.00 96.69 295 GLN A N 1
ATOM 2189 C CA . GLN A 1 295 ? -9.441 6.400 9.114 1.00 96.69 295 GLN A CA 1
ATOM 2190 C C . GLN A 1 295 ? -9.172 6.455 7.600 1.00 96.69 295 GLN A C 1
ATOM 2192 O O . GLN A 1 295 ? -8.315 5.725 7.098 1.00 96.69 295 GLN A O 1
ATOM 2197 N N . PRO A 1 296 ? -9.857 7.317 6.821 1.00 94.69 296 PRO A N 1
ATOM 2198 C CA . PRO A 1 296 ? -9.853 7.239 5.359 1.00 94.69 296 PRO A CA 1
ATOM 2199 C C . PRO A 1 296 ? -8.497 7.551 4.718 1.00 94.69 296 PRO A C 1
ATOM 2201 O O . PRO A 1 296 ? -8.157 6.950 3.698 1.00 94.69 296 PRO A O 1
ATOM 2204 N N . ARG A 1 297 ? -7.725 8.479 5.300 1.00 93.44 297 ARG A N 1
ATOM 2205 C CA . ARG A 1 297 ? -6.417 8.889 4.773 1.00 93.44 297 ARG A CA 1
ATOM 2206 C C . ARG A 1 297 ? -5.382 7.788 4.968 1.00 93.44 297 ARG A C 1
ATOM 2208 O O . ARG A 1 297 ? -4.805 7.320 3.994 1.00 93.44 297 ARG A O 1
ATOM 2215 N N . VAL A 1 298 ? -5.214 7.330 6.207 1.00 95.31 298 VAL A N 1
ATOM 2216 C CA . VAL A 1 298 ? -4.221 6.298 6.530 1.00 95.31 298 VAL A CA 1
ATOM 2217 C C . VAL A 1 298 ? -4.589 4.956 5.910 1.00 95.31 298 VAL A C 1
ATOM 2219 O O . VAL A 1 298 ? -3.715 4.242 5.436 1.00 95.31 298 VAL A O 1
ATOM 2222 N N . PHE A 1 299 ? -5.885 4.643 5.819 1.00 96.50 299 PHE A N 1
ATOM 2223 C CA . PHE A 1 299 ? -6.358 3.491 5.057 1.00 96.50 299 PHE A CA 1
ATOM 2224 C C . PHE A 1 299 ? -5.858 3.529 3.603 1.00 96.50 299 PHE A C 1
ATOM 2226 O O . PHE A 1 299 ? -5.360 2.524 3.102 1.00 96.50 299 PHE A O 1
ATOM 2233 N N . SER A 1 300 ? -5.953 4.684 2.932 1.00 94.44 300 SER A N 1
ATOM 2234 C CA . SER A 1 300 ? -5.469 4.842 1.554 1.00 94.44 300 SER A CA 1
ATOM 2235 C C . SER A 1 300 ? -3.955 4.648 1.451 1.00 94.44 300 SER A C 1
ATOM 2237 O O . SER A 1 300 ? -3.495 3.946 0.552 1.00 94.44 300 SER A O 1
ATOM 2239 N N . ASP A 1 301 ? -3.185 5.221 2.382 1.00 94.56 301 ASP A N 1
ATOM 2240 C CA . ASP A 1 301 ? -1.727 5.053 2.424 1.00 94.56 301 ASP A CA 1
ATOM 2241 C C . ASP A 1 301 ? -1.335 3.578 2.645 1.00 94.56 301 ASP A C 1
ATOM 2243 O O . ASP A 1 301 ? -0.490 3.046 1.928 1.00 94.56 301 ASP A O 1
ATOM 2247 N N . LEU A 1 302 ? -1.985 2.875 3.577 1.00 95.88 302 LEU A N 1
ATOM 2248 C CA . LEU A 1 302 ? -1.761 1.443 3.811 1.00 95.88 302 LEU A CA 1
ATOM 2249 C C . LEU A 1 302 ? -2.066 0.594 2.570 1.00 95.88 302 LEU A C 1
ATOM 2251 O O . LEU A 1 302 ? -1.289 -0.289 2.209 1.00 95.88 302 LEU A O 1
ATOM 2255 N N . CYS A 1 303 ? -3.183 0.876 1.895 1.00 95.06 303 CYS A N 1
ATOM 2256 C CA . CYS A 1 303 ? -3.563 0.204 0.654 1.00 95.06 303 CYS A CA 1
ATOM 2257 C C . CYS A 1 303 ? -2.520 0.410 -0.451 1.00 95.06 303 CYS A C 1
ATOM 2259 O O . CYS A 1 303 ? -2.212 -0.518 -1.200 1.00 95.06 303 CYS A O 1
ATOM 2261 N N . TRP A 1 304 ? -1.958 1.617 -0.534 1.00 95.00 304 TRP A N 1
ATOM 2262 C CA . TRP A 1 304 ? -0.880 1.933 -1.461 1.00 95.00 304 TRP A CA 1
ATOM 2263 C C . TRP A 1 304 ? 0.381 1.111 -1.169 1.00 95.00 304 TRP A C 1
ATOM 2265 O O . TRP A 1 304 ? 0.912 0.479 -2.082 1.00 95.00 304 TRP A O 1
ATOM 2275 N N . HIS A 1 305 ? 0.809 1.031 0.096 1.00 94.25 305 HIS A N 1
ATOM 2276 C CA . HIS A 1 305 ? 1.941 0.184 0.490 1.00 94.25 305 HIS A CA 1
ATOM 2277 C C . HIS A 1 305 ? 1.707 -1.291 0.154 1.00 94.25 305 HIS A C 1
ATOM 2279 O O . HIS A 1 305 ? 2.588 -1.937 -0.410 1.00 94.25 305 HIS A O 1
ATOM 2285 N N . LEU A 1 306 ? 0.512 -1.823 0.418 1.00 94.00 306 LEU A N 1
ATOM 2286 C CA . LEU A 1 306 ? 0.193 -3.199 0.039 1.00 94.00 306 LEU A CA 1
ATOM 2287 C C . LEU A 1 306 ? 0.326 -3.420 -1.466 1.00 94.00 306 LEU A C 1
ATOM 2289 O O . LEU A 1 306 ? 0.935 -4.397 -1.878 1.00 94.00 306 LEU A O 1
ATOM 2293 N N . VAL A 1 307 ? -0.187 -2.521 -2.308 1.00 93.56 307 VAL A N 1
ATOM 2294 C CA . VAL A 1 307 ? -0.057 -2.692 -3.763 1.00 93.56 307 VAL A CA 1
ATOM 2295 C C . VAL A 1 307 ? 1.371 -2.542 -4.266 1.00 93.56 307 VAL A C 1
ATOM 2297 O O . VAL A 1 307 ? 1.742 -3.224 -5.223 1.00 93.56 307 VAL A O 1
ATOM 2300 N N . LEU A 1 308 ? 2.182 -1.705 -3.623 1.00 93.31 308 LEU A N 1
ATOM 2301 C CA . LEU A 1 308 ? 3.595 -1.601 -3.960 1.00 93.31 308 LEU A CA 1
ATOM 2302 C C . LEU A 1 308 ? 4.370 -2.869 -3.604 1.00 93.31 308 LEU A C 1
ATOM 2304 O O . LEU A 1 308 ? 5.144 -3.356 -4.425 1.00 93.31 308 LEU A O 1
ATOM 2308 N N . HIS A 1 309 ? 4.159 -3.414 -2.408 1.00 92.31 309 HIS A N 1
ATOM 2309 C CA . HIS A 1 309 ? 5.044 -4.436 -1.850 1.00 92.31 309 HIS A CA 1
ATOM 2310 C C . HIS A 1 309 ? 4.513 -5.867 -1.963 1.00 92.31 309 HIS A C 1
ATOM 2312 O O . HIS A 1 309 ? 5.301 -6.806 -1.886 1.00 92.31 309 HIS A O 1
ATOM 2318 N N . HIS A 1 310 ? 3.213 -6.062 -2.189 1.00 90.44 310 HIS A N 1
ATOM 2319 C CA . HIS A 1 310 ? 2.649 -7.397 -2.345 1.00 90.44 310 HIS A CA 1
ATOM 2320 C C . HIS A 1 310 ? 3.089 -8.034 -3.669 1.00 90.44 310 HIS A C 1
ATOM 2322 O O . HIS A 1 310 ? 2.824 -7.511 -4.757 1.00 90.44 310 HIS A O 1
ATOM 2328 N N . GLY A 1 311 ? 3.747 -9.188 -3.568 1.00 85.44 311 GLY A N 1
ATOM 2329 C CA . GLY A 1 311 ? 4.052 -10.048 -4.704 1.00 85.44 311 GLY A CA 1
ATOM 2330 C C . GLY A 1 311 ? 2.844 -10.911 -5.055 1.00 85.44 311 GLY A C 1
ATOM 2331 O O . GLY A 1 311 ? 2.287 -11.589 -4.196 1.00 85.44 311 GLY A O 1
ATOM 2332 N N . GLY A 1 312 ? 2.436 -10.889 -6.320 1.00 82.62 312 GLY A N 1
ATOM 2333 C CA . GLY A 1 312 ? 1.392 -11.785 -6.810 1.00 82.62 312 GLY A CA 1
ATOM 2334 C C . GLY A 1 312 ? -0.038 -11.408 -6.445 1.00 82.62 312 GLY A C 1
ATOM 2335 O O . GLY A 1 312 ? -0.289 -10.301 -5.961 1.00 82.62 312 GLY A O 1
ATOM 2336 N N . PRO A 1 313 ? -0.993 -12.296 -6.774 1.00 82.81 313 PRO A N 1
ATOM 2337 C CA . PRO A 1 313 ? -2.411 -12.020 -6.615 1.00 82.81 313 PRO A CA 1
ATOM 2338 C C . PRO A 1 313 ? -2.787 -11.916 -5.135 1.00 82.81 313 PRO A C 1
ATOM 2340 O O . PRO A 1 313 ? -2.470 -12.796 -4.343 1.00 82.81 313 PRO A O 1
ATOM 2343 N N . MET A 1 314 ? -3.503 -10.853 -4.766 1.00 84.38 314 MET A N 1
ATOM 2344 C CA . MET A 1 314 ? -4.034 -10.670 -3.408 1.00 84.38 314 MET A CA 1
ATOM 2345 C C . MET A 1 314 ? -5.281 -11.514 -3.137 1.00 84.38 314 MET A C 1
ATOM 2347 O O . MET A 1 314 ? -5.615 -11.795 -1.992 1.00 84.38 314 MET A O 1
ATOM 2351 N N . THR A 1 315 ? -5.989 -11.899 -4.200 1.00 78.31 315 THR A N 1
ATOM 2352 C CA . THR A 1 315 ? -7.135 -12.803 -4.120 1.00 78.31 315 THR A CA 1
ATOM 2353 C C . THR A 1 315 ? -6.691 -14.166 -4.627 1.00 78.31 315 THR A C 1
ATOM 2355 O O . THR A 1 315 ? -6.745 -14.470 -5.814 1.00 78.31 315 THR A O 1
ATOM 2358 N N . THR A 1 316 ? -6.232 -15.012 -3.717 1.00 65.00 316 THR A N 1
ATOM 2359 C CA . THR A 1 316 ? -5.908 -16.426 -3.968 1.00 65.00 316 THR A CA 1
ATOM 2360 C C . THR A 1 316 ? -7.158 -17.283 -4.090 1.00 65.00 316 THR A C 1
ATOM 2362 O O . THR A 1 316 ? -7.126 -18.457 -3.734 1.00 65.00 316 THR A O 1
ATOM 2365 N N . ASN A 1 317 ? -8.275 -16.720 -4.568 1.00 52.06 317 ASN A N 1
ATOM 2366 C CA . ASN A 1 317 ? -9.521 -17.459 -4.643 1.00 52.06 317 ASN A CA 1
ATOM 2367 C C . ASN A 1 317 ? -9.246 -18.749 -5.424 1.00 52.06 317 ASN A C 1
ATOM 2369 O O . ASN A 1 317 ? -8.984 -18.726 -6.631 1.00 52.06 317 ASN A O 1
ATOM 2373 N N . LEU A 1 318 ? -9.267 -19.857 -4.677 1.00 49.19 318 LEU A N 1
ATOM 2374 C CA . LEU A 1 318 ? -8.852 -21.221 -5.009 1.00 49.19 318 LEU A CA 1
ATOM 2375 C C . LEU A 1 318 ? -9.610 -21.818 -6.213 1.00 49.19 318 LEU A C 1
ATOM 2377 O O . LEU A 1 318 ? -9.483 -22.999 -6.518 1.00 49.19 318 LEU A O 1
ATOM 2381 N N . GLN A 1 319 ? -10.410 -21.018 -6.915 1.00 45.38 319 GLN A N 1
ATOM 2382 C CA . GLN A 1 319 ? -11.284 -21.425 -8.007 1.00 45.38 319 GLN A CA 1
ATOM 2383 C C . GLN A 1 319 ? -10.696 -21.216 -9.405 1.00 45.38 319 GLN A C 1
ATOM 2385 O O . GLN A 1 319 ? -11.180 -21.843 -10.344 1.00 45.38 319 GLN A O 1
ATOM 2390 N N . ALA A 1 320 ? -9.631 -20.427 -9.582 1.00 44.81 320 ALA A N 1
ATOM 2391 C CA . ALA A 1 320 ? -8.956 -20.361 -10.886 1.00 44.81 320 ALA A CA 1
ATOM 2392 C C . ALA A 1 320 ? -8.119 -21.627 -11.197 1.00 44.81 320 ALA A C 1
ATOM 2394 O O . ALA A 1 320 ? -7.695 -21.832 -12.333 1.00 44.81 320 ALA A O 1
ATOM 2395 N N . GLY A 1 321 ? -7.916 -22.503 -10.204 1.00 41.75 321 GLY A N 1
ATOM 2396 C CA . GLY A 1 321 ? -7.063 -23.693 -10.283 1.00 41.75 321 GLY A CA 1
ATOM 2397 C C . GLY A 1 321 ? -7.699 -24.966 -10.853 1.00 41.75 321 GLY A C 1
ATOM 2398 O O . GLY A 1 321 ? -7.055 -26.008 -10.818 1.00 41.75 321 GLY A O 1
ATOM 2399 N N . ALA A 1 322 ? -8.926 -24.940 -11.383 1.00 45.00 322 ALA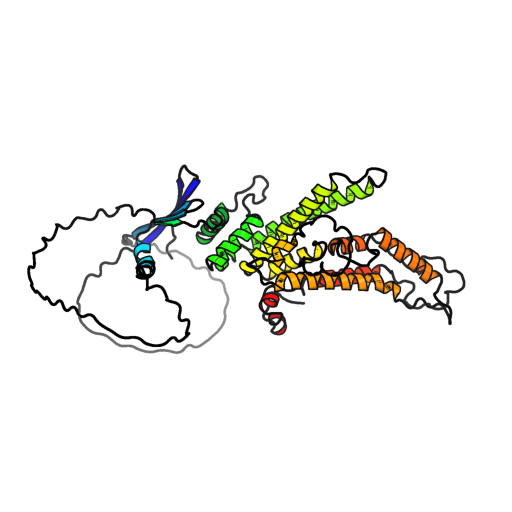 A N 1
ATOM 2400 C CA . ALA A 1 322 ? -9.545 -26.168 -11.901 1.00 45.00 322 ALA A CA 1
ATOM 2401 C C . ALA A 1 322 ? -9.265 -26.464 -13.389 1.00 45.00 322 ALA A C 1
ATOM 2403 O O . ALA A 1 322 ? -9.519 -27.588 -13.816 1.00 45.00 322 ALA A O 1
ATOM 2404 N N . CYS A 1 323 ? -8.765 -25.513 -14.195 1.00 45.78 323 CYS A N 1
ATOM 2405 C CA . CYS A 1 323 ? -8.782 -25.702 -15.657 1.00 45.78 323 CYS A CA 1
ATOM 2406 C C . CYS A 1 323 ? -7.457 -25.646 -16.417 1.00 45.78 323 CYS A C 1
ATOM 2408 O O . CYS A 1 323 ? -7.448 -26.129 -17.547 1.00 45.78 323 CYS A O 1
ATOM 2410 N N . PHE A 1 324 ? -6.345 -25.142 -15.878 1.00 44.72 324 PHE A N 1
ATOM 2411 C CA . PHE A 1 324 ? -5.113 -25.086 -16.673 1.00 44.72 324 PHE A CA 1
ATOM 2412 C C . PHE A 1 324 ? -3.858 -25.423 -15.865 1.00 44.72 324 PHE A C 1
ATOM 2414 O O . PHE A 1 324 ? -3.366 -24.619 -15.085 1.00 44.72 324 PHE A O 1
ATOM 2421 N N . SER A 1 325 ? -3.307 -26.596 -16.191 1.00 42.50 325 SER A N 1
ATOM 2422 C CA . SER A 1 325 ? -1.913 -27.023 -16.014 1.00 42.50 325 SER A CA 1
ATOM 2423 C C . SER A 1 325 ? -1.604 -27.936 -14.821 1.00 42.50 325 SER A C 1
ATOM 2425 O O . SER A 1 325 ? -1.534 -27.521 -13.671 1.00 42.50 325 SER A O 1
ATOM 2427 N N . ALA A 1 326 ? -1.320 -29.201 -15.149 1.00 45.31 326 ALA A N 1
ATOM 2428 C CA . ALA A 1 326 ? -0.800 -30.257 -14.279 1.00 45.31 326 ALA A CA 1
ATOM 2429 C C . ALA A 1 326 ? 0.695 -30.074 -13.932 1.00 45.31 326 ALA A C 1
ATOM 2431 O O . ALA A 1 326 ? 1.443 -31.049 -13.831 1.00 45.31 326 ALA A O 1
ATOM 2432 N N . VAL A 1 327 ? 1.156 -28.830 -13.795 1.00 52.97 327 VAL A N 1
ATOM 2433 C CA . VAL A 1 327 ? 2.499 -28.550 -13.281 1.00 52.97 327 VAL A CA 1
ATOM 2434 C C . VAL A 1 327 ? 2.414 -28.640 -11.758 1.00 52.97 327 VAL A C 1
ATOM 2436 O O . VAL A 1 327 ? 1.531 -28.001 -11.190 1.00 52.97 327 VAL A O 1
ATOM 2439 N N . PRO A 1 328 ? 3.274 -29.429 -11.087 1.00 46.44 328 PRO A N 1
ATOM 2440 C CA . PRO A 1 328 ? 3.279 -29.522 -9.633 1.00 46.44 328 PRO A CA 1
ATOM 2441 C C . PRO A 1 328 ? 3.515 -28.129 -9.053 1.00 46.44 328 PRO A C 1
ATOM 2443 O O . PRO A 1 328 ? 4.615 -27.579 -9.123 1.00 46.44 328 PRO A O 1
ATOM 2446 N N . THR A 1 329 ? 2.439 -27.543 -8.540 1.00 44.91 329 THR A N 1
ATOM 2447 C CA . THR A 1 329 ? 2.425 -26.254 -7.871 1.00 44.91 329 THR A CA 1
ATOM 2448 C C . THR A 1 329 ? 3.358 -26.352 -6.677 1.00 44.91 329 THR A C 1
ATOM 2450 O O . THR A 1 329 ? 3.205 -27.217 -5.812 1.00 44.91 329 THR A O 1
ATOM 2453 N N . MET A 1 330 ? 4.365 -25.481 -6.670 1.00 48.66 330 MET A N 1
ATOM 2454 C CA . MET A 1 330 ? 5.210 -25.235 -5.508 1.00 48.66 330 MET A CA 1
ATOM 2455 C C . MET A 1 330 ? 4.322 -25.041 -4.268 1.00 48.66 330 MET A C 1
ATOM 2457 O O . MET A 1 330 ? 3.242 -24.456 -4.391 1.00 48.66 330 MET A O 1
ATOM 2461 N N . PRO A 1 331 ? 4.743 -25.565 -3.105 1.00 47.09 331 PRO A N 1
ATOM 2462 C CA . PRO A 1 331 ? 3.920 -25.628 -1.908 1.00 47.09 331 PRO A CA 1
ATOM 2463 C C . PRO A 1 331 ? 3.374 -24.251 -1.553 1.00 47.09 331 PRO A C 1
ATOM 2465 O O . PRO A 1 331 ? 4.140 -23.298 -1.481 1.00 47.09 331 PRO A O 1
ATOM 2468 N N . ASP A 1 332 ? 2.056 -24.224 -1.369 1.00 50.16 332 ASP A N 1
ATOM 2469 C CA . ASP A 1 332 ? 1.185 -23.278 -0.665 1.00 50.16 332 ASP A CA 1
ATOM 2470 C C . ASP A 1 332 ? 1.915 -22.179 0.132 1.00 50.16 332 ASP A C 1
ATOM 2472 O O . ASP A 1 332 ? 1.914 -22.159 1.364 1.00 50.16 332 ASP A O 1
ATOM 2476 N N . VAL A 1 333 ? 2.589 -21.257 -0.565 1.00 54.16 333 VAL A N 1
ATOM 2477 C CA . VAL A 1 333 ? 3.105 -20.041 0.060 1.00 54.16 333 VAL A CA 1
ATOM 2478 C C . VAL A 1 333 ? 1.873 -19.192 0.304 1.00 54.16 333 VAL A C 1
ATOM 2480 O O . VAL A 1 333 ? 1.406 -18.490 -0.596 1.00 54.16 333 VAL A O 1
ATOM 2483 N N . SER A 1 334 ? 1.315 -19.333 1.509 1.00 58.22 334 SER A N 1
ATOM 2484 C CA . SER A 1 334 ? 0.222 -18.516 2.018 1.00 58.22 334 SER A CA 1
ATOM 2485 C C . SER A 1 334 ? 0.524 -17.067 1.676 1.00 58.22 334 SER A C 1
ATOM 2487 O O . SER A 1 334 ? 1.463 -16.472 2.206 1.00 58.22 334 SER A O 1
ATOM 2489 N N . THR A 1 335 ? -0.209 -16.528 0.713 1.00 69.31 335 THR A N 1
ATOM 2490 C CA . THR A 1 335 ? 0.044 -15.177 0.239 1.00 69.31 335 THR A CA 1
ATOM 2491 C C . THR A 1 335 ? -0.444 -14.249 1.354 1.00 69.31 335 THR A C 1
ATOM 2493 O O . THR A 1 335 ? -1.582 -14.415 1.797 1.00 69.31 335 THR A O 1
ATOM 2496 N N . PRO A 1 336 ? 0.379 -13.319 1.866 1.00 70.38 336 PRO A N 1
ATOM 2497 C CA . PRO A 1 336 ? 0.049 -12.507 3.047 1.00 70.38 336 PRO A CA 1
ATOM 2498 C C . PRO A 1 336 ? -1.327 -11.822 2.978 1.00 70.38 336 PRO A C 1
ATOM 2500 O O . PRO A 1 336 ? -2.032 -11.676 3.977 1.00 70.38 336 PRO A O 1
ATOM 2503 N N . ALA A 1 337 ? -1.770 -11.459 1.768 1.00 76.75 337 ALA A N 1
ATOM 2504 C CA . ALA A 1 337 ? -3.078 -10.849 1.543 1.00 76.75 337 ALA A CA 1
ATOM 2505 C C . ALA A 1 337 ? -4.286 -11.779 1.758 1.00 76.75 337 ALA A C 1
ATOM 2507 O O . ALA A 1 337 ? -5.415 -11.285 1.755 1.00 76.75 337 ALA A O 1
ATOM 2508 N N . ASN A 1 338 ? -4.096 -13.077 2.014 1.00 81.56 338 ASN A N 1
ATOM 2509 C CA . ASN A 1 338 ? -5.187 -13.987 2.380 1.00 81.56 338 ASN A CA 1
ATOM 2510 C C . ASN A 1 338 ? -5.945 -13.485 3.617 1.00 81.56 338 ASN A C 1
ATOM 2512 O O . ASN A 1 338 ? -7.155 -13.673 3.707 1.00 81.56 338 ASN A O 1
ATOM 2516 N N . ILE A 1 339 ? -5.257 -12.769 4.521 1.00 88.62 339 ILE A N 1
ATOM 2517 C CA . ILE A 1 339 ? -5.878 -12.109 5.677 1.00 88.62 339 ILE A CA 1
ATOM 2518 C C . ILE A 1 339 ? -7.003 -11.168 5.236 1.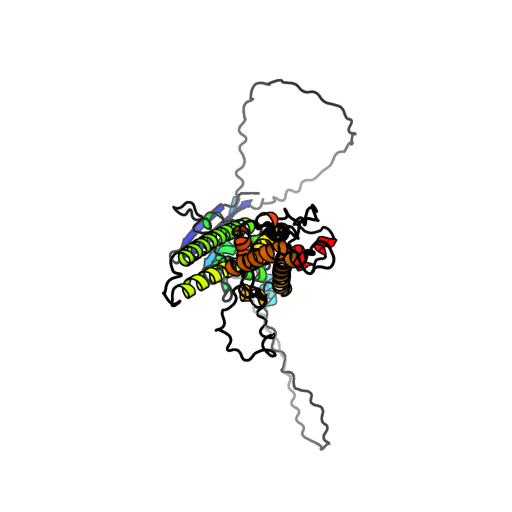00 88.62 339 ILE A C 1
ATOM 2520 O O . ILE A 1 339 ? -7.999 -11.076 5.937 1.00 88.62 339 ILE A O 1
ATOM 2524 N N . LEU A 1 340 ? -6.867 -10.479 4.097 1.00 91.81 340 LEU A N 1
ATOM 2525 C CA . LEU A 1 340 ? -7.832 -9.485 3.617 1.00 91.81 340 LEU A CA 1
ATOM 2526 C C . LEU A 1 340 ? -8.993 -10.092 2.831 1.00 91.81 340 LEU A C 1
ATOM 2528 O O . LEU A 1 340 ? -10.078 -9.514 2.832 1.00 91.81 340 LEU A O 1
ATOM 2532 N N . ALA A 1 341 ? -8.755 -11.198 2.121 1.00 89.50 341 ALA A N 1
ATOM 2533 C CA . ALA A 1 341 ? -9.723 -11.769 1.189 1.00 89.50 341 ALA A CA 1
ATOM 2534 C C . ALA A 1 341 ? -10.999 -12.240 1.894 1.00 89.50 341 ALA A C 1
ATOM 2536 O O . ALA A 1 341 ? -12.084 -11.963 1.397 1.00 89.50 341 ALA A O 1
ATOM 2537 N N . ASP A 1 342 ? -10.863 -12.867 3.062 1.00 86.56 342 ASP A N 1
ATOM 2538 C CA . ASP A 1 342 ? -11.981 -13.450 3.813 1.00 86.56 342 ASP A CA 1
ATOM 2539 C C . ASP A 1 342 ? -12.142 -12.812 5.204 1.00 86.56 342 ASP A C 1
ATOM 2541 O O . ASP A 1 342 ? -12.699 -13.413 6.125 1.00 86.56 342 ASP A O 1
ATOM 2545 N N . HIS A 1 343 ? -11.635 -11.586 5.389 1.00 94.00 343 HIS A N 1
ATOM 2546 C CA . HIS A 1 343 ? -11.689 -10.935 6.693 1.00 94.00 343 HIS A CA 1
ATOM 2547 C C . HIS A 1 343 ? -13.131 -10.535 7.060 1.00 94.00 343 HIS A C 1
ATOM 2549 O O . HIS A 1 343 ? -13.720 -9.707 6.363 1.00 94.00 343 HIS A O 1
ATOM 2555 N N . PRO A 1 344 ? -13.693 -10.984 8.198 1.00 95.94 344 PRO A N 1
ATOM 2556 C CA . PRO A 1 344 ? -15.092 -10.718 8.561 1.00 95.94 344 PRO A CA 1
ATOM 2557 C C . PRO A 1 344 ? -15.401 -9.235 8.827 1.00 95.94 344 PRO A C 1
ATOM 2559 O O . PRO A 1 344 ? -16.550 -8.819 8.709 1.00 95.94 344 PRO A O 1
ATOM 2562 N N . LEU A 1 345 ? -14.392 -8.429 9.178 1.00 96.44 345 LEU A N 1
ATOM 2563 C CA . LEU A 1 345 ? -14.547 -6.978 9.389 1.00 96.44 345 LEU A CA 1
ATOM 2564 C C . LEU A 1 345 ? -14.398 -6.139 8.109 1.00 96.44 345 LEU A C 1
ATOM 2566 O O . LEU A 1 345 ? -14.609 -4.927 8.152 1.00 96.44 345 LEU A O 1
ATOM 2570 N N . LEU A 1 346 ? -13.990 -6.742 6.989 1.00 95.19 346 LEU A N 1
ATOM 2571 C CA . LEU A 1 346 ? -13.800 -6.034 5.725 1.00 95.19 346 LEU A CA 1
ATOM 2572 C C . LEU A 1 346 ? -14.904 -6.394 4.736 1.00 95.19 346 LEU A C 1
ATOM 2574 O O . LEU A 1 346 ? -15.409 -7.510 4.690 1.00 95.19 346 LEU A O 1
ATOM 2578 N N . ALA A 1 347 ? -15.255 -5.437 3.881 1.00 93.19 347 ALA A N 1
ATOM 2579 C CA . ALA A 1 347 ? -16.072 -5.748 2.719 1.00 93.19 347 ALA A CA 1
ATOM 2580 C C . ALA A 1 347 ? -15.245 -6.561 1.708 1.00 93.19 347 ALA A C 1
ATOM 2582 O O . ALA A 1 347 ? -14.124 -6.167 1.383 1.00 93.19 347 ALA A O 1
ATOM 2583 N N . GLN A 1 348 ? -15.835 -7.610 1.121 1.00 87.00 348 GLN A N 1
ATOM 2584 C CA . GLN A 1 348 ? -15.201 -8.441 0.081 1.00 87.00 348 GLN A CA 1
ATOM 2585 C C . GLN A 1 348 ? -14.622 -7.618 -1.086 1.00 87.00 348 GLN A C 1
ATOM 2587 O O . GLN A 1 348 ? -13.651 -8.004 -1.737 1.00 87.00 348 GLN A O 1
ATOM 2592 N N . SER A 1 349 ? -15.218 -6.454 -1.359 1.00 89.50 349 SER A N 1
ATOM 2593 C CA . SER A 1 349 ? -14.776 -5.539 -2.408 1.00 89.50 349 SER A CA 1
ATOM 2594 C C . SER A 1 349 ? -13.388 -4.944 -2.162 1.00 89.50 349 SER A C 1
ATOM 2596 O O . SER A 1 349 ? -12.756 -4.533 -3.130 1.00 89.50 349 SER A O 1
ATOM 2598 N N . VAL A 1 350 ? -12.893 -4.906 -0.916 1.00 92.62 350 VAL A N 1
ATOM 2599 C CA . VAL A 1 350 ? -11.581 -4.331 -0.573 1.00 92.62 350 VAL A CA 1
ATOM 2600 C C . VAL A 1 350 ? -10.458 -5.113 -1.253 1.00 92.62 350 VAL A C 1
ATOM 2602 O O . VAL A 1 350 ? -9.692 -4.527 -2.014 1.00 92.62 350 VAL A O 1
ATOM 2605 N N . ALA A 1 351 ? -10.384 -6.431 -1.046 1.00 91.62 351 ALA A N 1
ATOM 2606 C CA . ALA A 1 351 ? -9.318 -7.259 -1.615 1.00 91.62 351 ALA A CA 1
ATOM 2607 C C . ALA A 1 351 ? -9.358 -7.279 -3.155 1.00 91.62 351 ALA A C 1
ATOM 2609 O O . ALA A 1 351 ? -8.331 -7.111 -3.812 1.00 91.62 351 ALA A O 1
ATOM 2610 N N . VAL A 1 352 ? -10.558 -7.399 -3.737 1.00 90.38 352 VAL A N 1
ATOM 2611 C CA . VAL A 1 352 ? -10.766 -7.368 -5.198 1.00 90.38 352 VAL A CA 1
ATOM 2612 C C . VAL A 1 352 ? -10.296 -6.044 -5.801 1.00 90.38 352 VAL A C 1
ATOM 2614 O O . VAL A 1 352 ? -9.661 -6.010 -6.855 1.00 90.38 352 VAL A O 1
ATOM 2617 N N . LEU A 1 353 ? -10.597 -4.936 -5.131 1.00 91.19 353 LEU A N 1
ATOM 2618 C CA . LEU A 1 353 ? -10.193 -3.611 -5.566 1.00 91.19 353 LEU A CA 1
ATOM 2619 C C . LEU A 1 353 ? -8.677 -3.415 -5.473 1.00 91.19 353 LEU A C 1
ATOM 2621 O O . LEU A 1 353 ? -8.096 -2.866 -6.408 1.00 91.19 353 LEU A O 1
ATOM 2625 N N . LEU A 1 354 ? -8.036 -3.850 -4.385 1.00 92.00 354 LEU A N 1
ATOM 2626 C CA . LEU A 1 354 ? -6.578 -3.777 -4.256 1.00 92.00 354 LEU A CA 1
ATOM 2627 C C . LEU A 1 354 ? -5.889 -4.579 -5.363 1.00 92.00 354 LEU A C 1
ATOM 2629 O O . LEU A 1 354 ? -4.984 -4.060 -6.015 1.00 92.00 354 LEU A O 1
ATOM 2633 N N . GLU A 1 355 ? -6.387 -5.780 -5.665 1.00 90.75 355 GLU A N 1
ATOM 2634 C CA . GLU A 1 355 ? -5.877 -6.582 -6.777 1.00 90.75 355 GLU A CA 1
ATOM 2635 C C . GLU A 1 355 ? -6.077 -5.877 -8.125 1.00 90.75 355 GLU A C 1
ATOM 2637 O O . GLU A 1 355 ? -5.140 -5.762 -8.913 1.00 90.75 355 GLU A O 1
ATOM 2642 N N . SER A 1 356 ? -7.266 -5.322 -8.380 1.00 90.88 356 SER A N 1
ATOM 2643 C CA . SER A 1 356 ? -7.542 -4.555 -9.602 1.00 90.88 356 SER A CA 1
ATOM 2644 C C . SER A 1 356 ? -6.578 -3.375 -9.772 1.00 90.88 356 SER A C 1
ATOM 2646 O O . SER A 1 356 ? -6.077 -3.124 -10.871 1.00 90.88 356 SER A O 1
ATOM 2648 N N . ARG A 1 357 ? -6.260 -2.669 -8.684 1.00 91.88 357 ARG A N 1
ATOM 2649 C CA . ARG A 1 357 ? -5.307 -1.555 -8.699 1.00 91.88 357 ARG A CA 1
ATOM 2650 C C . ARG A 1 357 ? -3.868 -2.020 -8.895 1.00 91.88 357 ARG A C 1
ATOM 2652 O O . ARG A 1 357 ? -3.139 -1.376 -9.646 1.00 91.88 357 ARG A O 1
ATOM 2659 N N . ARG A 1 358 ? -3.471 -3.134 -8.278 1.00 91.69 358 ARG A N 1
ATOM 2660 C CA . ARG A 1 358 ? -2.165 -3.766 -8.504 1.00 91.69 358 ARG A CA 1
ATOM 2661 C C . ARG A 1 358 ? -1.990 -4.128 -9.976 1.00 91.69 358 ARG A C 1
ATOM 2663 O O . ARG A 1 358 ? -1.016 -3.708 -10.595 1.00 91.69 358 ARG A O 1
ATOM 2670 N N . LEU A 1 359 ? -2.978 -4.805 -10.564 1.00 90.25 359 LEU A N 1
ATOM 2671 C CA . LEU A 1 359 ? -2.988 -5.158 -11.985 1.00 90.25 359 LEU A CA 1
ATOM 2672 C C . LEU A 1 359 ? -2.946 -3.922 -12.890 1.00 90.25 359 LEU A C 1
ATOM 2674 O O . LEU A 1 359 ? -2.227 -3.924 -13.887 1.00 90.25 359 LEU A O 1
ATOM 2678 N N . ALA A 1 360 ? -3.652 -2.843 -12.537 1.00 91.88 360 ALA A N 1
ATOM 2679 C CA . ALA A 1 360 ? -3.581 -1.583 -13.275 1.00 91.88 360 ALA A CA 1
ATOM 2680 C C . ALA A 1 360 ? -2.170 -0.963 -13.238 1.00 91.88 360 ALA A C 1
ATOM 2682 O O . ALA A 1 360 ? -1.685 -0.489 -14.267 1.00 91.88 360 ALA A O 1
ATOM 2683 N N . SER A 1 361 ? -1.482 -1.000 -12.091 1.00 92.88 361 SER A N 1
ATOM 2684 C CA . SER A 1 361 ? -0.085 -0.557 -11.977 1.00 92.88 361 SER A CA 1
ATOM 2685 C C . SER A 1 361 ? 0.858 -1.425 -12.815 1.00 92.88 361 SER A C 1
ATOM 2687 O O . SER A 1 361 ? 1.648 -0.884 -13.587 1.00 92.88 361 SER A O 1
ATOM 2689 N N . CYS A 1 362 ? 0.728 -2.756 -12.753 1.00 91.12 362 CYS A N 1
ATOM 2690 C CA . CYS A 1 362 ? 1.494 -3.674 -13.603 1.00 91.12 362 CYS A CA 1
ATOM 2691 C C . CYS A 1 362 ? 1.225 -3.436 -15.100 1.00 91.12 362 CYS A C 1
ATOM 2693 O O . CYS A 1 362 ? 2.150 -3.447 -15.905 1.00 91.12 362 CYS A O 1
ATOM 2695 N N . SER A 1 363 ? -0.025 -3.167 -15.486 1.00 91.31 363 SER A N 1
ATOM 2696 C CA . SER A 1 363 ? -0.406 -2.870 -16.873 1.00 91.31 363 SER A CA 1
ATOM 2697 C C . SER A 1 363 ? 0.218 -1.566 -17.384 1.00 91.31 363 SER A C 1
ATOM 2699 O O . SER A 1 363 ? 0.708 -1.509 -18.516 1.00 91.31 363 SER A O 1
ATOM 2701 N N . ARG A 1 364 ? 0.264 -0.522 -16.547 1.00 93.38 364 ARG A N 1
ATOM 2702 C CA . ARG A 1 364 ? 0.963 0.733 -16.868 1.00 93.38 364 ARG A CA 1
ATOM 2703 C C . ARG A 1 364 ? 2.463 0.526 -16.998 1.00 93.38 364 ARG A C 1
ATOM 2705 O O . ARG A 1 364 ? 3.048 1.012 -17.961 1.00 93.38 364 ARG A O 1
ATOM 2712 N N . PHE A 1 365 ? 3.057 -0.235 -16.080 1.00 93.94 365 PHE A N 1
ATOM 2713 C CA . PHE A 1 365 ? 4.468 -0.602 -16.150 1.00 93.94 365 PHE A CA 1
ATOM 2714 C C . PHE A 1 365 ? 4.774 -1.332 -17.461 1.00 93.94 365 PHE A C 1
ATOM 2716 O O . PHE A 1 365 ? 5.667 -0.929 -18.196 1.00 93.94 365 PHE A O 1
ATOM 2723 N N . HIS A 1 366 ? 3.974 -2.341 -17.808 1.00 92.56 366 HIS A N 1
ATOM 2724 C CA . HIS A 1 366 ? 4.108 -3.080 -19.060 1.00 92.56 366 HIS A CA 1
ATOM 2725 C C . HIS A 1 366 ? 3.963 -2.173 -20.291 1.00 92.56 366 HIS A C 1
ATOM 2727 O O . HIS A 1 366 ? 4.719 -2.288 -21.255 1.00 92.56 366 HIS A O 1
ATOM 2733 N N . THR A 1 367 ? 3.002 -1.248 -20.271 1.00 93.94 367 THR A N 1
ATOM 2734 C CA . THR A 1 367 ? 2.826 -0.276 -21.358 1.00 93.94 367 THR A CA 1
ATOM 2735 C C . THR A 1 367 ? 4.078 0.583 -21.518 1.00 93.94 367 THR A C 1
ATOM 2737 O O . THR A 1 367 ? 4.574 0.714 -22.629 1.00 93.94 367 THR A O 1
ATOM 2740 N N . ALA A 1 368 ? 4.642 1.088 -20.420 1.00 95.00 368 ALA A N 1
ATOM 2741 C CA . ALA A 1 368 ? 5.874 1.872 -20.444 1.00 95.00 368 ALA A CA 1
ATOM 2742 C C . ALA A 1 368 ? 7.100 1.054 -20.894 1.00 95.00 368 ALA A C 1
ATOM 2744 O O . ALA A 1 368 ? 7.938 1.564 -21.633 1.00 95.00 368 ALA A O 1
ATOM 2745 N N . LEU A 1 369 ? 7.183 -0.220 -20.494 1.00 94.69 369 LEU A N 1
ATOM 2746 C CA . LEU A 1 369 ? 8.236 -1.166 -20.888 1.00 94.69 369 LEU A CA 1
ATOM 2747 C C . LEU A 1 369 ? 8.194 -1.505 -22.380 1.00 94.69 369 LEU A C 1
ATOM 2749 O O . LEU A 1 369 ? 9.223 -1.735 -23.005 1.00 94.69 369 LEU A O 1
ATOM 2753 N N . THR A 1 370 ? 6.998 -1.547 -22.961 1.00 93.69 370 THR A N 1
ATOM 2754 C CA . THR A 1 370 ? 6.807 -1.891 -24.375 1.00 93.69 370 THR A CA 1
ATOM 2755 C C . THR A 1 370 ? 6.743 -0.674 -25.291 1.00 93.69 370 THR A C 1
ATOM 2757 O O . THR A 1 370 ? 6.775 -0.837 -26.508 1.00 93.69 370 THR A O 1
ATOM 2760 N N . GLU A 1 371 ? 6.700 0.541 -24.744 1.00 94.06 371 GLU A N 1
ATOM 2761 C CA . GLU A 1 371 ? 6.577 1.770 -25.528 1.00 94.06 371 GLU A CA 1
ATOM 2762 C C . GLU A 1 371 ? 7.738 1.975 -26.519 1.00 94.06 371 GLU A C 1
ATOM 2764 O O . GLU A 1 371 ? 7.455 2.206 -27.697 1.00 94.06 371 GLU A O 1
ATOM 2769 N N . PRO A 1 372 ? 9.023 1.774 -26.150 1.00 92.06 372 PRO A N 1
ATOM 2770 C CA . PRO A 1 372 ? 10.121 1.891 -27.114 1.00 92.06 372 PRO A CA 1
ATOM 2771 C C . PRO A 1 372 ? 10.013 0.910 -28.293 1.00 92.06 372 PRO A C 1
ATOM 2773 O O . PRO A 1 372 ? 10.455 1.206 -29.405 1.00 92.06 372 PRO A O 1
ATOM 2776 N N . LEU A 1 373 ? 9.388 -0.256 -28.083 1.00 90.19 373 LEU A N 1
ATOM 2777 C CA . LEU A 1 373 ? 9.177 -1.264 -29.131 1.00 90.19 373 LEU A CA 1
ATOM 2778 C C . LEU A 1 373 ? 8.165 -0.805 -30.189 1.00 90.19 373 LEU A C 1
ATOM 2780 O O . LEU A 1 373 ? 8.123 -1.376 -31.277 1.00 90.19 373 LEU A O 1
ATOM 2784 N N . ARG A 1 374 ? 7.350 0.208 -29.878 1.00 89.62 374 ARG A N 1
ATOM 2785 C CA . ARG A 1 374 ? 6.325 0.762 -30.772 1.00 89.62 374 ARG A CA 1
ATOM 2786 C C . ARG A 1 374 ? 6.813 1.938 -31.606 1.00 89.62 374 ARG A C 1
ATOM 2788 O O . ARG A 1 374 ? 6.068 2.393 -32.472 1.00 89.62 374 ARG A O 1
ATOM 2795 N N . PHE A 1 375 ? 8.015 2.452 -31.349 1.00 86.81 375 PHE A N 1
ATOM 2796 C CA . PHE A 1 375 ? 8.544 3.570 -32.124 1.00 86.81 375 PHE A CA 1
ATOM 2797 C C . PHE A 1 375 ? 8.672 3.194 -33.601 1.00 86.81 375 PHE A C 1
ATOM 2799 O O . PHE A 1 375 ? 8.980 2.050 -33.948 1.00 86.81 375 PHE A O 1
ATOM 2806 N N . ASP A 1 376 ? 8.422 4.163 -34.485 1.00 83.00 376 ASP A N 1
ATOM 2807 C CA . ASP A 1 376 ? 8.592 3.947 -35.918 1.00 83.00 376 ASP A CA 1
ATOM 2808 C C . ASP A 1 376 ? 10.086 3.987 -36.253 1.00 83.00 376 ASP A C 1
ATOM 2810 O O . ASP A 1 376 ? 10.661 5.029 -36.555 1.00 83.00 376 ASP A O 1
ATOM 2814 N N . TRP A 1 377 ? 10.734 2.828 -36.150 1.00 78.19 377 TRP A N 1
ATOM 2815 C CA . TRP A 1 377 ? 12.166 2.659 -36.401 1.00 78.19 377 TRP A CA 1
ATOM 2816 C C . TRP A 1 377 ? 12.536 2.657 -37.892 1.00 78.19 377 TRP A C 1
ATOM 2818 O O . TRP A 1 377 ? 13.656 2.265 -38.238 1.00 78.19 377 TRP A O 1
ATOM 2828 N N . LYS A 1 378 ? 11.618 3.028 -38.796 1.00 73.75 378 LYS A N 1
ATOM 2829 C CA . LYS A 1 378 ? 11.867 3.033 -40.244 1.00 73.75 378 LYS A CA 1
ATOM 2830 C C . LYS A 1 378 ? 13.098 3.864 -40.600 1.00 73.75 378 LYS A C 1
ATOM 2832 O O . LYS A 1 378 ? 13.311 4.962 -40.091 1.00 73.75 378 LYS A O 1
ATOM 2837 N N . GLY A 1 379 ? 13.920 3.298 -41.482 1.00 64.69 379 GLY A N 1
ATOM 2838 C CA . GLY A 1 379 ? 15.022 4.020 -42.106 1.00 64.69 379 GLY A CA 1
ATOM 2839 C C . GLY A 1 379 ? 14.520 4.990 -43.177 1.00 64.69 379 GLY A C 1
ATOM 2840 O O . GLY A 1 379 ? 13.322 5.148 -43.400 1.00 64.69 379 GLY A O 1
ATOM 2841 N N . THR A 1 380 ? 15.445 5.629 -43.885 1.00 55.00 380 THR A N 1
ATOM 2842 C CA . THR A 1 380 ? 15.105 6.409 -45.080 1.00 55.00 380 THR A CA 1
ATOM 2843 C C . THR A 1 380 ? 14.588 5.491 -46.194 1.00 55.00 380 THR A C 1
ATOM 2845 O O . THR A 1 380 ? 15.340 4.655 -46.693 1.00 55.00 380 THR A O 1
ATOM 2848 N N . GLY A 1 381 ? 13.329 5.671 -46.608 1.00 67.19 381 GLY A N 1
ATOM 2849 C CA . GLY A 1 381 ? 12.681 4.905 -47.687 1.00 67.19 381 GLY A CA 1
ATOM 2850 C C . GLY A 1 381 ? 11.916 3.663 -47.205 1.00 67.19 381 GLY A C 1
ATOM 2851 O O . GLY A 1 381 ? 11.580 3.553 -46.031 1.00 67.19 381 GLY A O 1
ATOM 2852 N N . ASP A 1 382 ? 11.660 2.708 -48.106 1.00 70.50 382 ASP A N 1
ATOM 2853 C CA . ASP A 1 382 ? 10.926 1.456 -47.820 1.00 70.50 382 ASP A CA 1
ATOM 2854 C C . ASP A 1 382 ? 11.754 0.409 -47.039 1.00 70.50 382 ASP A C 1
ATOM 2856 O O . ASP A 1 382 ? 11.380 -0.764 -46.962 1.00 70.50 382 ASP A O 1
ATOM 2860 N N . GLN A 1 383 ? 12.912 0.784 -46.477 1.00 62.91 383 GLN A N 1
ATOM 2861 C CA . GLN A 1 383 ? 13.767 -0.184 -45.792 1.00 62.91 383 GLN A CA 1
ATOM 2862 C C . GLN A 1 383 ? 13.236 -0.564 -44.396 1.00 62.91 383 GLN A C 1
ATOM 2864 O O . GLN A 1 383 ? 12.901 0.309 -43.587 1.00 62.91 383 GLN A O 1
ATOM 2869 N N . PRO A 1 384 ? 13.212 -1.872 -44.074 1.00 64.12 384 PRO A N 1
ATOM 2870 C CA . PRO A 1 384 ? 12.778 -2.368 -42.776 1.00 64.12 384 PRO A CA 1
ATOM 2871 C C . PRO A 1 384 ? 13.851 -2.097 -41.706 1.00 64.12 384 PRO A C 1
ATOM 2873 O O . PRO A 1 384 ? 14.881 -2.761 -41.674 1.00 64.12 384 PRO A O 1
ATOM 2876 N N . LEU A 1 385 ? 13.558 -1.138 -40.820 1.00 69.69 385 LEU A N 1
ATOM 2877 C CA . LEU A 1 385 ? 14.343 -0.666 -39.667 1.00 69.69 385 LEU A CA 1
ATOM 2878 C C . LEU A 1 385 ? 15.754 -0.111 -39.950 1.00 69.69 385 LEU A C 1
ATOM 2880 O O . LEU A 1 385 ? 16.627 -0.779 -40.497 1.00 69.69 385 LEU A O 1
ATOM 2884 N N . CYS A 1 386 ? 16.031 1.090 -39.436 1.00 83.62 386 CYS A N 1
ATOM 2885 C CA . CYS A 1 386 ? 17.397 1.606 -39.336 1.00 83.62 386 CYS A CA 1
ATOM 2886 C C . CYS A 1 386 ? 18.264 0.683 -38.451 1.00 83.62 386 CYS A C 1
ATOM 2888 O O . CYS A 1 386 ? 17.858 0.283 -37.355 1.00 83.62 386 CYS A O 1
ATOM 2890 N N . THR A 1 387 ? 19.489 0.376 -38.898 1.00 85.12 387 THR A N 1
ATOM 2891 C CA . THR A 1 387 ? 20.427 -0.508 -38.181 1.00 85.12 387 THR A CA 1
ATOM 2892 C C . THR A 1 387 ? 20.749 -0.010 -36.775 1.00 85.12 387 THR A C 1
ATOM 2894 O O . THR A 1 387 ? 20.833 -0.815 -35.854 1.00 85.12 387 THR A O 1
ATOM 2897 N N . VAL A 1 388 ? 20.868 1.310 -36.607 1.00 87.19 388 VAL A N 1
ATOM 2898 C CA . VAL A 1 388 ? 21.122 1.968 -35.314 1.00 87.19 388 VAL A CA 1
ATOM 2899 C C . VAL A 1 388 ? 19.960 1.732 -34.351 1.00 87.19 388 VAL A C 1
ATOM 2901 O O . VAL A 1 388 ? 20.172 1.319 -33.217 1.00 87.19 388 VAL A O 1
ATOM 2904 N N . GLY A 1 389 ? 18.721 1.913 -34.820 1.00 85.81 389 GLY A N 1
ATOM 2905 C CA . GLY A 1 389 ? 17.525 1.654 -34.018 1.00 85.81 389 GLY A CA 1
ATOM 2906 C C . GLY A 1 389 ? 17.420 0.195 -33.582 1.00 85.81 389 GLY A C 1
ATOM 2907 O O . GLY A 1 389 ? 17.124 -0.095 -32.426 1.00 85.81 389 GLY A O 1
ATOM 2908 N N . ARG A 1 390 ? 17.750 -0.739 -34.483 1.00 87.81 390 ARG A N 1
ATOM 2909 C CA . ARG A 1 390 ? 17.802 -2.172 -34.166 1.00 87.81 390 ARG A CA 1
ATOM 2910 C C . ARG A 1 390 ? 18.856 -2.497 -33.103 1.00 87.81 390 ARG A C 1
ATOM 2912 O O . ARG A 1 390 ? 18.586 -3.316 -32.228 1.00 87.81 390 ARG A O 1
ATOM 2919 N N . GLU A 1 391 ? 20.040 -1.895 -33.184 1.00 91.25 391 GLU A N 1
ATOM 2920 C CA . GLU A 1 391 ? 21.118 -2.113 -32.215 1.00 91.25 391 GLU A CA 1
ATOM 2921 C C . GLU A 1 391 ? 20.760 -1.535 -30.842 1.00 91.25 391 GLU A C 1
ATOM 2923 O O . GLU A 1 391 ? 20.804 -2.263 -29.849 1.00 91.25 391 GLU A O 1
ATOM 2928 N N . ALA A 1 392 ? 20.285 -0.286 -30.800 1.00 91.75 392 ALA A N 1
ATOM 2929 C CA . ALA A 1 392 ? 19.803 0.356 -29.581 1.00 91.75 392 ALA A CA 1
ATOM 2930 C C . ALA A 1 392 ? 18.666 -0.443 -28.927 1.00 91.75 392 ALA A C 1
ATOM 2932 O O . ALA A 1 392 ? 18.670 -0.649 -27.715 1.00 91.75 392 ALA A O 1
ATOM 2933 N N . MET A 1 393 ? 17.732 -0.969 -29.726 1.00 92.38 393 MET A N 1
ATOM 2934 C CA . MET A 1 393 ? 16.655 -1.820 -29.224 1.00 92.38 393 MET A CA 1
ATOM 2935 C C . MET A 1 393 ? 17.165 -3.157 -28.678 1.00 92.38 393 MET A C 1
ATOM 2937 O O . MET A 1 393 ? 16.692 -3.632 -27.647 1.00 92.38 393 MET A O 1
ATOM 2941 N N . GLY A 1 394 ? 18.147 -3.766 -29.345 1.00 94.12 394 GLY A N 1
ATOM 2942 C CA . GLY A 1 394 ? 18.796 -4.981 -28.861 1.00 94.12 394 GLY A CA 1
ATOM 2943 C C . GLY A 1 394 ? 19.462 -4.767 -27.502 1.00 94.12 394 GLY A C 1
ATOM 2944 O O . GLY A 1 394 ? 19.310 -5.604 -26.610 1.00 94.12 394 GLY A O 1
ATOM 2945 N N . VAL A 1 395 ? 20.140 -3.628 -27.319 1.00 95.38 395 VAL A N 1
ATOM 2946 C CA . VAL A 1 395 ? 20.712 -3.255 -26.020 1.00 95.38 395 VAL A CA 1
ATOM 2947 C C . VAL A 1 395 ? 19.617 -2.973 -24.999 1.00 95.38 395 VAL A C 1
ATOM 2949 O O . VAL A 1 395 ? 19.695 -3.514 -23.905 1.00 95.38 395 VAL A O 1
ATOM 2952 N N . TYR A 1 396 ? 18.565 -2.235 -25.358 1.00 95.56 396 TYR A N 1
ATOM 2953 C CA . TYR A 1 396 ? 17.427 -1.980 -24.473 1.00 95.56 396 TYR A CA 1
ATOM 2954 C C . TYR A 1 396 ? 16.812 -3.271 -23.931 1.00 95.56 396 TYR A C 1
ATOM 2956 O O . TYR A 1 396 ? 16.753 -3.441 -22.714 1.00 95.56 396 TYR A O 1
ATOM 2964 N N . ILE A 1 397 ? 16.432 -4.205 -24.812 1.00 95.25 397 ILE A N 1
ATOM 2965 C CA . ILE A 1 397 ? 15.849 -5.499 -24.428 1.00 95.25 397 ILE A CA 1
ATOM 2966 C C . ILE A 1 397 ? 16.812 -6.266 -23.522 1.00 95.25 397 ILE A C 1
ATOM 2968 O O . ILE A 1 397 ? 16.416 -6.740 -22.460 1.00 95.25 397 ILE A O 1
ATOM 2972 N N . LYS A 1 398 ? 18.091 -6.348 -23.902 1.00 95.12 398 LYS A N 1
ATOM 2973 C CA . LYS A 1 398 ? 19.109 -7.017 -23.090 1.00 95.12 398 LYS A CA 1
ATOM 2974 C C . LYS A 1 398 ? 19.208 -6.394 -21.695 1.00 95.12 398 LYS A C 1
ATOM 2976 O O . LYS A 1 398 ? 19.185 -7.122 -20.710 1.00 95.12 398 LYS A O 1
ATOM 2981 N N . THR A 1 399 ? 19.261 -5.069 -21.606 1.00 95.62 399 THR A N 1
ATOM 2982 C CA . THR A 1 399 ? 19.391 -4.328 -20.349 1.00 95.62 399 THR A CA 1
ATOM 2983 C C . THR A 1 399 ? 18.173 -4.509 -19.439 1.00 95.62 399 THR A C 1
ATOM 2985 O O . THR A 1 399 ? 18.349 -4.767 -18.250 1.00 95.62 399 THR A O 1
ATOM 2988 N N . ILE A 1 400 ? 16.941 -4.459 -19.963 1.00 95.44 400 ILE A N 1
ATOM 2989 C CA . ILE A 1 400 ? 15.736 -4.711 -19.147 1.00 95.44 400 ILE A CA 1
ATOM 2990 C C . ILE A 1 400 ? 15.608 -6.183 -18.726 1.00 95.44 400 ILE A C 1
ATOM 2992 O O . ILE A 1 400 ? 15.114 -6.463 -17.633 1.00 95.44 400 ILE A O 1
ATOM 2996 N N . THR A 1 401 ? 16.068 -7.130 -19.550 1.00 93.00 401 THR A N 1
ATOM 2997 C CA . THR A 1 401 ? 16.117 -8.557 -19.196 1.00 93.00 401 THR A CA 1
ATOM 2998 C C . THR A 1 401 ? 17.158 -8.820 -18.112 1.00 93.00 401 THR A C 1
ATOM 3000 O O . THR A 1 401 ? 16.858 -9.499 -17.134 1.00 93.00 401 THR A O 1
ATOM 3003 N N . GLU A 1 402 ? 18.361 -8.253 -18.234 1.00 91.31 402 GLU A N 1
ATOM 3004 C CA . GLU A 1 402 ? 19.426 -8.368 -17.227 1.00 91.31 402 GLU A CA 1
ATOM 3005 C C . GLU A 1 402 ? 19.026 -7.738 -15.886 1.00 91.31 402 GLU A C 1
ATOM 3007 O O . GLU A 1 402 ? 19.419 -8.241 -14.834 1.00 91.31 402 GLU A O 1
ATOM 3012 N N . ALA A 1 403 ? 18.195 -6.692 -15.915 1.00 91.50 403 ALA A N 1
ATOM 3013 C CA . ALA A 1 403 ? 17.599 -6.081 -14.730 1.00 91.50 403 ALA A CA 1
ATOM 3014 C C . ALA A 1 403 ? 16.404 -6.866 -14.147 1.00 91.50 403 ALA A C 1
ATOM 3016 O O . ALA A 1 403 ? 15.854 -6.457 -13.127 1.00 91.50 403 ALA A O 1
ATOM 3017 N N . GLY A 1 404 ? 15.975 -7.966 -14.779 1.00 89.62 404 GLY A N 1
ATOM 3018 C CA . GLY A 1 404 ? 14.841 -8.781 -14.326 1.00 89.62 404 GLY A CA 1
ATOM 3019 C C . GLY A 1 404 ? 13.464 -8.135 -14.527 1.00 89.62 404 GLY A C 1
ATOM 3020 O O . GLY A 1 404 ? 12.485 -8.596 -13.948 1.00 89.62 404 GLY A O 1
ATOM 3021 N N . LEU A 1 405 ? 13.368 -7.076 -15.338 1.00 91.31 405 LEU A N 1
ATOM 3022 C CA . LEU A 1 405 ? 12.117 -6.350 -15.591 1.00 91.31 405 LEU A CA 1
ATOM 3023 C C . LEU A 1 405 ? 11.255 -7.001 -16.680 1.00 91.31 405 LEU A C 1
ATOM 3025 O O . LEU A 1 405 ? 10.031 -6.849 -16.682 1.00 91.31 405 LEU A O 1
ATOM 3029 N N . LEU A 1 406 ? 11.893 -7.714 -17.612 1.00 88.81 406 LEU A N 1
ATOM 3030 C CA . LEU A 1 406 ? 11.226 -8.470 -18.668 1.00 88.81 406 LEU A CA 1
ATOM 3031 C C . LEU A 1 406 ? 11.154 -9.950 -18.271 1.00 88.81 406 LEU A C 1
ATOM 3033 O O . LEU A 1 406 ? 12.135 -10.680 -18.408 1.00 88.81 406 LEU A O 1
ATOM 3037 N N . THR A 1 407 ? 9.999 -10.393 -17.771 1.00 78.69 407 THR A N 1
ATOM 3038 C CA . THR A 1 407 ? 9.750 -11.809 -17.458 1.00 78.69 407 THR A CA 1
ATOM 3039 C C . THR A 1 407 ? 9.330 -12.572 -18.716 1.00 78.69 407 THR A C 1
ATOM 3041 O O . THR A 1 407 ? 8.654 -12.019 -19.583 1.00 78.69 407 THR A O 1
ATOM 3044 N N . HIS A 1 408 ? 9.723 -13.847 -18.826 1.00 68.88 408 HIS A N 1
ATOM 3045 C CA . HIS A 1 408 ? 9.505 -14.667 -20.030 1.00 68.88 408 HIS A CA 1
ATOM 3046 C C . HIS A 1 408 ? 8.034 -14.762 -20.466 1.00 68.88 408 HIS A C 1
ATOM 3048 O O . HIS A 1 408 ? 7.768 -14.783 -21.665 1.00 68.88 408 HIS A O 1
ATOM 3054 N N . ASP A 1 409 ? 7.103 -14.730 -19.509 1.00 70.56 4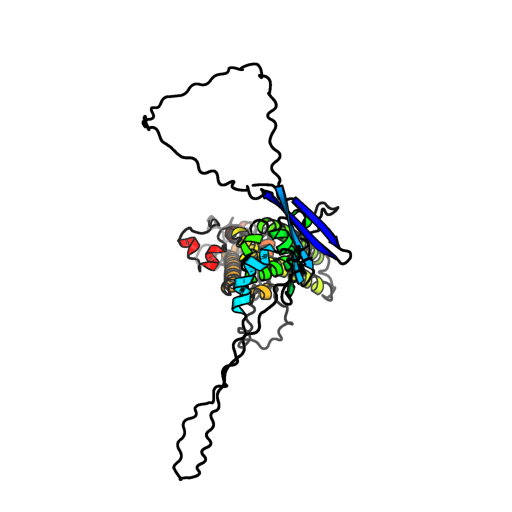09 ASP A N 1
ATOM 3055 C CA . ASP A 1 409 ? 5.663 -14.826 -19.773 1.00 70.56 409 ASP A CA 1
ATOM 3056 C C . ASP A 1 409 ? 4.915 -13.500 -19.556 1.00 70.56 409 ASP A C 1
ATOM 3058 O O . ASP A 1 409 ? 3.688 -13.465 -19.619 1.00 70.56 409 ASP A O 1
ATOM 3062 N N . LEU A 1 410 ? 5.626 -12.405 -19.240 1.00 68.12 410 LEU A N 1
ATOM 3063 C CA . LEU A 1 410 ? 5.037 -11.119 -18.820 1.00 68.12 410 LEU A CA 1
ATOM 3064 C C . LEU A 1 410 ? 4.074 -11.250 -17.623 1.00 68.12 410 LEU A C 1
ATOM 3066 O O . LEU A 1 410 ? 3.267 -10.362 -17.337 1.00 68.12 410 LEU A O 1
ATOM 3070 N N . VAL A 1 411 ? 4.163 -12.365 -16.894 1.00 73.50 411 VAL A N 1
ATOM 3071 C CA . VAL A 1 411 ? 3.368 -12.617 -15.700 1.00 73.50 411 VAL A CA 1
ATOM 3072 C C . VAL A 1 411 ? 4.095 -11.989 -14.516 1.00 73.50 411 VAL A C 1
ATOM 3074 O O . VAL A 1 411 ? 5.092 -12.507 -14.017 1.00 73.50 411 VAL A O 1
ATOM 3077 N N . TYR A 1 412 ? 3.576 -10.861 -14.037 1.00 74.94 412 TYR A N 1
ATOM 3078 C CA . TYR A 1 412 ? 4.053 -10.170 -12.831 1.00 74.94 412 TYR A CA 1
ATOM 3079 C C . TYR A 1 412 ? 3.483 -10.794 -11.542 1.00 74.94 412 TYR A C 1
ATOM 3081 O O . TYR A 1 412 ? 3.142 -10.093 -10.590 1.00 74.94 412 TYR A O 1
ATOM 3089 N N . SER A 1 413 ? 3.299 -12.117 -11.514 1.00 74.50 413 SER A N 1
ATOM 3090 C CA . SER A 1 413 ? 2.781 -12.826 -10.337 1.00 74.50 413 SER A CA 1
ATOM 3091 C C . SER A 1 413 ? 3.845 -13.010 -9.257 1.00 74.50 413 SER A C 1
ATOM 3093 O O . SER A 1 413 ? 3.502 -13.139 -8.093 1.00 74.50 413 SER A O 1
ATOM 3095 N N . GLY A 1 414 ? 5.129 -13.015 -9.618 1.00 77.06 414 GLY A N 1
ATOM 3096 C CA . GLY A 1 414 ? 6.229 -13.166 -8.659 1.00 77.06 414 GLY A CA 1
ATOM 3097 C C . GLY A 1 414 ? 6.894 -11.855 -8.241 1.00 77.06 414 GLY A C 1
ATOM 3098 O O . GLY A 1 414 ? 7.704 -11.864 -7.322 1.00 77.06 414 GLY A O 1
ATOM 3099 N N . LEU A 1 415 ? 6.581 -10.744 -8.913 1.00 83.56 415 LEU A N 1
ATOM 3100 C CA . LEU A 1 415 ? 7.241 -9.456 -8.698 1.00 83.56 415 LEU A CA 1
ATOM 3101 C C . LEU A 1 415 ? 6.283 -8.474 -8.034 1.00 83.56 415 LEU A C 1
ATOM 3103 O O . LEU A 1 415 ? 5.135 -8.326 -8.463 1.00 83.56 415 LEU A O 1
ATOM 3107 N N . SER A 1 416 ? 6.766 -7.790 -7.001 1.00 91.19 416 SER A N 1
ATOM 3108 C CA . SER A 1 416 ? 6.059 -6.644 -6.437 1.00 91.19 416 SER A CA 1
ATOM 3109 C C . SER A 1 416 ? 6.219 -5.430 -7.353 1.00 91.19 416 SER A C 1
ATOM 3111 O O . SER A 1 416 ? 7.197 -5.310 -8.097 1.00 91.19 416 SER A O 1
ATOM 3113 N N . VAL A 1 417 ? 5.262 -4.500 -7.311 1.00 92.50 417 VAL A N 1
ATOM 3114 C CA . VAL A 1 417 ? 5.365 -3.264 -8.101 1.00 92.50 417 VAL A CA 1
ATOM 3115 C C . VAL A 1 417 ? 6.611 -2.482 -7.684 1.00 92.50 417 VAL A C 1
ATOM 3117 O O . VAL A 1 417 ? 7.316 -1.978 -8.549 1.00 92.50 417 VAL A O 1
ATOM 3120 N N . GLN A 1 418 ? 6.952 -2.455 -6.393 1.00 94.00 418 GLN A N 1
ATOM 3121 C CA . GLN A 1 418 ? 8.150 -1.784 -5.895 1.00 94.00 418 GLN A CA 1
ATOM 3122 C C . GLN A 1 418 ? 9.430 -2.336 -6.533 1.00 94.00 418 GLN A C 1
ATOM 3124 O O . GLN A 1 418 ? 10.253 -1.553 -6.992 1.00 94.00 418 GLN A O 1
ATOM 3129 N N . GLN A 1 419 ? 9.580 -3.662 -6.636 1.00 91.25 419 GLN A N 1
ATOM 3130 C CA . GLN A 1 419 ? 10.751 -4.270 -7.283 1.00 91.25 419 GLN A CA 1
ATOM 3131 C C . GLN A 1 419 ? 10.892 -3.823 -8.745 1.00 91.25 419 GLN A C 1
ATOM 3133 O O . GLN A 1 419 ? 12.001 -3.556 -9.209 1.00 91.25 419 GLN A O 1
ATOM 3138 N N . LEU A 1 420 ? 9.768 -3.692 -9.458 1.00 92.38 420 LEU A N 1
ATOM 3139 C CA . LEU A 1 420 ? 9.750 -3.174 -10.825 1.00 92.38 420 LEU A CA 1
ATOM 3140 C C . LEU A 1 420 ? 10.192 -1.702 -10.877 1.00 92.38 420 LEU A C 1
ATOM 3142 O O . LEU A 1 420 ? 10.982 -1.324 -11.742 1.00 92.38 420 LEU A O 1
ATOM 3146 N N . LEU A 1 421 ? 9.709 -0.873 -9.944 1.00 94.88 421 LEU A N 1
ATOM 3147 C CA . LEU A 1 421 ? 10.060 0.550 -9.869 1.00 94.88 421 LEU A CA 1
ATOM 3148 C C . LEU A 1 421 ? 11.526 0.780 -9.472 1.00 94.88 421 LEU A C 1
ATOM 3150 O O . LEU A 1 421 ? 12.159 1.689 -10.011 1.00 94.88 421 LEU A O 1
ATOM 3154 N N . ASP A 1 422 ? 12.064 -0.035 -8.567 1.00 93.50 422 ASP A N 1
ATOM 3155 C CA . ASP A 1 422 ? 13.467 0.019 -8.145 1.00 93.50 422 ASP A CA 1
ATOM 3156 C C . ASP A 1 422 ? 14.401 -0.451 -9.264 1.00 93.50 422 ASP A C 1
ATOM 3158 O O . ASP A 1 422 ? 15.502 0.076 -9.431 1.00 93.50 422 ASP A O 1
ATOM 3162 N N . GLY A 1 423 ? 13.969 -1.433 -10.061 1.00 93.31 423 GLY A N 1
ATOM 3163 C CA . GLY A 1 423 ? 14.724 -1.889 -11.223 1.00 93.31 423 GLY A CA 1
ATOM 3164 C C . GLY A 1 423 ? 14.866 -0.804 -12.294 1.00 93.31 423 GLY A C 1
ATOM 3165 O O . GLY A 1 423 ? 15.938 -0.697 -12.885 1.00 93.31 423 GLY A O 1
ATOM 3166 N N . ILE A 1 424 ? 13.849 0.050 -12.490 1.00 95.56 424 ILE A N 1
ATOM 3167 C CA . ILE A 1 424 ? 13.914 1.185 -13.433 1.00 95.56 424 ILE A CA 1
ATOM 3168 C C . ILE A 1 424 ? 15.024 2.176 -13.053 1.00 95.56 424 ILE A C 1
ATOM 3170 O O . ILE A 1 424 ? 15.753 2.631 -13.934 1.00 95.56 424 ILE A O 1
ATOM 3174 N N . ASP A 1 425 ? 15.187 2.500 -11.767 1.00 94.94 425 ASP A N 1
ATOM 3175 C CA . ASP A 1 425 ? 16.188 3.489 -11.319 1.00 94.94 425 ASP A CA 1
ATOM 3176 C C . ASP A 1 425 ? 17.626 3.058 -11.599 1.00 94.94 425 ASP A C 1
ATOM 3178 O O . ASP A 1 425 ? 18.531 3.887 -11.686 1.00 94.94 425 ASP A O 1
ATOM 3182 N N . ARG A 1 426 ? 17.839 1.751 -11.743 1.00 93.44 426 ARG A N 1
ATOM 3183 C CA . ARG A 1 426 ? 19.154 1.156 -11.983 1.00 93.44 426 ARG A CA 1
ATOM 3184 C C . ARG A 1 426 ? 19.510 1.096 -13.465 1.00 93.44 426 ARG A C 1
ATOM 3186 O O . ARG A 1 426 ? 20.656 0.788 -13.789 1.00 93.44 426 ARG A O 1
ATOM 3193 N N . LEU A 1 427 ? 18.557 1.355 -14.361 1.00 95.88 427 LEU A N 1
ATOM 3194 C CA . LEU A 1 427 ? 18.798 1.262 -15.794 1.00 95.88 427 LEU A CA 1
ATOM 3195 C C . LEU A 1 427 ? 19.647 2.450 -16.280 1.00 95.88 427 LEU A C 1
ATOM 3197 O O . LEU A 1 427 ? 19.276 3.610 -16.040 1.00 95.88 427 LEU A O 1
ATOM 3201 N N . PRO A 1 428 ? 20.755 2.193 -17.001 1.00 96.81 428 PRO A N 1
ATOM 3202 C CA . PRO A 1 428 ? 21.501 3.255 -17.659 1.00 96.81 428 PRO A CA 1
ATOM 3203 C C . PRO A 1 428 ? 20.641 3.891 -18.762 1.00 96.81 428 PRO A C 1
ATOM 3205 O O . PRO A 1 428 ? 19.793 3.208 -19.336 1.00 96.81 428 PRO A O 1
ATOM 3208 N N . PRO A 1 429 ? 20.839 5.182 -19.081 1.00 96.50 429 PRO A N 1
ATOM 3209 C CA . PRO A 1 429 ? 20.209 5.770 -20.258 1.00 96.50 429 PRO A CA 1
ATOM 3210 C C . PRO A 1 429 ? 20.673 5.028 -21.517 1.00 96.50 429 PRO A C 1
ATOM 3212 O O . PRO A 1 429 ? 21.842 4.657 -21.624 1.00 96.50 429 PRO A O 1
ATOM 3215 N N . ILE A 1 430 ? 19.762 4.819 -22.465 1.00 95.44 430 ILE A N 1
ATOM 3216 C CA . ILE A 1 430 ? 20.068 4.166 -23.743 1.00 95.44 430 ILE A CA 1
ATOM 3217 C C . ILE A 1 430 ? 19.578 5.087 -24.842 1.00 95.44 430 ILE A C 1
ATOM 3219 O O . ILE A 1 430 ? 18.369 5.236 -25.028 1.00 95.44 430 ILE A O 1
ATOM 3223 N N . ARG A 1 431 ? 20.509 5.705 -25.571 1.00 93.31 431 ARG A N 1
ATOM 3224 C CA . ARG A 1 431 ? 20.178 6.600 -26.677 1.00 93.31 431 ARG A CA 1
ATOM 3225 C C . ARG A 1 431 ? 20.618 5.981 -27.995 1.00 93.31 431 ARG A C 1
ATOM 3227 O O . ARG A 1 431 ? 21.761 5.541 -28.107 1.00 93.31 431 ARG A O 1
ATOM 3234 N N . PRO A 1 432 ? 19.759 5.972 -29.026 1.00 89.56 432 PRO A N 1
ATOM 3235 C CA . PRO A 1 432 ? 20.156 5.506 -30.349 1.00 89.56 432 PRO A CA 1
ATOM 3236 C C . PRO A 1 432 ? 21.385 6.234 -30.914 1.00 89.56 432 PRO A C 1
ATOM 3238 O O . PRO A 1 432 ? 22.189 5.612 -31.602 1.00 89.56 432 PRO A O 1
ATOM 3241 N N . CYS A 1 433 ? 21.567 7.521 -30.601 1.00 87.00 433 CYS A N 1
ATOM 3242 C CA . CYS A 1 433 ? 22.709 8.316 -31.061 1.00 87.00 433 CYS A CA 1
ATOM 3243 C C . CYS A 1 433 ? 24.077 7.880 -30.500 1.00 87.00 433 CYS A C 1
ATOM 3245 O O . CYS A 1 433 ? 25.095 8.249 -31.084 1.00 87.00 433 CYS A O 1
ATOM 3247 N N . ASP A 1 434 ? 24.118 7.071 -29.435 1.00 90.06 434 ASP A N 1
ATOM 3248 C CA . ASP A 1 434 ? 25.368 6.561 -28.853 1.00 90.06 434 ASP A CA 1
ATOM 3249 C C . ASP A 1 434 ? 25.973 5.399 -29.667 1.00 90.06 434 ASP A C 1
ATOM 3251 O O . ASP A 1 434 ? 27.110 4.985 -29.428 1.00 90.06 434 ASP A O 1
ATOM 3255 N N . TYR A 1 435 ? 25.229 4.865 -30.643 1.00 88.19 435 TYR A N 1
ATOM 3256 C CA . TYR A 1 435 ? 25.651 3.731 -31.462 1.00 88.19 435 TYR A CA 1
ATOM 3257 C C . TYR A 1 435 ? 26.179 4.189 -32.829 1.00 88.19 435 TYR A C 1
ATOM 3259 O O . TYR A 1 435 ? 25.614 5.092 -33.454 1.00 88.19 435 TYR A O 1
ATOM 3267 N N . PRO A 1 436 ? 27.260 3.568 -33.338 1.00 84.62 436 PRO A N 1
ATOM 3268 C CA . PRO A 1 436 ? 27.908 4.000 -34.569 1.00 84.62 436 PRO A CA 1
ATOM 3269 C C . PRO A 1 436 ? 26.968 3.878 -35.775 1.00 84.62 436 PRO A C 1
ATOM 3271 O O . PRO A 1 436 ? 26.477 2.799 -36.115 1.00 84.62 436 PRO A O 1
ATOM 3274 N N . ILE A 1 437 ? 26.757 4.996 -36.470 1.00 79.25 437 ILE A N 1
ATOM 3275 C CA . ILE A 1 437 ? 25.935 5.044 -37.679 1.00 79.25 437 ILE A CA 1
ATOM 3276 C C . ILE A 1 437 ? 26.711 4.404 -38.835 1.00 79.25 437 ILE A C 1
ATOM 3278 O O . ILE A 1 437 ? 27.751 4.911 -39.246 1.00 79.25 437 ILE A O 1
ATOM 3282 N N . LYS A 1 438 ? 26.191 3.310 -39.400 1.00 74.25 438 LYS A N 1
ATOM 3283 C CA . LYS A 1 438 ? 26.698 2.742 -40.660 1.00 74.25 438 LYS A CA 1
ATOM 3284 C C . LYS A 1 438 ? 25.932 3.346 -41.838 1.00 74.25 438 LYS A C 1
ATOM 3286 O O . LYS A 1 438 ? 24.811 2.914 -42.086 1.00 74.25 438 LYS A O 1
ATOM 3291 N N . ASP A 1 439 ? 26.516 4.357 -42.488 1.00 66.25 439 ASP A N 1
ATOM 3292 C CA . ASP A 1 439 ? 26.275 4.986 -43.814 1.00 66.25 439 ASP A CA 1
ATOM 3293 C C . ASP A 1 439 ? 24.850 5.084 -44.428 1.00 66.25 439 ASP A C 1
ATOM 3295 O O . ASP A 1 439 ? 24.698 5.582 -45.538 1.00 66.25 439 ASP A O 1
ATOM 3299 N N . SER A 1 440 ? 23.774 4.690 -43.742 1.00 65.38 440 SER A N 1
ATOM 3300 C CA . SER A 1 440 ? 22.436 4.521 -44.340 1.00 65.38 440 SER A CA 1
ATOM 3301 C C . SER A 1 440 ? 21.262 4.993 -43.471 1.00 65.38 440 SER A C 1
ATOM 3303 O O . SER A 1 440 ? 20.135 5.025 -43.949 1.00 65.38 440 SER A O 1
ATOM 3305 N N . CYS A 1 441 ? 21.492 5.440 -42.229 1.00 65.81 441 CYS A N 1
ATOM 3306 C CA . CYS A 1 441 ? 20.426 5.989 -41.369 1.00 65.81 441 CYS A CA 1
ATOM 3307 C C . CYS A 1 441 ? 20.308 7.530 -41.409 1.00 65.81 441 CYS A C 1
ATOM 3309 O O . CYS A 1 441 ? 19.581 8.117 -40.613 1.00 65.81 441 CYS A O 1
ATOM 3311 N N . PHE A 1 442 ? 21.017 8.205 -42.319 1.00 55.59 442 PHE A N 1
ATOM 3312 C CA . PHE A 1 442 ? 21.330 9.640 -42.223 1.00 55.59 442 PHE A CA 1
ATOM 3313 C C . PHE A 1 442 ? 20.220 10.641 -42.601 1.00 55.59 442 PHE A C 1
ATOM 3315 O O . PHE A 1 442 ? 20.475 11.842 -42.596 1.00 55.59 442 PHE A O 1
ATOM 3322 N N . GLY A 1 443 ? 18.994 10.221 -42.921 1.00 55.47 443 GLY A N 1
ATOM 3323 C CA . GLY A 1 443 ? 18.008 11.157 -43.491 1.00 55.47 443 GLY A CA 1
ATOM 3324 C C . GLY A 1 443 ? 16.926 11.697 -42.564 1.00 55.47 443 GLY A C 1
ATOM 3325 O O . GLY A 1 443 ? 16.126 12.507 -43.027 1.00 55.47 443 GLY A O 1
ATOM 3326 N N . HIS A 1 444 ? 16.849 11.291 -41.296 1.00 54.34 444 HIS A N 1
ATOM 3327 C CA . HIS A 1 444 ? 15.866 11.850 -40.362 1.00 54.34 444 HIS A CA 1
ATOM 3328 C C . HIS A 1 444 ? 16.563 12.460 -39.150 1.00 54.34 444 HIS A C 1
ATOM 3330 O O . HIS A 1 444 ? 16.690 11.840 -38.102 1.00 54.34 444 HIS A O 1
ATOM 3336 N N . SER A 1 445 ? 16.908 13.742 -39.266 1.00 54.91 445 SER A N 1
ATOM 3337 C CA . SER A 1 445 ? 17.127 14.673 -38.148 1.00 54.91 445 SER A CA 1
ATOM 3338 C C . SER A 1 445 ? 15.840 14.940 -37.338 1.00 54.91 445 SER A C 1
ATOM 3340 O O . SER A 1 445 ? 15.663 16.006 -36.752 1.00 54.91 445 SER A O 1
ATOM 3342 N N . GLY A 1 446 ? 14.912 13.977 -37.324 1.00 58.22 446 GLY A N 1
ATOM 3343 C CA . GLY A 1 446 ? 13.716 14.008 -36.503 1.00 58.22 446 GLY A CA 1
ATOM 3344 C C . GLY A 1 446 ? 14.082 13.795 -35.038 1.00 58.22 446 GLY A C 1
ATOM 3345 O O . GLY A 1 446 ? 15.008 13.052 -34.714 1.00 58.22 446 GLY A O 1
ATOM 3346 N N . SER A 1 447 ? 13.316 14.427 -34.155 1.00 61.56 447 SER A N 1
ATOM 3347 C CA . SER A 1 447 ? 13.469 14.495 -32.694 1.00 61.56 447 SER A CA 1
ATOM 3348 C C . SER A 1 447 ? 13.531 13.154 -31.935 1.00 61.56 447 SER A C 1
ATOM 3350 O O . SER A 1 447 ? 13.554 13.162 -30.710 1.00 61.56 447 SER A O 1
ATOM 3352 N N . GLY A 1 448 ? 13.541 12.007 -32.621 1.00 63.69 448 GLY A N 1
ATOM 3353 C CA . GLY A 1 448 ? 13.531 10.672 -32.017 1.00 63.69 448 GLY A CA 1
ATOM 3354 C C . GLY A 1 448 ? 14.906 10.065 -31.712 1.00 63.69 448 GLY A C 1
ATOM 3355 O O . GLY A 1 448 ? 14.983 9.171 -30.878 1.00 63.69 448 GLY A O 1
ATOM 3356 N N . PHE A 1 449 ? 15.998 10.522 -32.340 1.00 72.25 449 PHE A N 1
ATOM 3357 C CA . PHE A 1 449 ? 17.322 9.887 -32.168 1.00 72.25 449 PHE A CA 1
ATOM 3358 C C . PHE A 1 449 ? 18.038 10.232 -30.853 1.00 72.25 449 PHE A C 1
ATOM 3360 O O . PHE A 1 449 ? 18.895 9.465 -30.420 1.00 72.25 449 PHE A O 1
ATOM 3367 N N . ASP A 1 450 ? 17.678 11.348 -30.214 1.00 79.81 450 ASP A N 1
ATOM 3368 C CA . ASP A 1 450 ? 18.172 11.723 -28.877 1.00 79.81 450 ASP A CA 1
ATOM 3369 C C . ASP A 1 450 ? 17.216 11.263 -27.759 1.00 79.81 450 ASP A C 1
ATOM 3371 O O . ASP A 1 450 ? 17.365 11.631 -26.594 1.00 79.81 450 ASP A O 1
ATOM 3375 N N . LEU A 1 451 ? 16.202 10.458 -28.100 1.00 86.88 451 LEU A N 1
ATOM 3376 C CA . LEU A 1 451 ? 15.266 9.952 -27.110 1.00 86.88 451 LEU A CA 1
ATOM 3377 C C . LEU A 1 451 ? 15.932 8.836 -26.295 1.00 86.88 451 LEU A C 1
ATOM 3379 O O . LEU A 1 451 ? 16.297 7.788 -26.829 1.00 86.88 451 LEU A O 1
ATOM 3383 N N . ASP A 1 452 ? 16.063 9.054 -24.988 1.00 92.69 452 ASP A N 1
ATOM 3384 C CA . ASP A 1 452 ? 16.448 8.004 -24.047 1.00 92.69 452 ASP A CA 1
ATOM 3385 C C . ASP A 1 452 ? 15.315 6.973 -23.960 1.00 92.69 452 ASP A C 1
ATOM 3387 O O . ASP A 1 452 ? 14.222 7.276 -23.477 1.00 92.69 452 ASP A O 1
ATOM 3391 N N . LEU A 1 453 ? 15.569 5.742 -24.408 1.00 92.94 453 LEU A N 1
ATOM 3392 C CA . LEU A 1 453 ? 14.579 4.658 -24.395 1.00 92.94 453 LEU A CA 1
ATOM 3393 C C . LEU A 1 453 ? 14.137 4.298 -22.970 1.00 92.94 453 LEU A C 1
ATOM 3395 O O . LEU A 1 453 ? 13.036 3.788 -22.762 1.00 92.94 453 LEU A O 1
ATOM 3399 N N . VAL A 1 454 ? 14.965 4.608 -21.971 1.00 96.25 454 VAL A N 1
ATOM 3400 C CA . VAL A 1 454 ? 14.637 4.436 -20.553 1.00 96.25 454 VAL A CA 1
ATOM 3401 C C . VAL A 1 454 ? 13.801 5.605 -20.017 1.00 96.25 454 VAL A C 1
ATOM 3403 O O . VAL A 1 454 ? 13.112 5.446 -19.009 1.00 96.25 454 VAL A O 1
ATOM 3406 N N . ALA A 1 455 ? 13.755 6.761 -20.688 1.00 94.44 455 ALA A N 1
ATOM 3407 C CA . ALA A 1 455 ? 12.931 7.885 -20.240 1.00 94.44 455 ALA A CA 1
ATOM 3408 C C . ALA A 1 455 ? 11.438 7.536 -20.223 1.00 94.44 455 ALA A C 1
ATOM 3410 O O . ALA A 1 455 ? 10.764 7.853 -19.248 1.00 94.44 455 ALA A O 1
ATOM 3411 N N . SER A 1 456 ? 10.934 6.804 -21.224 1.00 91.31 456 SER A N 1
ATOM 3412 C CA . SER A 1 456 ? 9.543 6.325 -21.244 1.00 91.31 456 SER A CA 1
ATOM 3413 C C . SER A 1 456 ? 9.216 5.427 -20.045 1.00 91.31 456 SER A C 1
ATOM 3415 O O . SER A 1 456 ? 8.136 5.543 -19.465 1.00 91.31 456 SER A O 1
ATOM 3417 N N . LEU A 1 457 ? 10.162 4.581 -19.618 1.00 95.19 457 LEU A N 1
ATOM 3418 C CA . LEU A 1 457 ? 10.033 3.772 -18.402 1.00 95.19 457 LEU A CA 1
ATOM 3419 C C . LEU A 1 457 ? 9.972 4.638 -17.142 1.00 95.19 457 LEU A C 1
ATOM 3421 O O . LEU A 1 457 ? 9.116 4.406 -16.290 1.00 95.19 457 LEU A O 1
ATOM 3425 N N . ARG A 1 458 ? 10.835 5.657 -17.037 1.00 96.69 458 ARG A N 1
ATOM 3426 C CA . ARG A 1 458 ? 10.826 6.607 -15.912 1.00 96.69 458 ARG A CA 1
ATOM 3427 C C . ARG A 1 458 ? 9.515 7.395 -15.857 1.00 96.69 458 ARG A C 1
ATOM 3429 O O . ARG A 1 458 ? 8.892 7.442 -14.806 1.00 96.69 458 ARG A O 1
ATOM 3436 N N . THR A 1 459 ? 9.012 7.879 -16.994 1.00 95.62 459 THR A N 1
ATOM 3437 C CA . THR A 1 459 ? 7.683 8.509 -17.079 1.00 95.62 459 THR A CA 1
ATOM 3438 C C . THR A 1 459 ? 6.565 7.548 -16.665 1.00 95.62 459 THR A C 1
ATOM 3440 O O . THR A 1 459 ? 5.636 7.941 -15.960 1.00 95.62 459 THR A O 1
ATOM 3443 N N . GLY A 1 460 ? 6.650 6.274 -17.058 1.00 95.19 460 GLY A N 1
ATOM 3444 C CA . GLY A 1 460 ? 5.723 5.233 -16.609 1.00 95.19 460 GLY A CA 1
ATOM 3445 C C . GLY A 1 460 ? 5.759 5.019 -15.095 1.00 95.19 460 GLY A C 1
ATOM 3446 O O . GLY A 1 460 ? 4.707 4.941 -14.459 1.00 95.19 460 GLY A O 1
ATOM 3447 N N . LYS A 1 461 ? 6.959 4.985 -14.505 1.00 96.00 461 LYS A N 1
ATOM 3448 C CA . LYS A 1 461 ? 7.161 4.947 -13.053 1.00 96.00 461 LYS A CA 1
ATOM 3449 C C . LYS A 1 461 ? 6.533 6.159 -12.367 1.00 96.00 461 LYS A C 1
ATOM 3451 O O . LYS A 1 461 ? 5.760 5.970 -11.430 1.00 96.00 461 LYS A O 1
ATOM 3456 N N . ASP A 1 462 ? 6.801 7.369 -12.847 1.00 96.19 462 ASP A N 1
ATOM 3457 C CA . ASP A 1 462 ? 6.242 8.599 -12.278 1.00 96.19 462 ASP A CA 1
ATOM 3458 C C . ASP A 1 462 ? 4.712 8.603 -12.363 1.00 96.19 462 ASP A C 1
ATOM 3460 O O . ASP A 1 462 ? 4.032 8.990 -11.416 1.00 96.19 462 ASP A O 1
ATOM 3464 N N . SER A 1 463 ? 4.149 8.086 -13.460 1.00 95.19 463 SER A N 1
ATOM 3465 C CA . SER A 1 463 ? 2.704 7.904 -13.613 1.00 95.19 463 SER A CA 1
ATOM 3466 C C . SER A 1 463 ? 2.126 6.920 -12.589 1.00 95.19 463 SER A C 1
ATOM 3468 O O . SER A 1 463 ? 1.064 7.181 -12.021 1.00 95.19 463 SER A O 1
ATOM 3470 N N . ILE A 1 464 ? 2.813 5.804 -12.319 1.00 94.69 464 ILE A N 1
ATOM 3471 C CA . ILE A 1 464 ? 2.402 4.839 -11.289 1.00 94.69 464 ILE A CA 1
ATOM 3472 C C . ILE A 1 464 ? 2.467 5.489 -9.904 1.00 94.69 464 ILE A C 1
ATOM 3474 O O . ILE A 1 464 ? 1.480 5.431 -9.175 1.00 94.69 464 ILE A O 1
ATOM 3478 N N . LEU A 1 465 ? 3.575 6.150 -9.561 1.00 94.31 465 LEU A N 1
ATOM 3479 C CA . LEU A 1 465 ? 3.754 6.829 -8.272 1.00 94.31 465 LEU A CA 1
ATOM 3480 C C . LEU A 1 465 ? 2.751 7.974 -8.070 1.00 94.31 465 LEU A C 1
ATOM 3482 O O . LEU A 1 465 ? 2.209 8.136 -6.977 1.00 94.31 465 LEU A O 1
ATOM 3486 N N . GLY A 1 466 ? 2.425 8.710 -9.134 1.00 92.62 466 GLY A N 1
ATOM 3487 C CA . GLY A 1 466 ? 1.403 9.758 -9.129 1.00 92.62 466 GLY A CA 1
ATOM 3488 C C . GLY A 1 466 ? -0.015 9.242 -8.865 1.00 92.62 466 GLY A C 1
ATOM 3489 O O . GLY A 1 466 ? -0.910 10.019 -8.542 1.00 92.62 466 GLY A O 1
ATOM 3490 N N . CYS A 1 467 ? -0.246 7.928 -8.940 1.00 89.75 467 CYS A N 1
ATOM 3491 C CA . CYS A 1 467 ? -1.539 7.338 -8.596 1.00 89.75 467 CYS A CA 1
ATOM 3492 C C . CYS A 1 467 ? -1.760 7.142 -7.093 1.00 89.75 467 CYS A C 1
ATOM 3494 O O . CYS A 1 467 ? -2.833 6.678 -6.709 1.00 89.75 467 CYS A O 1
ATOM 3496 N N . ARG A 1 468 ? -0.787 7.507 -6.248 1.00 89.31 468 ARG A N 1
ATOM 3497 C CA . ARG A 1 468 ? -0.917 7.467 -4.787 1.00 89.31 468 ARG A CA 1
ATOM 3498 C C . ARG A 1 468 ? -2.101 8.299 -4.280 1.00 89.31 468 ARG A C 1
ATOM 3500 O O . ARG A 1 468 ? -2.871 7.821 -3.453 1.00 89.31 468 ARG A O 1
ATOM 3507 N N . ASP A 1 469 ? -2.277 9.509 -4.805 1.00 77.38 469 ASP A N 1
ATOM 3508 C CA . ASP A 1 469 ? -3.298 10.452 -4.320 1.00 77.38 469 ASP A CA 1
ATOM 3509 C C . ASP A 1 469 ? -4.692 10.181 -4.913 1.00 77.38 469 ASP A C 1
ATOM 3511 O O . ASP A 1 469 ? -5.724 10.458 -4.301 1.00 77.38 469 ASP A O 1
ATOM 3515 N N . SER A 1 470 ? -4.739 9.565 -6.095 1.00 73.44 470 SER A N 1
ATOM 3516 C CA . SER A 1 470 ? -5.982 9.103 -6.729 1.00 73.44 470 SER A CA 1
ATOM 3517 C C . SER A 1 470 ? -6.377 7.685 -6.301 1.00 73.44 470 SER A C 1
ATOM 3519 O O . SER A 1 470 ? -7.334 7.104 -6.831 1.00 73.44 470 SER A O 1
ATOM 3521 N N . TYR A 1 471 ? -5.653 7.117 -5.335 1.00 75.56 471 TYR A N 1
ATOM 3522 C CA . TYR A 1 471 ? -5.906 5.777 -4.847 1.00 75.56 471 TYR A CA 1
ATOM 3523 C C . TYR A 1 471 ? -7.232 5.694 -4.080 1.00 75.56 471 TYR A C 1
ATOM 3525 O O . TYR A 1 471 ? -7.829 6.693 -3.667 1.00 75.56 471 TYR A O 1
ATOM 3533 N N . THR A 1 472 ? -7.771 4.481 -3.969 1.00 79.38 472 THR A N 1
ATOM 3534 C CA . THR A 1 472 ? -9.147 4.296 -3.510 1.00 79.38 472 THR A CA 1
ATOM 3535 C C . THR A 1 472 ? -9.272 4.586 -2.015 1.00 79.38 472 THR A C 1
ATOM 3537 O O . THR A 1 472 ? -8.907 3.760 -1.183 1.00 79.38 472 THR A O 1
ATOM 3540 N N . CYS A 1 473 ? -9.813 5.755 -1.669 1.00 90.25 473 CYS A N 1
ATOM 3541 C CA . CYS A 1 473 ? -10.064 6.109 -0.277 1.00 90.25 473 CYS A CA 1
ATOM 3542 C C . CYS A 1 473 ? -11.196 5.255 0.315 1.00 90.25 473 CYS A C 1
ATOM 3544 O O . CYS A 1 473 ? -12.071 4.759 -0.403 1.00 90.25 473 CYS A O 1
ATOM 3546 N N . LEU A 1 474 ? -11.214 5.138 1.644 1.00 94.31 474 LEU A N 1
ATOM 3547 C CA . LEU A 1 474 ? -12.209 4.354 2.379 1.00 94.31 474 LEU A CA 1
ATOM 3548 C C . LEU A 1 474 ? -13.660 4.736 2.025 1.00 94.31 474 LEU A C 1
ATOM 3550 O O . LEU A 1 474 ? -14.511 3.860 1.856 1.00 94.31 474 LEU A O 1
ATOM 3554 N N . ASP A 1 475 ? -13.936 6.032 1.850 1.00 93.62 475 ASP A N 1
ATOM 3555 C CA . ASP A 1 475 ? -15.275 6.536 1.513 1.00 93.62 475 ASP A CA 1
ATOM 3556 C C . ASP A 1 475 ? -15.732 6.058 0.130 1.00 93.62 475 ASP A C 1
ATOM 3558 O O . ASP A 1 475 ? -16.891 5.677 -0.062 1.00 93.62 475 ASP A O 1
ATOM 3562 N N . CYS A 1 476 ? -14.820 6.024 -0.845 1.00 91.75 476 CYS A N 1
ATOM 3563 C CA . CYS A 1 476 ? -15.089 5.463 -2.164 1.00 91.75 476 CYS A CA 1
ATOM 3564 C C . CYS A 1 476 ? -15.377 3.972 -2.079 1.00 91.75 476 CYS A C 1
ATOM 3566 O O . CYS A 1 476 ? -16.341 3.519 -2.685 1.00 91.75 476 CYS A O 1
ATOM 3568 N N . ILE A 1 477 ? -14.605 3.213 -1.304 1.00 91.62 477 ILE A N 1
ATOM 3569 C CA . ILE A 1 477 ? -14.828 1.769 -1.173 1.00 91.62 477 ILE A CA 1
ATOM 3570 C C . ILE A 1 477 ? -16.210 1.483 -0.593 1.00 91.62 477 ILE A C 1
ATOM 3572 O O . ILE A 1 477 ? -16.979 0.719 -1.176 1.00 91.62 477 ILE A O 1
ATOM 3576 N N . ARG A 1 478 ? -16.560 2.140 0.517 1.00 93.38 478 ARG A N 1
ATOM 3577 C CA . ARG A 1 478 ? -17.854 1.942 1.184 1.00 93.38 478 ARG A CA 1
ATOM 3578 C C . ARG A 1 478 ? -19.046 2.347 0.317 1.00 93.38 478 ARG A C 1
ATOM 3580 O O . ARG A 1 478 ? -20.132 1.808 0.488 1.00 93.38 478 ARG A O 1
ATOM 3587 N N . THR A 1 479 ? -18.854 3.281 -0.613 1.00 92.12 479 THR A N 1
ATOM 3588 C CA . THR A 1 479 ? -19.916 3.787 -1.499 1.00 92.12 479 THR A CA 1
ATOM 3589 C C . THR A 1 479 ? -19.860 3.233 -2.924 1.00 92.12 479 THR A C 1
ATOM 3591 O O . THR A 1 479 ? -20.610 3.704 -3.781 1.00 92.12 479 THR A O 1
ATOM 3594 N N . GLY A 1 480 ? -18.966 2.283 -3.221 1.00 88.06 480 GLY A N 1
ATOM 3595 C CA . GLY A 1 480 ? -18.766 1.776 -4.584 1.00 88.06 480 GLY A CA 1
ATOM 3596 C C . GLY A 1 480 ? -18.335 2.861 -5.586 1.00 88.06 480 GLY A C 1
ATOM 3597 O O . GLY A 1 480 ? -18.772 2.859 -6.731 1.00 88.06 480 GLY A O 1
ATOM 3598 N N . GLY A 1 481 ? -17.537 3.837 -5.145 1.00 85.94 481 GLY A N 1
ATOM 3599 C CA . GLY A 1 481 ? -16.994 4.938 -5.951 1.00 85.94 481 GLY A CA 1
ATOM 3600 C C . GLY A 1 481 ? -17.884 6.183 -6.041 1.00 85.94 481 GLY A C 1
ATOM 3601 O O . GLY A 1 481 ? -17.441 7.223 -6.530 1.00 85.94 481 GLY A O 1
ATOM 3602 N N . GLN A 1 482 ? -19.118 6.139 -5.529 1.00 88.62 482 GLN A N 1
ATOM 3603 C CA . GLN A 1 482 ? -20.038 7.279 -5.630 1.00 88.62 482 GLN A CA 1
ATOM 3604 C C . GLN A 1 482 ? -19.584 8.506 -4.830 1.00 88.62 482 GLN A C 1
ATOM 3606 O O . GLN A 1 482 ? -19.936 9.632 -5.186 1.00 88.62 482 GLN A O 1
ATOM 3611 N N . SER A 1 483 ? -18.827 8.315 -3.745 1.00 87.81 483 SER A N 1
ATOM 3612 C CA . SER A 1 483 ? -18.359 9.426 -2.911 1.00 87.81 483 SER A CA 1
ATOM 3613 C C . SER A 1 483 ? -17.463 10.399 -3.686 1.00 87.81 483 SER A C 1
ATOM 3615 O O . SER A 1 483 ? -17.656 11.612 -3.586 1.00 87.81 483 SER A O 1
ATOM 3617 N N . GLN A 1 484 ? -16.556 9.893 -4.533 1.00 86.19 484 GLN A N 1
ATOM 3618 C CA . GLN A 1 484 ? -15.681 10.730 -5.364 1.00 86.19 484 GLN A CA 1
ATOM 3619 C C . GLN A 1 484 ? -16.486 11.517 -6.397 1.00 86.19 484 GLN A C 1
ATOM 3621 O O . GLN A 1 484 ? -16.307 12.726 -6.526 1.00 86.19 484 GLN A O 1
ATOM 3626 N N . GLN A 1 485 ? -17.434 10.860 -7.071 1.00 87.44 485 GLN A N 1
ATOM 3627 C CA . GLN A 1 485 ? -18.315 11.508 -8.051 1.00 87.44 485 GLN A CA 1
ATOM 3628 C C . GLN A 1 485 ? -19.121 12.651 -7.423 1.00 87.44 485 GLN A C 1
ATOM 3630 O O . GLN A 1 485 ? -19.320 13.697 -8.035 1.00 87.44 485 GLN A O 1
ATOM 3635 N N . LYS A 1 486 ? -19.554 12.466 -6.171 1.00 92.31 486 LYS A N 1
ATOM 3636 C CA . LYS A 1 486 ? -20.322 13.455 -5.407 1.00 92.31 486 LYS A CA 1
ATOM 3637 C C . LYS A 1 486 ? -19.443 14.476 -4.673 1.00 92.31 486 LYS A C 1
ATOM 3639 O O . LYS A 1 486 ? -20.003 15.332 -3.994 1.00 92.31 486 LYS A O 1
ATOM 3644 N N . ARG A 1 487 ? -18.107 14.388 -4.774 1.00 89.69 487 ARG A N 1
ATOM 3645 C CA . ARG A 1 487 ? -17.134 15.199 -4.011 1.00 89.69 487 ARG A CA 1
ATOM 3646 C C . ARG A 1 487 ? -17.393 15.180 -2.496 1.00 89.69 487 ARG A C 1
ATOM 3648 O O . ARG A 1 487 ? -17.316 16.207 -1.832 1.00 89.69 487 ARG A O 1
ATOM 3655 N N . ARG A 1 488 ? -17.751 14.010 -1.957 1.00 93.38 488 ARG A N 1
ATOM 3656 C CA . ARG A 1 488 ? -18.044 13.799 -0.525 1.00 93.38 488 ARG A CA 1
ATOM 3657 C C . ARG A 1 488 ? -16.946 13.044 0.221 1.00 93.38 488 ARG A C 1
ATOM 3659 O O . ARG A 1 488 ? -17.114 12.745 1.398 1.00 93.38 488 ARG A O 1
ATOM 3666 N N . CYS A 1 489 ? -15.848 12.712 -0.453 1.00 91.44 489 CYS A N 1
ATOM 3667 C CA . CYS A 1 489 ? -14.720 12.049 0.184 1.00 91.44 489 CYS A CA 1
ATOM 3668 C C . CYS A 1 489 ? -14.044 12.979 1.190 1.00 91.44 489 CYS A C 1
ATOM 3670 O O . CYS A 1 489 ? -13.827 14.155 0.908 1.00 91.44 489 CYS A O 1
ATOM 3672 N N . ARG A 1 490 ? -13.647 12.418 2.333 1.00 92.62 490 ARG A N 1
ATOM 3673 C CA . ARG A 1 490 ? -12.804 13.084 3.337 1.00 92.62 490 ARG A CA 1
ATOM 3674 C C . ARG A 1 490 ? -11.346 13.218 2.895 1.00 92.62 490 ARG A C 1
ATOM 3676 O O . ARG A 1 490 ? -10.573 13.927 3.529 1.00 92.62 490 ARG A O 1
ATOM 3683 N N . VAL A 1 491 ? -10.971 12.522 1.825 1.00 89.75 491 VAL A N 1
ATOM 3684 C CA . VAL A 1 491 ? -9.654 12.590 1.188 1.00 89.75 491 VAL A CA 1
ATOM 3685 C C . VAL A 1 491 ? -9.808 13.288 -0.158 1.00 89.75 491 VAL A C 1
ATOM 3687 O O . VAL A 1 491 ? -10.742 12.997 -0.909 1.00 89.75 491 VAL A O 1
ATOM 3690 N N . ASN A 1 492 ? -8.889 14.204 -0.456 1.00 87.06 492 ASN A N 1
ATOM 3691 C CA . ASN A 1 492 ? -8.824 14.851 -1.758 1.00 87.06 492 ASN A CA 1
ATOM 3692 C C . ASN A 1 492 ? -8.310 13.851 -2.793 1.00 87.06 492 ASN A C 1
ATOM 3694 O O . ASN A 1 492 ? -7.232 13.293 -2.625 1.00 87.06 492 ASN A O 1
ATOM 3698 N N . HIS A 1 493 ? -9.080 13.661 -3.858 1.00 83.12 493 HIS A N 1
ATOM 3699 C CA . HIS A 1 493 ? -8.634 12.950 -5.049 1.00 83.12 493 HIS A CA 1
ATOM 3700 C C . HIS A 1 493 ? -8.134 13.993 -6.048 1.00 83.12 493 HIS A C 1
ATOM 3702 O O . HIS A 1 493 ? -8.904 14.894 -6.396 1.00 83.12 493 HIS A O 1
ATOM 3708 N N . SER A 1 494 ? -6.863 13.900 -6.441 1.00 71.94 494 SER A N 1
ATOM 3709 C CA . SER A 1 494 ? -6.264 14.736 -7.487 1.00 71.94 494 SER A CA 1
ATOM 3710 C C . SER A 1 494 ? -6.647 14.293 -8.893 1.00 71.94 494 SER A C 1
ATOM 3712 O O . SER A 1 494 ? -6.958 13.091 -9.094 1.00 71.94 494 SER A O 1
#